Protein AF-0000000083249523 (afdb_homodimer)

pLDDT: mean 91.41, std 8.7, range [65.56, 98.75]

Sequence (404 aa):
MRSIFVLGDSISIQYGPYLKRMTEGRFVYDRKRGEEEALADLDHPVGANGGDSAMVLDYLKSEQARGTRYDLLLLNCGLHDVKTDPETGEKQVPPDPYRRNLEEIVIIAREMTQAVIWLRTTDAVEDIHNARIAAFHRYHDDVVAYNAIADEIMSRYDVATLDLYAFTRAFGTDAFWDHVHFTEEVRRLQAAYIAGYLERYGMRSIFVLGDSISIQYGPYLKRMTEGRFVYDRKRGEEEALADLDHPVGANGGDSAMVLDYLKSEQARGTRYDLLLLNCGLHDVKTDPETGEKQVPPDPYRRNLEEIVIIAREMTQAVIWLRTTDAVEDIHNARIAAFHRYHDDVVAYNAIADEIMSRYDVATLDLYAFTRAFGTDAFWDHVHFTEEVRRLQAAYIAGYLERYG

Secondary structure (DSSP, 8-state):
-EEEEEE--HHHHHHHHHHHHHTTTTEEEEE-S-HHHHHH-TTS--TT---SHHHHHHHHHHHHHTT--EEEEEE---TTTT-B-TTT--BSS-HHHHHHHHHHHHHHHHHHEEEEEEEPPPP--HHHHHHH-SS-B--HHHHHHHHHHHHHHHHHTT-EEE-HHHHHHTT-GGGBSSSS-B-HHHHHHHHHHHHHHHGGG-/-EEEEEE--HHHHHHHHHHHHHTTTTEEEEE-S-HHHHHH-TTS--TT---SHHHHHHHHHHHHHTT--EEEEEE---TTTT-B-TTT--BSS-HHHHHHHHHHHHHHHHHHEEEEEEEPPPP--HHHHHHH-SS-B--HHHHHHHHHHHHHHHHHTT-EEE-HHHHHHTT-GGGBSSSS-B-HHHHHHHHHHHHHHHGGG-

Structure (mmCIF, N/CA/C/O backbone):
data_AF-0000000083249523-model_v1
#
loop_
_entity.id
_entity.type
_entity.pdbx_description
1 polymer 'Lysophospholipase L1-like esterase'
#
loop_
_atom_site.group_PDB
_atom_site.id
_atom_site.type_symbol
_atom_site.label_atom_id
_atom_site.label_alt_id
_atom_site.label_comp_id
_atom_site.label_asym_id
_atom_site.label_entity_id
_atom_site.label_seq_id
_atom_site.pdbx_PDB_ins_code
_atom_site.Cartn_x
_atom_site.Cartn_y
_atom_site.Cartn_z
_atom_site.occupancy
_atom_site.B_iso_or_equiv
_atom_site.auth_seq_id
_atom_site.auth_comp_id
_atom_site.auth_asym_id
_atom_site.auth_atom_id
_atom_site.pdbx_PDB_model_num
ATOM 1 N N . MET A 1 1 ? 13.891 -6.461 15.039 1 82.88 1 MET A N 1
ATOM 2 C CA . MET A 1 1 ? 12.984 -5.91 14.031 1 82.88 1 MET A CA 1
ATOM 3 C C . MET A 1 1 ? 13.07 -4.387 14.008 1 82.88 1 MET A C 1
ATOM 5 O O . MET A 1 1 ? 13.195 -3.748 15.055 1 82.88 1 MET A O 1
ATOM 9 N N . ARG A 1 2 ? 12.898 -3.758 12.805 1 92.19 2 ARG A N 1
ATOM 10 C CA . ARG A 1 2 ? 12.883 -2.303 12.695 1 92.19 2 ARG A CA 1
ATOM 11 C C . ARG A 1 2 ? 11.602 -1.727 13.297 1 92.19 2 ARG A C 1
ATOM 13 O O . ARG A 1 2 ? 10.562 -2.385 13.289 1 92.19 2 ARG A O 1
ATOM 20 N N . SER A 1 3 ? 11.758 -0.545 13.812 1 94.88 3 SER A N 1
ATOM 21 C CA . SER A 1 3 ? 10.586 0.106 14.391 1 94.88 3 SER A CA 1
ATOM 22 C C . SER A 1 3 ? 10.055 1.205 13.477 1 94.88 3 SER A C 1
ATOM 24 O O . SER A 1 3 ? 10.82 1.857 12.773 1 94.88 3 SER A O 1
ATOM 26 N N . ILE A 1 4 ? 8.734 1.324 13.453 1 96.19 4 ILE A N 1
ATOM 27 C CA . ILE A 1 4 ? 8.039 2.443 12.82 1 96.19 4 ILE A CA 1
ATOM 28 C C . ILE A 1 4 ? 7.465 3.365 13.898 1 96.19 4 ILE A C 1
ATOM 30 O O . ILE A 1 4 ? 6.762 2.912 14.805 1 96.19 4 ILE A O 1
ATOM 34 N N . PHE A 1 5 ? 7.816 4.605 13.859 1 97.25 5 PHE A N 1
ATOM 35 C CA . PHE A 1 5 ? 7.219 5.609 14.734 1 97.25 5 PHE A CA 1
ATOM 36 C C . PHE A 1 5 ? 6.422 6.625 13.922 1 97.25 5 PHE A C 1
ATOM 38 O O . PHE A 1 5 ? 6.961 7.262 13.016 1 97.25 5 PHE A O 1
ATOM 45 N N . VAL A 1 6 ? 5.145 6.738 14.281 1 97.44 6 VAL A N 1
ATOM 46 C CA . VAL A 1 6 ? 4.266 7.629 13.531 1 97.44 6 VAL A CA 1
ATOM 47 C C . VAL A 1 6 ? 4.031 8.914 14.32 1 97.44 6 VAL A C 1
ATOM 49 O O . VAL A 1 6 ? 3.609 8.867 15.477 1 97.44 6 VAL A O 1
ATOM 52 N N . LEU A 1 7 ? 4.363 10.031 13.75 1 96.75 7 LEU A N 1
ATOM 53 C CA . LEU A 1 7 ? 4.074 11.367 14.258 1 96.75 7 LEU A CA 1
ATOM 54 C C . LEU A 1 7 ? 3.246 12.164 13.258 1 96.75 7 LEU A C 1
ATOM 56 O O . LEU A 1 7 ? 3.773 12.633 12.242 1 96.75 7 LEU A O 1
ATOM 60 N N . GLY A 1 8 ? 1.977 12.227 13.492 1 95.19 8 GLY A N 1
ATOM 61 C CA . GLY A 1 8 ? 1.042 12.906 12.609 1 95.19 8 GLY A CA 1
ATOM 62 C C . GLY A 1 8 ? -0.238 13.328 13.312 1 95.19 8 GLY A C 1
ATOM 63 O O . GLY A 1 8 ? -0.304 13.344 14.539 1 95.19 8 GLY A O 1
ATOM 64 N N . ASP A 1 9 ? -1.188 13.789 12.531 1 92.56 9 ASP A N 1
ATOM 65 C CA . ASP A 1 9 ? -2.426 14.336 13.078 1 92.56 9 ASP A CA 1
ATOM 66 C C . ASP A 1 9 ? -3.471 13.242 13.273 1 92.56 9 ASP A C 1
ATOM 68 O O . ASP A 1 9 ? -3.125 12.086 13.523 1 92.56 9 ASP A O 1
ATOM 72 N N . SER A 1 10 ? -4.707 13.617 13.289 1 90.81 10 SER A N 1
ATOM 73 C CA . SER A 1 10 ? -5.789 12.68 13.57 1 90.81 10 SER A CA 1
ATOM 74 C C . SER A 1 10 ? -5.898 11.625 12.477 1 90.81 10 SER A C 1
ATOM 76 O O . SER A 1 10 ? -6.32 10.492 12.734 1 90.81 10 SER A O 1
ATOM 78 N N . ILE A 1 11 ? -5.547 11.992 11.312 1 92.19 11 ILE A N 1
ATOM 79 C CA . ILE A 1 11 ? -5.578 11.039 10.203 1 92.19 11 ILE A CA 1
ATOM 80 C C . ILE A 1 11 ? -4.676 9.852 10.516 1 92.19 11 ILE A C 1
ATOM 82 O O . ILE A 1 11 ? -5.07 8.703 10.328 1 92.19 11 ILE A O 1
ATOM 86 N N . SER A 1 12 ? -3.479 10.164 11.062 1 95 12 SER A N 1
ATOM 87 C CA . SER A 1 12 ? -2.527 9.109 11.406 1 95 12 SER A CA 1
ATOM 88 C C . SER A 1 12 ? -3.029 8.273 12.578 1 95 12 SER A C 1
ATOM 90 O O . SER A 1 12 ? -2.781 7.066 12.641 1 95 12 SER A O 1
ATOM 92 N N . ILE A 1 13 ? -3.705 8.914 13.492 1 91.94 13 ILE A N 1
ATOM 93 C CA . ILE A 1 13 ? -4.277 8.18 14.617 1 91.94 13 ILE A CA 1
ATOM 94 C C . ILE A 1 13 ? -5.316 7.184 14.109 1 91.94 13 ILE A C 1
ATOM 96 O O . ILE A 1 13 ? -5.391 6.055 14.609 1 91.94 13 ILE A O 1
ATOM 100 N N . GLN A 1 14 ? -6.047 7.609 13.102 1 91.56 14 GLN A N 1
ATOM 101 C CA . GLN A 1 14 ? -7.16 6.801 12.609 1 91.56 14 GLN A CA 1
ATOM 102 C C . GLN A 1 14 ? -6.656 5.621 11.781 1 91.56 14 GLN A C 1
ATOM 104 O O . GLN A 1 14 ? -7.195 4.516 11.867 1 91.56 14 GLN A O 1
ATOM 109 N N . TYR A 1 15 ? -5.578 5.836 10.945 1 95.38 15 TYR A N 1
ATOM 110 C CA . TYR A 1 15 ? -5.105 4.684 10.188 1 95.38 15 TYR A CA 1
ATOM 111 C C . TYR A 1 15 ? -4.125 3.855 11.008 1 95.38 15 TYR A C 1
ATOM 113 O O . TYR A 1 15 ? -3.773 2.736 10.617 1 95.38 15 TYR A O 1
ATOM 121 N N . GLY A 1 16 ? -3.686 4.332 12.172 1 95.44 16 GLY A N 1
ATOM 122 C CA . GLY A 1 16 ? -2.639 3.764 13 1 95.44 16 GLY A CA 1
ATOM 123 C C . GLY A 1 16 ? -2.895 2.314 13.375 1 95.44 16 GLY A C 1
ATOM 124 O O . GLY A 1 16 ? -2.045 1.45 13.141 1 95.44 16 GLY A O 1
ATOM 125 N N . PRO A 1 17 ? -4.094 2.027 13.922 1 94.44 17 PRO A N 1
ATOM 126 C CA . PRO A 1 17 ? -4.371 0.649 14.328 1 94.44 17 PRO A CA 1
ATOM 127 C C . PRO A 1 17 ? -4.305 -0.34 13.172 1 94.44 17 PRO A C 1
ATOM 129 O O . PRO A 1 17 ? -3.854 -1.476 13.344 1 94.44 17 PRO A O 1
ATOM 132 N N . TYR A 1 18 ? -4.719 0.032 12.031 1 95.56 18 TYR A N 1
ATOM 133 C CA . TYR A 1 18 ? -4.699 -0.837 10.859 1 95.56 18 TYR A CA 1
ATOM 134 C C . TYR A 1 18 ? -3.279 -1.019 10.336 1 95.56 18 TYR A C 1
ATOM 136 O O . TYR A 1 18 ? -2.895 -2.121 9.938 1 95.56 18 TYR A O 1
ATOM 144 N N . LEU A 1 19 ? -2.508 0.079 10.32 1 96.94 19 LEU A N 1
ATOM 145 C CA . LEU A 1 19 ? -1.108 -0.013 9.922 1 96.94 19 LEU A CA 1
ATOM 146 C C . LEU A 1 19 ? -0.343 -0.956 10.844 1 96.94 19 LEU A C 1
ATOM 148 O O . LEU A 1 19 ? 0.45 -1.778 10.383 1 96.94 19 LEU A O 1
ATOM 152 N N . LYS A 1 20 ? -0.59 -0.819 12.172 1 95.5 20 LYS A N 1
ATOM 153 C CA . LYS A 1 20 ? 0.029 -1.704 13.156 1 95.5 20 LYS A CA 1
ATOM 154 C C . LYS A 1 20 ? -0.251 -3.168 12.828 1 95.5 20 LYS A C 1
ATOM 156 O O . LYS A 1 20 ? 0.67 -3.986 12.781 1 95.5 20 LYS A O 1
ATOM 161 N N . ARG A 1 21 ? -1.474 -3.447 12.5 1 94.19 21 ARG A N 1
ATOM 162 C CA . ARG A 1 21 ? -1.877 -4.816 12.203 1 94.19 21 ARG A CA 1
ATOM 163 C C . ARG A 1 21 ? -1.25 -5.305 10.906 1 94.19 21 ARG A C 1
ATOM 165 O O . ARG A 1 21 ? -0.736 -6.422 10.836 1 94.19 21 ARG A O 1
ATOM 172 N N . MET A 1 22 ? -1.216 -4.469 9.938 1 95.44 22 MET A N 1
ATOM 173 C CA . MET A 1 22 ? -0.79 -4.848 8.594 1 95.44 22 MET A CA 1
ATOM 174 C C . MET A 1 22 ? 0.727 -5 8.523 1 95.44 22 MET A C 1
ATOM 176 O O . MET A 1 22 ? 1.255 -5.59 7.582 1 95.44 22 MET A O 1
ATOM 180 N N . THR A 1 23 ? 1.432 -4.449 9.492 1 94.94 23 THR A N 1
ATOM 181 C CA . THR A 1 23 ? 2.889 -4.52 9.477 1 94.94 23 THR A CA 1
ATOM 182 C C . THR A 1 23 ? 3.398 -5.414 10.602 1 94.94 23 THR A C 1
ATOM 184 O O . THR A 1 23 ? 4.605 -5.508 10.828 1 94.94 23 THR A O 1
ATOM 187 N N . GLU A 1 24 ? 2.432 -6.047 11.219 1 91.94 24 GLU A N 1
ATOM 188 C CA . GLU A 1 24 ? 2.791 -6.918 12.336 1 91.94 24 GLU A CA 1
ATOM 189 C C . GLU A 1 24 ? 3.742 -8.023 11.883 1 91.94 24 GLU A C 1
ATOM 191 O O . GLU A 1 24 ? 3.576 -8.594 10.805 1 91.94 24 GLU A O 1
ATOM 196 N N . GLY A 1 25 ? 4.754 -8.359 12.68 1 88.19 25 GLY A N 1
ATOM 197 C CA . GLY A 1 25 ? 5.715 -9.406 12.359 1 88.19 25 GLY A CA 1
ATOM 198 C C . GLY A 1 25 ? 6.906 -8.906 11.562 1 88.19 25 GLY A C 1
ATOM 199 O O . GLY A 1 25 ? 7.938 -9.57 11.492 1 88.19 25 GLY A O 1
ATOM 200 N N . ARG A 1 26 ? 6.727 -7.738 10.953 1 91.31 26 ARG A N 1
ATOM 201 C CA . ARG A 1 26 ? 7.82 -7.176 10.164 1 91.31 26 ARG A CA 1
ATOM 202 C C . ARG A 1 26 ? 8.406 -5.941 10.844 1 91.31 26 ARG A C 1
ATOM 204 O O . ARG A 1 26 ? 9.609 -5.688 10.75 1 91.31 26 ARG A O 1
ATOM 211 N N . PHE A 1 27 ? 7.504 -5.18 11.453 1 94.06 27 PHE A N 1
ATOM 212 C CA . PHE A 1 27 ? 7.906 -3.953 12.125 1 94.06 27 PHE A CA 1
ATOM 213 C C . PHE A 1 27 ? 7.316 -3.885 13.531 1 94.06 27 PHE A C 1
ATOM 215 O O . PHE A 1 27 ? 6.273 -4.484 13.797 1 94.06 27 PHE A O 1
ATOM 222 N N . VAL A 1 28 ? 8.016 -3.217 14.367 1 95 28 VAL A N 1
ATOM 223 C CA . VAL A 1 28 ? 7.438 -2.803 15.641 1 95 28 VAL A CA 1
ATOM 224 C C . VAL A 1 28 ? 6.816 -1.414 15.5 1 95 28 VAL A C 1
ATOM 226 O O . VAL A 1 28 ? 7.504 -0.454 15.141 1 95 28 VAL A O 1
ATOM 229 N N . TYR A 1 29 ? 5.566 -1.352 15.734 1 95.12 29 TYR A N 1
ATOM 230 C CA . TYR A 1 29 ? 4.82 -0.116 15.531 1 95.12 29 TYR A CA 1
ATOM 231 C C . TYR A 1 29 ? 4.723 0.682 16.828 1 95.12 29 TYR A C 1
ATOM 233 O O . TYR A 1 29 ? 4.449 0.12 17.891 1 95.12 29 TYR A O 1
ATOM 241 N N . ASP A 1 30 ? 4.949 1.944 16.719 1 93.19 30 ASP A N 1
ATOM 242 C CA . ASP A 1 30 ? 4.723 2.877 17.812 1 93.19 30 ASP A CA 1
ATOM 243 C C . ASP A 1 30 ? 4.324 4.254 17.297 1 93.19 30 ASP A C 1
ATOM 245 O O . ASP A 1 30 ? 4.504 4.551 16.109 1 93.19 30 ASP A O 1
ATOM 249 N N . ARG A 1 31 ? 3.73 5.027 18.156 1 92.88 31 ARG A N 1
ATOM 250 C CA . ARG A 1 31 ? 3.387 6.406 17.844 1 92.88 31 ARG A CA 1
ATOM 251 C C . ARG A 1 31 ? 3.412 7.277 19.094 1 92.88 31 ARG A C 1
ATOM 253 O O . ARG A 1 31 ? 3.555 6.77 20.203 1 92.88 31 ARG A O 1
ATOM 260 N N . LYS A 1 32 ? 3.363 8.586 18.797 1 86.75 32 LYS A N 1
ATOM 261 C CA . LYS A 1 32 ? 3.215 9.523 19.906 1 86.75 32 LYS A CA 1
ATOM 262 C C . LYS A 1 32 ? 2.059 9.125 20.812 1 86.75 32 LYS A C 1
ATOM 264 O O . LYS A 1 32 ? 0.974 8.789 20.328 1 86.75 32 LYS A O 1
ATOM 269 N N . ARG A 1 33 ? 2.297 9.148 22.094 1 82.12 33 ARG A N 1
ATOM 270 C CA . ARG A 1 33 ? 1.366 8.617 23.078 1 82.12 33 ARG A CA 1
ATOM 271 C C . ARG A 1 33 ? 0.202 9.578 23.312 1 82.12 33 ARG A C 1
ATOM 273 O O . ARG A 1 33 ? 0.27 10.75 22.922 1 82.12 33 ARG A O 1
ATOM 280 N N . GLY A 1 34 ? -0.878 9.047 23.938 1 81.5 34 GLY A N 1
ATOM 281 C CA . GLY A 1 34 ? -2.039 9.836 24.312 1 81.5 34 GLY A CA 1
ATOM 282 C C . GLY A 1 34 ? -3.145 9.797 23.266 1 81.5 34 GLY A C 1
ATOM 283 O O . GLY A 1 34 ? -3.738 10.828 22.938 1 81.5 34 GLY A O 1
ATOM 284 N N . GLU A 1 35 ? -3.373 8.609 22.688 1 80.88 35 GLU A N 1
ATOM 285 C CA . GLU A 1 35 ? -4.355 8.445 21.625 1 80.88 35 GLU A CA 1
ATOM 286 C C . GLU A 1 35 ? -5.762 8.758 22.109 1 80.88 35 GLU A C 1
ATOM 288 O O . GLU A 1 35 ? -6.547 9.398 21.406 1 80.88 35 GLU A O 1
ATOM 293 N N . GLU A 1 36 ? -6.02 8.281 23.328 1 71.81 36 GLU A N 1
ATOM 294 C CA . GLU A 1 36 ? -7.344 8.531 23.875 1 71.81 36 GLU A CA 1
ATOM 295 C C . GLU A 1 36 ? -7.625 10.031 23.984 1 71.81 36 GLU A C 1
ATOM 297 O O . GLU A 1 36 ? -8.695 10.492 23.578 1 71.81 36 GLU A O 1
ATOM 302 N N . GLU A 1 37 ? -6.711 10.742 24.562 1 72.06 37 GLU A N 1
ATOM 303 C CA . GLU A 1 37 ? -6.848 12.195 24.672 1 72.06 37 GLU A CA 1
ATOM 304 C C . GLU A 1 37 ? -6.941 12.859 23.312 1 72.06 37 GLU A C 1
ATOM 306 O O . GLU A 1 37 ? -7.719 13.797 23.109 1 72.06 37 GLU A O 1
ATOM 311 N N . ALA A 1 38 ? -6.203 12.383 22.344 1 80.56 38 ALA A N 1
ATOM 312 C CA . ALA A 1 38 ? -6.141 12.961 21 1 80.56 38 ALA A CA 1
ATOM 313 C C . ALA A 1 38 ? -7.453 12.742 20.25 1 80.56 38 ALA A C 1
ATOM 315 O O . ALA A 1 38 ? -7.867 13.586 19.453 1 80.56 38 ALA A O 1
ATOM 316 N N . LEU A 1 39 ? -8.102 11.594 20.516 1 76.31 39 LEU A N 1
ATOM 317 C CA . LEU A 1 39 ? -9.297 11.227 19.766 1 76.31 39 LEU A CA 1
ATOM 318 C C . LEU A 1 39 ? -10.531 11.898 20.344 1 76.31 39 LEU A C 1
ATOM 320 O O . LEU A 1 39 ? -11.586 11.938 19.703 1 76.31 39 LEU A O 1
ATOM 324 N N . ALA A 1 40 ? -10.445 12.477 21.594 1 67.12 40 ALA A N 1
ATOM 325 C CA . ALA A 1 40 ? -11.562 13.141 22.266 1 67.12 40 ALA A CA 1
ATOM 326 C C . ALA A 1 40 ? -11.977 14.398 21.5 1 67.12 40 ALA A C 1
ATOM 328 O O . ALA A 1 40 ? -13.172 14.711 21.422 1 67.12 40 ALA A O 1
ATOM 329 N N . ASP A 1 41 ? -11 15.086 21 1 67.94 41 ASP A N 1
ATOM 330 C CA . ASP A 1 41 ? -11.234 16.281 20.203 1 67.94 41 ASP A CA 1
ATOM 331 C C . ASP A 1 41 ? -10.227 16.391 19.062 1 67.94 41 ASP A C 1
ATOM 333 O O . ASP A 1 41 ? -9.109 16.875 19.266 1 67.94 41 ASP A O 1
ATOM 337 N N . LEU A 1 42 ? -10.625 16.094 17.844 1 73.88 42 LEU A N 1
ATOM 338 C CA . LEU A 1 42 ? -9.727 15.969 16.703 1 73.88 42 LEU A CA 1
ATOM 339 C C . LEU A 1 42 ? -9.336 17.344 16.156 1 73.88 42 LEU A C 1
ATOM 341 O O . LEU A 1 42 ? -8.352 17.469 15.422 1 73.88 42 LEU A O 1
ATOM 345 N N . ASP A 1 43 ? -10.086 18.344 16.5 1 71 43 ASP A N 1
ATOM 346 C CA . ASP A 1 43 ? -9.828 19.688 16 1 71 43 ASP A CA 1
ATOM 347 C C . ASP A 1 43 ? -8.812 20.422 16.875 1 71 43 ASP A C 1
ATOM 349 O O . ASP A 1 43 ? -8.242 21.438 16.469 1 71 43 ASP A O 1
ATOM 353 N N . HIS A 1 44 ? -8.703 19.922 18.078 1 75.25 44 HIS A N 1
ATOM 354 C CA . HIS A 1 44 ? -7.719 20.484 19 1 75.25 44 HIS A CA 1
ATOM 355 C C . HIS A 1 44 ? -6.648 19.453 19.359 1 75.25 44 HIS A C 1
ATOM 357 O O . HIS A 1 44 ? -6.875 18.578 20.203 1 75.25 44 HIS A O 1
ATOM 363 N N . PRO A 1 45 ? -5.5 19.594 18.734 1 82.81 45 PRO A N 1
ATOM 364 C CA . PRO A 1 45 ? -4.477 18.547 18.875 1 82.81 45 PRO A CA 1
ATOM 365 C C . PRO A 1 45 ? -3.867 18.5 20.266 1 82.81 45 PRO A C 1
ATOM 367 O O . PRO A 1 45 ? -3.328 19.484 20.75 1 82.81 45 PRO A O 1
ATOM 370 N N . VAL A 1 46 ? -3.998 17.391 20.906 1 77.81 46 VAL A N 1
ATOM 371 C CA . VAL A 1 46 ? -3.375 17.062 22.172 1 77.81 46 VAL A CA 1
ATOM 372 C C . VAL A 1 46 ? -2.887 15.617 22.172 1 77.81 46 VAL A C 1
ATOM 374 O O . VAL A 1 46 ? -3.26 14.836 21.297 1 77.81 46 VAL A O 1
ATOM 377 N N . GLY A 1 47 ? -1.959 15.273 23.031 1 80.69 47 GLY A N 1
ATOM 378 C CA . GLY A 1 47 ? -1.529 13.883 23.156 1 80.69 47 GLY A CA 1
ATOM 379 C C . GLY A 1 47 ? -0.881 13.352 21.891 1 80.69 47 GLY A C 1
ATOM 380 O O . GLY A 1 47 ? 0.052 13.961 21.359 1 80.69 47 GLY A O 1
ATOM 381 N N . ALA A 1 48 ? -1.494 12.305 21.297 1 83.5 48 ALA A N 1
ATOM 382 C CA . ALA A 1 48 ? -0.918 11.602 20.156 1 83.5 48 ALA A CA 1
ATOM 383 C C . ALA A 1 48 ? -1.07 12.414 18.875 1 83.5 48 ALA A C 1
ATOM 385 O O . ALA A 1 48 ? -0.434 12.117 17.859 1 83.5 48 ALA A O 1
ATOM 386 N N . ASN A 1 49 ? -1.942 13.32 18.906 1 84.44 49 ASN A N 1
ATOM 387 C CA . ASN A 1 49 ? -2.119 14.203 17.766 1 84.44 49 ASN A CA 1
ATOM 388 C C . ASN A 1 49 ? -0.945 15.164 17.609 1 84.44 49 ASN A C 1
ATOM 390 O O . ASN A 1 49 ? -0.679 15.977 18.5 1 84.44 49 ASN A O 1
ATOM 394 N N . GLY A 1 50 ? -0.293 15.148 16.609 1 91 50 GLY A N 1
ATOM 395 C CA . GLY A 1 50 ? 0.893 15.953 16.375 1 91 50 GLY A CA 1
ATOM 396 C C . GLY A 1 50 ? 0.585 17.438 16.203 1 91 50 GLY A C 1
ATOM 397 O O . GLY A 1 50 ? 1.446 18.281 16.438 1 91 50 GLY A O 1
ATOM 398 N N . GLY A 1 51 ? -0.675 17.672 15.688 1 93.94 51 GLY A N 1
ATOM 399 C CA . GLY A 1 51 ? -1.095 19.062 15.516 1 93.94 51 GLY A CA 1
ATOM 400 C C . GLY A 1 51 ? -0.448 19.734 14.328 1 93.94 51 GLY A C 1
ATOM 401 O O . GLY A 1 51 ? -0.326 19.141 13.258 1 93.94 51 GLY A O 1
ATOM 402 N N . ASP A 1 52 ? -0.17 21.094 14.5 1 96.12 52 ASP A N 1
ATOM 403 C CA . ASP A 1 52 ? 0.424 21.844 13.406 1 96.12 52 ASP A CA 1
ATOM 404 C C . ASP A 1 52 ? 1.944 21.688 13.391 1 96.12 52 ASP A C 1
ATOM 406 O O . ASP A 1 52 ? 2.51 20.984 14.234 1 96.12 52 ASP A O 1
ATOM 410 N N . SER A 1 53 ? 2.598 22.25 12.406 1 98.38 53 SER A N 1
ATOM 411 C CA . SER A 1 53 ? 4.027 22.078 12.18 1 98.38 53 SER A CA 1
ATOM 412 C C . SER A 1 53 ? 4.84 22.578 13.367 1 98.38 53 SER A C 1
ATOM 414 O O . SER A 1 53 ? 5.891 22.016 13.695 1 98.38 53 SER A O 1
ATOM 416 N N . ALA A 1 54 ? 4.383 23.641 14.078 1 97.69 54 ALA A N 1
ATOM 417 C CA . ALA A 1 54 ? 5.09 24.141 15.25 1 97.69 54 ALA A CA 1
ATOM 418 C C . ALA A 1 54 ? 5.059 23.125 16.391 1 97.69 54 ALA A C 1
ATOM 420 O O . ALA A 1 54 ? 6.062 22.922 17.078 1 97.69 54 ALA A O 1
ATOM 421 N N . MET A 1 55 ? 3.932 22.531 16.578 1 96.62 55 MET A N 1
ATOM 422 C CA . MET A 1 55 ? 3.77 21.531 17.625 1 96.62 55 MET A CA 1
ATOM 423 C C . MET A 1 55 ? 4.621 20.297 17.328 1 96.62 55 MET A C 1
ATOM 425 O O . MET A 1 55 ? 5.238 19.734 18.234 1 96.62 55 MET A O 1
ATOM 429 N N . VAL A 1 56 ? 4.652 19.844 16.078 1 97.56 56 VAL A N 1
ATOM 430 C CA . VAL A 1 56 ? 5.477 18.703 15.664 1 97.56 56 VAL A CA 1
ATOM 431 C C . VAL A 1 56 ? 6.949 19.016 15.906 1 97.56 56 VAL A C 1
ATOM 433 O O . VAL A 1 56 ? 7.695 18.188 16.422 1 97.56 56 VAL A O 1
ATOM 436 N N . LEU A 1 57 ? 7.359 20.25 15.547 1 98 57 LEU A N 1
ATOM 437 C CA . LEU A 1 57 ? 8.734 20.672 15.758 1 98 57 LEU A CA 1
ATOM 438 C C . LEU A 1 57 ? 9.102 20.625 17.234 1 98 57 LEU A C 1
ATOM 440 O O . LEU A 1 57 ? 10.148 20.094 17.609 1 98 57 LEU A O 1
ATOM 444 N N . ASP A 1 58 ? 8.203 21.156 18.047 1 97.06 58 ASP A N 1
ATOM 445 C CA . ASP A 1 58 ? 8.438 21.172 19.484 1 97.06 58 ASP A CA 1
ATOM 446 C C . ASP A 1 58 ? 8.586 19.75 20.031 1 97.06 58 ASP A C 1
ATOM 448 O O . ASP A 1 58 ? 9.461 19.484 20.859 1 97.06 58 ASP A O 1
ATOM 452 N N . TYR A 1 59 ? 7.781 18.844 19.594 1 96.12 59 TYR A N 1
ATOM 453 C CA . TYR A 1 59 ? 7.848 17.453 20.016 1 96.12 59 TYR A CA 1
ATOM 454 C C . TYR A 1 59 ? 9.188 16.828 19.641 1 96.12 59 TYR A C 1
ATOM 456 O O . TYR A 1 59 ? 9.836 16.188 20.469 1 96.12 59 TYR A O 1
ATOM 464 N N . LEU A 1 60 ? 9.617 17.047 18.406 1 97.31 60 LEU A N 1
ATOM 465 C CA . LEU A 1 60 ? 10.859 16.453 17.922 1 97.31 60 LEU A CA 1
ATOM 466 C C . LEU A 1 60 ? 12.062 17.016 18.672 1 97.31 60 LEU A C 1
ATOM 468 O O . LEU A 1 60 ? 13.008 16.297 18.984 1 97.31 60 LEU A O 1
ATOM 472 N N . LYS A 1 61 ? 11.977 18.312 18.953 1 97.06 61 LYS A N 1
ATOM 473 C CA . LYS A 1 61 ? 13.055 18.922 19.734 1 97.06 61 LYS A CA 1
ATOM 474 C C . LYS A 1 61 ? 13.148 18.297 21.125 1 97.06 61 LYS A C 1
ATOM 476 O O . LYS A 1 61 ? 14.25 18.031 21.609 1 97.06 61 LYS A O 1
ATOM 481 N N . SER A 1 62 ? 12 18.141 21.688 1 96.5 62 SER A N 1
ATOM 482 C CA . SER A 1 62 ? 11.961 17.516 23.016 1 96.5 62 SER A CA 1
ATOM 483 C C . SER A 1 62 ? 12.523 16.094 22.969 1 96.5 62 SER A C 1
ATOM 485 O O . SER A 1 62 ? 13.297 15.703 23.844 1 96.5 62 SER A O 1
ATOM 487 N N . GLU A 1 63 ? 12.164 15.305 21.969 1 95.94 63 GLU A N 1
ATOM 488 C CA . GLU A 1 63 ? 12.656 13.938 21.828 1 95.94 63 GLU A CA 1
ATOM 489 C C . GLU A 1 63 ? 14.156 13.922 21.531 1 95.94 63 GLU A C 1
ATOM 491 O O . GLU A 1 63 ? 14.883 13.055 22.016 1 95.94 63 GLU A O 1
ATOM 496 N N . GLN A 1 64 ? 14.539 14.828 20.719 1 95.75 64 GLN A N 1
ATOM 497 C CA . GLN A 1 64 ? 15.961 14.945 20.422 1 95.75 64 GLN A CA 1
ATOM 498 C C . GLN A 1 64 ? 16.781 15.188 21.688 1 95.75 64 GLN A C 1
ATOM 500 O O . GLN A 1 64 ? 17.812 14.562 21.891 1 95.75 64 GLN A O 1
ATOM 505 N N . ALA A 1 65 ? 16.312 16.062 22.531 1 96.12 65 ALA A N 1
ATOM 506 C CA . ALA A 1 65 ? 16.984 16.391 23.781 1 96.12 65 ALA A CA 1
ATOM 507 C C . ALA A 1 65 ? 17.078 15.18 24.703 1 96.12 65 ALA A C 1
ATOM 509 O O . ALA A 1 65 ? 18.016 15.062 25.484 1 96.12 65 ALA A O 1
ATOM 510 N N . ARG A 1 66 ? 16.172 14.297 24.562 1 95.94 66 ARG A N 1
ATOM 511 C CA . ARG A 1 66 ? 16.125 13.086 25.391 1 95.94 66 ARG A CA 1
ATOM 512 C C . ARG A 1 66 ? 17.016 11.992 24.781 1 95.94 66 ARG A C 1
ATOM 514 O O . ARG A 1 66 ? 17.156 10.922 25.375 1 95.94 66 ARG A O 1
ATOM 521 N N . GLY A 1 67 ? 17.516 12.219 23.531 1 95.25 67 GLY A N 1
ATOM 522 C CA . GLY A 1 67 ? 18.375 11.242 22.875 1 95.25 67 GLY A CA 1
ATOM 523 C C . GLY A 1 67 ? 17.609 10.133 22.188 1 95.25 67 GLY A C 1
ATOM 524 O O . GLY A 1 67 ? 18.156 9.062 21.906 1 95.25 67 GLY A O 1
ATOM 525 N N . THR A 1 68 ? 16.344 10.398 21.922 1 94.88 68 THR A N 1
ATOM 526 C CA . THR A 1 68 ? 15.492 9.406 21.266 1 94.88 68 THR A CA 1
ATOM 527 C C . THR A 1 68 ? 15.969 9.148 19.844 1 94.88 68 THR A C 1
ATOM 529 O O . THR A 1 68 ? 16.375 10.078 19.141 1 94.88 68 THR A O 1
ATOM 532 N N . ARG A 1 69 ? 15.93 7.91 19.453 1 95.5 69 ARG A N 1
ATOM 533 C CA . ARG A 1 69 ? 16.25 7.512 18.094 1 95.5 69 ARG A CA 1
ATOM 534 C C . ARG A 1 69 ? 15.156 6.617 17.516 1 95.5 69 ARG A C 1
ATOM 536 O O . ARG A 1 69 ? 14.555 5.816 18.234 1 95.5 69 ARG A O 1
ATOM 543 N N . TYR A 1 70 ? 14.914 6.746 16.25 1 94.94 70 TYR A N 1
ATOM 544 C CA . TYR A 1 70 ? 13.938 5.926 15.547 1 94.94 70 TYR A CA 1
ATOM 545 C C . TYR A 1 70 ? 14.586 5.191 14.383 1 94.94 70 TYR A C 1
ATOM 547 O O . TYR A 1 70 ? 15.57 5.664 13.812 1 94.94 70 TYR A O 1
ATOM 555 N N . ASP A 1 71 ? 14.094 3.992 14.062 1 96.81 71 ASP A N 1
ATOM 556 C CA . ASP A 1 71 ? 14.484 3.365 12.805 1 96.81 71 ASP A CA 1
ATOM 557 C C . ASP A 1 71 ? 13.797 4.031 11.617 1 96.81 71 ASP A C 1
ATOM 559 O O . ASP A 1 71 ? 14.453 4.609 10.75 1 96.81 71 ASP A O 1
ATOM 563 N N . LEU A 1 72 ? 12.469 3.971 11.586 1 9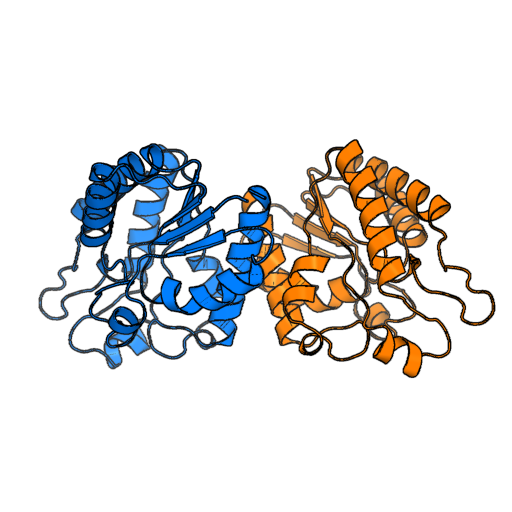7.25 72 LEU A N 1
ATOM 564 C CA . LEU A 1 72 ? 11.648 4.637 10.578 1 97.25 72 LEU A CA 1
ATOM 565 C C . LEU A 1 72 ? 10.695 5.633 11.227 1 97.25 72 LEU A C 1
ATOM 567 O O . LEU A 1 72 ? 9.961 5.289 12.156 1 97.25 72 LEU A O 1
ATOM 571 N N . LEU A 1 73 ? 10.758 6.863 10.789 1 97.94 73 LEU A N 1
ATOM 572 C CA . LEU A 1 73 ? 9.852 7.902 11.266 1 97.94 73 LEU A CA 1
ATOM 573 C C . LEU A 1 73 ? 8.891 8.344 10.164 1 97.94 73 LEU A C 1
ATOM 575 O O . LEU A 1 73 ? 9.328 8.875 9.141 1 97.94 73 LEU A O 1
ATOM 579 N N . LEU A 1 74 ? 7.609 8.016 10.312 1 98.12 74 LEU A N 1
ATOM 580 C CA . LEU A 1 74 ? 6.555 8.539 9.453 1 98.12 74 LEU A CA 1
ATOM 581 C C . LEU A 1 74 ? 6.035 9.875 9.977 1 98.12 74 LEU A C 1
ATOM 583 O O . LEU A 1 74 ? 5.555 9.961 11.109 1 98.12 74 LEU A O 1
ATOM 587 N N . LEU A 1 75 ? 6.102 10.852 9.133 1 98.06 75 LEU A N 1
ATOM 588 C CA . LEU A 1 75 ? 5.875 12.219 9.602 1 98.06 75 LEU A CA 1
ATOM 589 C C . LEU A 1 75 ? 4.848 12.93 8.719 1 98.06 75 LEU A C 1
ATOM 591 O O . LEU A 1 75 ? 4.883 12.805 7.496 1 98.06 75 LEU A O 1
ATOM 595 N N . ASN A 1 76 ? 3.98 13.586 9.344 1 97.44 76 ASN A N 1
ATOM 596 C CA . ASN A 1 76 ? 3.066 14.477 8.641 1 97.44 76 ASN A CA 1
ATOM 597 C C . ASN A 1 76 ? 2.602 15.625 9.531 1 97.44 76 ASN A C 1
ATOM 599 O O . ASN A 1 76 ? 2.342 15.43 10.719 1 97.44 76 ASN A O 1
ATOM 603 N N . CYS A 1 77 ? 2.553 16.812 9.023 1 97.06 77 CYS A N 1
ATOM 604 C CA . CYS A 1 77 ? 1.831 17.953 9.562 1 97.06 77 CYS A CA 1
ATOM 605 C C . CYS A 1 77 ? 1.41 18.906 8.445 1 97.06 77 CYS A C 1
ATOM 607 O O . CYS A 1 77 ? 2.129 19.078 7.457 1 97.06 77 CYS A O 1
ATOM 609 N N . GLY A 1 78 ? 0.276 19.453 8.555 1 96.25 78 GLY A N 1
ATOM 610 C CA . GLY A 1 78 ? -0.203 20.375 7.523 1 96.25 78 GLY A CA 1
ATOM 611 C C . GLY A 1 78 ? -1.671 20.719 7.676 1 96.25 78 GLY A C 1
ATOM 612 O O . GLY A 1 78 ? -2.051 21.891 7.562 1 96.25 78 GLY A O 1
ATOM 613 N N . LEU A 1 79 ? -2.512 19.766 8.023 1 93.62 79 LEU A N 1
ATOM 614 C CA . LEU A 1 79 ? -3.957 19.953 8.062 1 93.62 79 LEU A CA 1
ATOM 615 C C . LEU A 1 79 ? -4.344 20.984 9.125 1 93.62 79 LEU A C 1
ATOM 617 O O . LEU A 1 79 ? -5.316 21.719 8.953 1 93.62 79 LEU A O 1
ATOM 621 N N . HIS A 1 80 ? -3.646 20.969 10.195 1 93.75 80 HIS A N 1
ATOM 622 C CA . HIS A 1 80 ? -3.893 21.969 11.227 1 93.75 80 HIS A CA 1
ATOM 623 C C . HIS A 1 80 ? -3.273 23.312 10.852 1 93.75 80 HIS A C 1
ATOM 625 O O . HIS A 1 80 ? -3.793 24.359 11.227 1 93.75 80 HIS A O 1
ATOM 631 N N . ASP A 1 81 ? -2.191 23.281 10.117 1 97.31 81 ASP A N 1
ATOM 632 C CA . ASP A 1 81 ? -1.505 24.5 9.688 1 97.31 81 ASP A CA 1
ATOM 633 C C . ASP A 1 81 ? -2.395 25.328 8.773 1 97.31 81 ASP A C 1
ATOM 635 O O . ASP A 1 81 ? -2.402 26.562 8.867 1 97.31 81 ASP A O 1
ATOM 639 N N . VAL A 1 82 ? -3.201 24.703 7.969 1 95.5 82 VAL A N 1
ATOM 640 C CA . VAL A 1 82 ? -3.947 25.391 6.926 1 95.5 82 VAL A CA 1
ATOM 641 C C . VAL A 1 82 ? -5.266 25.922 7.492 1 95.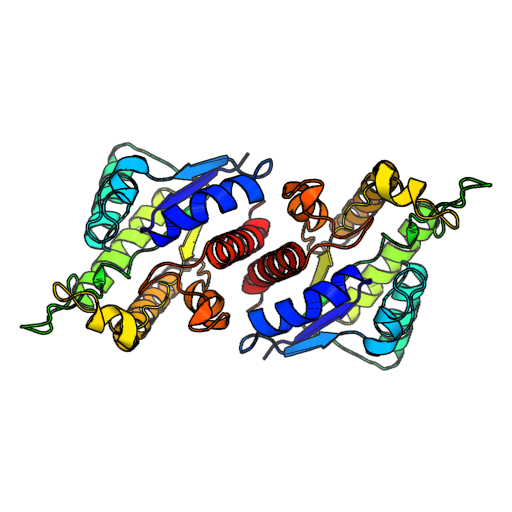5 82 VAL A C 1
ATOM 643 O O . VAL A 1 82 ? -6.055 26.531 6.777 1 95.5 82 VAL A O 1
ATOM 646 N N . LYS A 1 83 ? -5.543 25.609 8.781 1 93.62 83 LYS A N 1
ATOM 647 C CA . LYS A 1 83 ? -6.73 26.219 9.383 1 93.62 83 LYS A CA 1
ATOM 648 C C . LYS A 1 83 ? -6.75 27.719 9.156 1 93.62 83 LYS A C 1
ATOM 650 O O . LYS A 1 83 ? -5.727 28.391 9.305 1 93.62 83 LYS A O 1
ATOM 655 N N . THR A 1 84 ? -7.926 28.203 8.789 1 93.19 84 THR A N 1
ATOM 656 C CA . THR A 1 84 ? -8.07 29.594 8.398 1 93.19 84 THR A CA 1
ATOM 657 C C . THR A 1 84 ? -9.117 30.297 9.273 1 93.19 84 THR A C 1
ATOM 659 O O . THR A 1 84 ? -10.234 29.797 9.422 1 93.19 84 THR A O 1
ATOM 662 N N . ASP A 1 85 ? -8.68 31.391 9.828 1 92.88 85 ASP A N 1
ATOM 663 C CA . ASP A 1 85 ? -9.641 32.219 10.531 1 92.88 85 ASP A CA 1
ATOM 664 C C . ASP A 1 85 ? -10.664 32.812 9.57 1 92.88 85 ASP A C 1
ATOM 666 O O . ASP A 1 85 ? -10.305 33.562 8.648 1 92.88 85 ASP A O 1
ATOM 670 N N . PRO A 1 86 ? -11.891 32.469 9.828 1 89 86 PRO A N 1
ATOM 671 C CA . PRO A 1 86 ? -12.891 32.906 8.852 1 89 86 PRO A CA 1
ATOM 672 C C . PRO A 1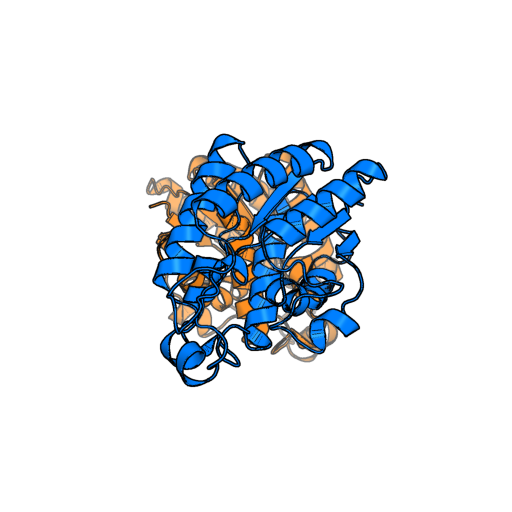 86 ? -13.062 34.438 8.844 1 89 86 PRO A C 1
ATOM 674 O O . PRO A 1 86 ? -13.539 35 7.848 1 89 86 PRO A O 1
ATOM 677 N N . GLU A 1 87 ? -12.688 35.094 9.867 1 91.88 87 GLU A N 1
ATOM 678 C CA . GLU A 1 87 ? -12.844 36.531 9.961 1 91.88 87 GLU A CA 1
ATOM 679 C C . GLU A 1 87 ? -11.664 37.281 9.328 1 91.88 87 GLU A C 1
ATOM 681 O O . GLU A 1 87 ? -11.852 38.219 8.555 1 91.88 87 GLU A O 1
ATOM 686 N N . THR A 1 88 ? -10.523 36.812 9.547 1 93.75 88 THR A N 1
ATOM 687 C CA . THR A 1 88 ? -9.336 37.562 9.133 1 93.75 88 THR A CA 1
ATOM 688 C C . THR A 1 88 ? -8.719 36.938 7.883 1 93.75 88 THR A C 1
ATOM 690 O O . THR A 1 88 ? -7.934 37.594 7.188 1 93.75 88 THR A O 1
ATOM 693 N N . GLY A 1 89 ? -8.953 35.625 7.695 1 92.81 89 GLY A N 1
ATOM 694 C CA . GLY A 1 89 ? -8.336 34.906 6.594 1 92.81 89 GLY A CA 1
ATOM 695 C C . GLY A 1 89 ? -6.949 34.406 6.922 1 92.81 89 GLY A C 1
ATOM 696 O O . GLY A 1 89 ? -6.309 33.75 6.09 1 92.81 89 GLY A O 1
ATOM 697 N N . GLU A 1 90 ? -6.566 34.625 8.156 1 95.25 90 GLU A N 1
ATOM 698 C CA . GLU A 1 90 ? -5.215 34.219 8.547 1 95.25 90 GLU A CA 1
ATOM 699 C C . GLU A 1 90 ? -5.125 32.719 8.773 1 95.25 90 GLU A C 1
ATOM 701 O O . GLU A 1 90 ? -6.023 32.125 9.367 1 95.25 90 GLU A O 1
ATOM 706 N N . LYS A 1 91 ? -4.02 32.188 8.312 1 96.94 91 LYS A N 1
ATOM 707 C CA . LYS A 1 91 ? -3.756 30.766 8.547 1 96.94 91 LYS A CA 1
ATOM 708 C C . LYS A 1 91 ? -3.219 30.531 9.961 1 96.94 91 LYS A C 1
ATOM 710 O O . LYS A 1 91 ? -2.523 31.391 10.508 1 96.94 91 LYS A O 1
ATOM 715 N N . GLN A 1 92 ? -3.549 29.359 10.477 1 96.31 92 GLN A N 1
ATOM 716 C CA . GLN A 1 92 ? -3.014 28.984 11.789 1 96.31 92 GLN A CA 1
ATOM 717 C C . GLN A 1 92 ? -1.49 29.062 11.797 1 96.31 92 GLN A C 1
ATOM 719 O O . GLN A 1 92 ? -0.898 29.625 12.727 1 96.31 92 GLN A O 1
ATOM 724 N N . VAL A 1 93 ? -0.85 28.453 10.805 1 98 93 VAL A N 1
ATOM 725 C CA . VAL A 1 93 ? 0.572 28.625 10.531 1 98 93 VAL A CA 1
ATOM 726 C C . VAL A 1 93 ? 0.765 29.125 9.102 1 98 93 VAL A C 1
ATOM 728 O O . VAL A 1 93 ? 0.613 28.359 8.148 1 98 93 VAL A O 1
ATOM 731 N N . PRO A 1 94 ? 1.084 30.375 8.938 1 98.12 94 PRO A N 1
ATOM 732 C CA . PRO A 1 94 ? 1.274 30.922 7.594 1 98.12 94 PRO A CA 1
ATOM 733 C C . PRO A 1 94 ? 2.357 30.188 6.809 1 98.12 94 PRO A C 1
ATOM 735 O O . PRO A 1 94 ? 3.195 29.5 7.402 1 98.12 94 PRO A O 1
ATOM 738 N N . PRO A 1 95 ? 2.312 30.297 5.453 1 98.12 95 PRO A N 1
ATOM 739 C CA . PRO A 1 95 ? 3.209 29.516 4.594 1 98.12 95 PRO A CA 1
ATOM 740 C C . PRO A 1 95 ? 4.68 29.703 4.953 1 98.12 95 PRO A C 1
ATOM 742 O O . PRO A 1 95 ? 5.445 28.734 4.973 1 98.12 95 PRO A O 1
ATOM 745 N N . ASP A 1 96 ? 5.098 30.906 5.266 1 98.31 96 ASP A N 1
ATOM 746 C CA . ASP A 1 96 ? 6.512 31.141 5.543 1 98.31 96 ASP A CA 1
ATOM 747 C C . ASP A 1 96 ? 6.938 30.453 6.84 1 98.31 96 ASP A C 1
ATOM 749 O O . ASP A 1 96 ? 7.918 29.703 6.863 1 98.31 96 ASP A O 1
ATOM 753 N N . PRO A 1 97 ? 6.223 30.734 7.926 1 98.5 97 PRO A N 1
ATOM 754 C CA . PRO A 1 97 ? 6.551 29.984 9.141 1 98.5 97 PRO A CA 1
ATOM 755 C C . PRO A 1 97 ? 6.457 28.469 8.93 1 98.5 97 PRO A C 1
ATOM 757 O O . PRO A 1 97 ? 7.254 27.719 9.5 1 98.5 97 PRO A O 1
ATOM 760 N N . TYR A 1 98 ? 5.477 27.953 8.18 1 98.69 98 TYR A N 1
ATOM 761 C CA . TYR A 1 98 ? 5.344 26.531 7.871 1 98.69 98 TYR A CA 1
ATOM 762 C C . TYR A 1 98 ? 6.605 26 7.203 1 98.69 98 TYR A C 1
ATOM 764 O O . TYR A 1 98 ? 7.125 24.953 7.59 1 98.69 98 TYR A O 1
ATOM 772 N N . ARG A 1 99 ? 7.09 26.766 6.266 1 98.69 99 ARG A N 1
ATOM 773 C CA . ARG A 1 99 ? 8.312 26.406 5.566 1 98.69 99 ARG A CA 1
ATOM 774 C C . ARG A 1 99 ? 9.484 26.281 6.539 1 98.69 99 ARG A C 1
ATOM 776 O O . ARG A 1 99 ? 10.219 25.281 6.512 1 98.69 99 ARG A O 1
ATOM 783 N N . ARG A 1 100 ? 9.641 27.234 7.371 1 98.62 100 ARG A N 1
ATOM 784 C CA . ARG A 1 100 ? 10.734 27.234 8.336 1 98.62 100 ARG A CA 1
ATOM 785 C C . ARG A 1 100 ? 10.609 26.062 9.305 1 98.62 100 ARG A C 1
ATOM 787 O O . ARG A 1 100 ? 11.602 25.391 9.617 1 98.62 100 ARG A O 1
ATOM 794 N N . ASN A 1 101 ? 9.383 25.891 9.781 1 98.69 101 ASN A N 1
ATOM 795 C CA . ASN A 1 101 ? 9.148 24.766 10.68 1 98.69 101 ASN A CA 1
ATOM 796 C C . ASN A 1 101 ? 9.523 23.438 10.031 1 98.69 101 ASN A C 1
ATOM 798 O O . ASN A 1 101 ? 10.203 22.609 10.633 1 98.69 101 ASN A O 1
ATOM 802 N N . LEU A 1 102 ? 9.086 23.203 8.75 1 98.69 102 LEU A N 1
ATOM 803 C CA . LEU A 1 102 ? 9.352 21.953 8.055 1 98.69 102 LEU A CA 1
ATOM 804 C C . LEU A 1 102 ? 10.852 21.75 7.859 1 98.69 102 LEU A C 1
ATOM 806 O O . LEU A 1 102 ? 11.352 20.625 7.973 1 98.69 102 LEU A O 1
ATOM 810 N N . GLU A 1 103 ? 11.531 22.797 7.543 1 98.56 103 GLU A N 1
ATOM 811 C CA . GLU A 1 103 ? 12.977 22.688 7.371 1 98.56 103 GLU A CA 1
ATOM 812 C C . GLU A 1 103 ? 13.656 22.234 8.664 1 98.56 103 GLU A C 1
ATOM 814 O O . GLU A 1 103 ? 14.477 21.312 8.648 1 98.56 103 GLU A O 1
ATOM 819 N N . GLU A 1 104 ? 13.305 22.875 9.719 1 98.56 104 GLU A N 1
ATOM 820 C CA . GLU A 1 104 ? 13.883 22.5 11.008 1 98.56 104 GLU A CA 1
ATOM 821 C C . GLU A 1 104 ? 13.477 21.078 11.391 1 98.56 104 GLU A C 1
ATOM 823 O O . GLU A 1 104 ? 14.289 20.312 11.914 1 98.56 104 GLU A O 1
ATOM 828 N N . ILE A 1 105 ? 12.234 20.719 11.156 1 98.62 105 ILE A N 1
ATOM 829 C CA . ILE A 1 105 ? 11.719 19.375 11.422 1 98.62 105 ILE A CA 1
ATOM 830 C C . ILE A 1 105 ? 12.57 18.344 10.695 1 98.62 105 ILE A C 1
ATOM 832 O O . ILE A 1 105 ? 13.008 17.359 11.297 1 98.62 105 ILE A O 1
ATOM 836 N N . VAL A 1 106 ? 12.773 18.578 9.406 1 98.31 106 VAL A N 1
ATOM 837 C CA . VAL A 1 106 ? 13.5 17.609 8.602 1 98.31 106 VAL A CA 1
ATOM 838 C C . VAL A 1 106 ? 14.938 17.469 9.102 1 98.31 106 VAL A C 1
ATOM 840 O O . VAL A 1 106 ? 15.477 16.375 9.18 1 98.31 106 VAL A O 1
ATOM 843 N N . ILE A 1 107 ? 15.562 18.578 9.477 1 97.94 107 ILE A N 1
ATOM 844 C CA . ILE A 1 107 ? 16.938 18.562 9.961 1 97.94 107 ILE A CA 1
ATOM 845 C C . ILE A 1 107 ? 17.031 17.75 11.25 1 97.94 107 ILE A C 1
ATOM 847 O O . ILE A 1 107 ? 17.875 16.859 11.367 1 97.94 107 ILE A O 1
ATOM 851 N N . ILE A 1 108 ? 16.141 17.984 12.148 1 98.06 108 ILE A N 1
ATOM 852 C CA . ILE A 1 108 ? 16.141 17.281 13.43 1 98.06 108 ILE A CA 1
ATOM 853 C C . ILE A 1 108 ? 15.789 15.812 13.219 1 98.06 108 ILE A C 1
ATOM 855 O O . ILE A 1 108 ? 16.453 14.93 13.773 1 98.06 108 ILE A O 1
ATOM 859 N N . ALA A 1 109 ? 14.727 15.531 12.43 1 97.81 109 ALA A N 1
ATOM 860 C CA . ALA A 1 109 ? 14.25 14.164 12.188 1 97.81 109 ALA A CA 1
ATOM 861 C C . ALA A 1 109 ? 15.359 13.305 11.578 1 97.81 109 ALA A C 1
ATOM 863 O O . ALA A 1 109 ? 15.523 12.141 11.953 1 97.81 109 ALA A O 1
ATOM 864 N N . ARG A 1 110 ? 16.094 13.852 10.656 1 96.88 110 ARG A N 1
ATOM 865 C CA . ARG A 1 110 ? 17.125 13.094 9.961 1 96.88 110 ARG A CA 1
ATOM 866 C C . ARG A 1 110 ? 18.266 12.727 10.914 1 96.88 110 ARG A C 1
ATOM 868 O O . ARG A 1 110 ? 18.922 11.695 10.734 1 96.88 110 ARG A O 1
ATOM 875 N N . GLU A 1 111 ? 18.438 13.531 11.938 1 95.62 111 GLU A N 1
ATOM 876 C CA . GLU A 1 111 ? 19.453 13.242 12.938 1 95.62 111 GLU A CA 1
ATOM 877 C C . GLU A 1 111 ? 19.016 12.117 13.867 1 95.62 111 GLU A C 1
ATOM 879 O O . GLU A 1 111 ? 19.844 11.391 14.406 1 95.62 111 GLU A O 1
ATOM 884 N N . MET A 1 112 ? 17.75 12 13.992 1 95.69 112 MET A N 1
ATOM 885 C CA . MET A 1 112 ? 17.219 11.109 15.023 1 95.69 112 MET A CA 1
ATOM 886 C C . MET A 1 112 ? 16.781 9.781 14.43 1 95.69 112 MET A C 1
ATOM 888 O O . MET A 1 112 ? 16.359 8.875 15.156 1 95.69 112 MET A O 1
ATOM 892 N N . THR A 1 113 ? 16.797 9.562 13.133 1 95.94 113 THR A N 1
ATOM 893 C CA . THR A 1 113 ? 16.156 8.422 12.5 1 95.94 113 THR A CA 1
ATOM 894 C C . THR A 1 113 ? 17.016 7.848 11.391 1 95.94 113 THR A C 1
ATOM 896 O O . THR A 1 113 ? 17.812 8.57 10.781 1 95.94 113 THR A O 1
ATOM 899 N N . GLN A 1 114 ? 16.922 6.555 11.148 1 94.06 114 GLN A N 1
ATOM 900 C CA . GLN A 1 114 ? 17.594 5.938 10.016 1 94.06 114 GLN A CA 1
ATOM 901 C C . GLN A 1 114 ? 16.953 6.363 8.695 1 94.06 114 GLN A C 1
ATOM 903 O O . GLN A 1 114 ? 17.656 6.531 7.688 1 94.06 114 GLN A O 1
ATOM 908 N N . ALA A 1 115 ? 15.625 6.547 8.766 1 96.06 115 ALA A N 1
ATOM 909 C CA . ALA A 1 115 ? 14.906 7.02 7.582 1 96.06 115 ALA A CA 1
ATOM 910 C C . ALA A 1 115 ? 13.656 7.805 7.98 1 96.06 115 ALA A C 1
ATOM 912 O O . ALA A 1 115 ? 12.922 7.402 8.891 1 96.06 115 ALA A O 1
ATOM 913 N N . VAL A 1 116 ? 13.453 8.906 7.363 1 97.31 116 VAL A N 1
ATOM 914 C CA . VAL A 1 116 ? 12.25 9.727 7.492 1 97.31 116 VAL A CA 1
ATOM 915 C C . VAL A 1 116 ? 11.383 9.57 6.246 1 97.31 116 VAL A C 1
ATOM 917 O O . VAL A 1 116 ? 11.883 9.648 5.121 1 97.31 116 VAL A O 1
ATOM 920 N N . ILE A 1 117 ? 10.133 9.305 6.492 1 97.75 117 ILE A N 1
ATOM 921 C CA . ILE A 1 117 ? 9.156 9.258 5.41 1 97.75 117 ILE A CA 1
ATOM 922 C C . ILE A 1 117 ? 8.078 10.312 5.641 1 97.75 117 ILE A C 1
ATOM 924 O O . ILE A 1 117 ? 7.379 10.281 6.656 1 97.75 117 ILE A O 1
ATOM 928 N N . TRP A 1 118 ? 7.988 11.25 4.738 1 98.38 118 TRP A N 1
ATOM 929 C CA . TRP A 1 118 ? 6.973 12.297 4.793 1 98.38 118 TRP A CA 1
ATOM 930 C C . TRP A 1 118 ? 5.684 11.844 4.117 1 98.38 118 TRP A C 1
ATOM 932 O O . TRP A 1 118 ? 5.711 11.352 2.984 1 98.38 118 TRP A O 1
ATOM 942 N N . LEU A 1 119 ? 4.594 11.922 4.797 1 98.31 119 LEU A N 1
ATOM 943 C CA . LEU A 1 119 ? 3.281 11.68 4.207 1 98.31 119 LEU A CA 1
ATOM 944 C C . LEU A 1 119 ? 2.6 12.992 3.832 1 98.31 119 LEU A C 1
ATOM 946 O O . LEU A 1 119 ? 2.35 13.828 4.695 1 98.31 119 LEU A O 1
ATOM 950 N N . ARG A 1 120 ? 2.262 13.18 2.525 1 97.94 120 ARG A N 1
ATOM 951 C CA . ARG A 1 120 ? 1.572 14.391 2.105 1 97.94 120 ARG A CA 1
ATOM 952 C C . ARG A 1 120 ? 0.249 14.555 2.846 1 97.94 120 ARG A C 1
ATOM 954 O O . ARG A 1 120 ? -0.448 13.57 3.105 1 97.94 120 ARG A O 1
ATOM 961 N N . THR A 1 121 ? -0.053 15.758 3.117 1 97.31 121 THR A N 1
ATOM 962 C CA . THR A 1 121 ? -1.279 16.109 3.826 1 97.31 121 THR A CA 1
ATOM 963 C C . THR A 1 121 ? -2.506 15.758 2.988 1 97.31 121 THR A C 1
ATOM 965 O O . THR A 1 121 ? -2.559 16.078 1.797 1 97.31 121 THR A O 1
ATOM 968 N N . THR A 1 122 ? -3.447 15.07 3.617 1 94.19 122 THR A N 1
ATOM 969 C CA . THR A 1 122 ? -4.684 14.711 2.934 1 94.19 122 THR A CA 1
ATOM 970 C C . THR A 1 122 ? -5.594 15.93 2.791 1 94.19 122 THR A C 1
ATOM 972 O O . THR A 1 122 ? -5.414 16.938 3.482 1 94.19 122 THR A O 1
ATOM 975 N N . ASP A 1 123 ? -6.531 15.773 1.905 1 89.38 123 ASP A N 1
ATOM 976 C CA . ASP A 1 123 ? -7.371 16.891 1.498 1 89.38 123 ASP A CA 1
ATOM 977 C C . ASP A 1 123 ? -8.484 17.141 2.51 1 89.38 123 ASP A C 1
ATOM 979 O O . ASP A 1 123 ? -8.719 16.328 3.4 1 89.38 123 ASP A O 1
ATOM 983 N N . ALA A 1 124 ? -9.016 18.328 2.451 1 81.5 124 ALA A N 1
ATOM 984 C CA . ALA A 1 124 ? -10.242 18.703 3.16 1 81.5 124 ALA A CA 1
ATOM 985 C C . ALA A 1 124 ? -11.367 19.016 2.18 1 81.5 124 ALA A C 1
ATOM 987 O O . ALA A 1 124 ? -11.133 19.609 1.127 1 81.5 124 ALA A O 1
ATOM 988 N N . VAL A 1 125 ? -12.531 18.422 2.422 1 76.06 125 VAL A N 1
ATOM 989 C CA . VAL A 1 125 ? -13.688 18.781 1.594 1 76.06 125 VAL A CA 1
ATOM 990 C C . VAL A 1 125 ? -14.234 20.125 2.021 1 76.06 125 VAL A C 1
ATOM 992 O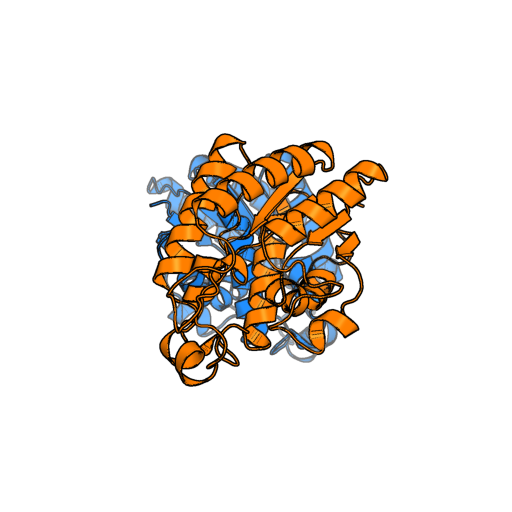 O . VAL A 1 125 ? -15.016 20.219 2.975 1 76.06 125 VAL A O 1
ATOM 995 N N . GLU A 1 126 ? -13.883 21.094 1.241 1 74.19 126 GLU A N 1
ATOM 996 C CA . GLU A 1 126 ? -14.125 22.484 1.567 1 74.19 126 GLU A CA 1
ATOM 997 C C . GLU A 1 126 ? -15.602 22.75 1.854 1 74.19 126 GLU A C 1
ATOM 999 O O . GLU A 1 126 ? -15.945 23.312 2.895 1 74.19 126 GLU A O 1
ATOM 1004 N N . ASP A 1 127 ? -16.391 22.297 0.907 1 70.06 127 ASP A N 1
ATOM 1005 C CA . ASP A 1 127 ? -17.812 22.641 1 1 70.06 127 ASP A CA 1
ATOM 1006 C C . ASP A 1 127 ? -18.438 22.031 2.25 1 70.06 127 ASP A C 1
ATOM 1008 O O . ASP A 1 127 ? -19.234 22.688 2.93 1 70.06 127 ASP A O 1
ATOM 1012 N N . ILE A 1 128 ? -17.984 20.891 2.518 1 67.44 128 ILE A N 1
ATOM 1013 C CA . ILE A 1 128 ? -18.562 20.203 3.678 1 67.44 128 ILE A CA 1
ATOM 1014 C C . ILE A 1 128 ? -17.922 20.75 4.957 1 67.44 128 ILE A C 1
ATOM 1016 O O . ILE A 1 128 ? -18.625 21.062 5.918 1 67.44 128 ILE A O 1
ATOM 1020 N N . HIS A 1 129 ? -16.656 20.953 4.926 1 71.12 129 HIS A N 1
ATOM 1021 C CA . HIS A 1 129 ? -15.914 21.422 6.094 1 71.12 129 HIS A CA 1
ATOM 1022 C C . HIS A 1 129 ? -16.359 22.812 6.504 1 71.12 129 HIS A C 1
ATOM 1024 O O . HIS A 1 129 ? -16.703 23.047 7.664 1 71.12 129 HIS A O 1
ATOM 1030 N N . ASN A 1 130 ? -16.453 23.688 5.574 1 72.5 130 ASN A N 1
ATOM 1031 C CA . ASN A 1 130 ? -16.672 25.109 5.879 1 72.5 130 ASN A CA 1
ATOM 1032 C C . ASN A 1 130 ? -18.141 25.391 6.188 1 72.5 130 ASN A C 1
ATOM 1034 O O . ASN A 1 130 ? -18.453 26.422 6.773 1 72.5 130 ASN A O 1
ATOM 1038 N N . ALA A 1 131 ? -18.984 24.438 5.777 1 68.5 131 ALA A N 1
ATOM 1039 C CA . ALA A 1 131 ? -20.391 24.562 6.137 1 68.5 131 ALA A CA 1
ATOM 1040 C C . ALA A 1 131 ? -20.641 24.062 7.562 1 68.5 131 ALA A C 1
ATOM 1042 O O . ALA A 1 131 ? -21.594 24.5 8.219 1 68.5 131 ALA A O 1
ATOM 1043 N N . ARG A 1 132 ? -19.766 23.25 8 1 66.25 132 ARG A N 1
ATOM 1044 C CA . ARG A 1 132 ? -20.016 22.562 9.266 1 66.25 132 ARG A CA 1
ATOM 1045 C C . ARG A 1 132 ? -19.281 23.25 10.414 1 66.25 132 ARG A C 1
ATOM 1047 O O . ARG A 1 132 ? -19.766 23.266 11.547 1 66.25 132 ARG A O 1
ATOM 1054 N N . ILE A 1 133 ? -18.094 23.734 10.125 1 66.88 133 ILE A N 1
ATOM 1055 C CA . ILE A 1 133 ? -17.234 24.281 11.172 1 66.88 133 ILE A CA 1
ATOM 1056 C C . ILE A 1 133 ? -17.109 25.797 10.992 1 66.88 133 ILE A C 1
ATOM 1058 O O . ILE A 1 133 ? -16.562 26.266 10 1 66.88 133 ILE A O 1
ATOM 1062 N N . ALA A 1 134 ? -17.625 26.469 12.008 1 71.62 134 ALA A N 1
ATOM 1063 C CA . ALA A 1 134 ? -17.625 27.938 11.953 1 71.62 134 ALA A CA 1
ATOM 1064 C C . ALA A 1 134 ? -16.328 28.5 12.539 1 71.62 134 ALA A C 1
ATOM 1066 O O . ALA A 1 134 ? -15.922 29.609 12.203 1 71.62 134 ALA A O 1
ATOM 1067 N N . ALA A 1 135 ? -15.719 27.672 13.352 1 78.12 135 ALA A N 1
ATOM 1068 C CA . ALA A 1 135 ? -14.586 28.203 14.109 1 78.12 135 ALA A CA 1
ATOM 1069 C C . ALA A 1 135 ? -13.375 28.391 13.203 1 78.12 135 ALA A C 1
ATOM 1071 O O . ALA A 1 135 ? -12.586 29.328 13.406 1 78.12 135 ALA A O 1
ATOM 1072 N N . PHE A 1 136 ? -13.133 27.562 12.281 1 83.94 136 PHE A N 1
ATOM 1073 C CA . PHE A 1 136 ? -12.07 27.703 11.289 1 83.94 136 PHE A CA 1
ATOM 1074 C C . PHE A 1 136 ? -12.453 27 9.992 1 83.94 136 PHE A C 1
ATOM 1076 O O . PHE A 1 136 ? -13.281 26.094 9.984 1 83.94 136 PHE A O 1
ATOM 1083 N N . HIS A 1 137 ? -11.844 27.453 8.961 1 86.38 137 HIS A N 1
ATOM 1084 C CA . HIS A 1 137 ? -12.07 26.891 7.637 1 86.38 137 HIS A CA 1
ATOM 1085 C C . HIS A 1 137 ? -10.82 26.188 7.109 1 86.38 137 HIS A C 1
ATOM 1087 O O . HIS A 1 137 ? -9.719 26.406 7.625 1 86.38 137 HIS A O 1
ATOM 1093 N N . ARG A 1 138 ? -11.031 25.297 6.219 1 89.25 138 ARG A N 1
ATOM 1094 C CA . ARG A 1 138 ? -9.969 24.688 5.426 1 89.25 138 ARG A CA 1
ATOM 1095 C C . ARG A 1 138 ? -10.312 24.719 3.941 1 89.25 138 ARG A C 1
ATOM 1097 O O . ARG A 1 138 ? -11.461 24.5 3.561 1 89.25 138 ARG A O 1
ATOM 1104 N N . TYR A 1 139 ? -9.297 25.031 3.197 1 90 139 TYR A N 1
ATOM 1105 C CA . TYR A 1 139 ? -9.492 25.141 1.756 1 90 139 TYR A CA 1
ATOM 1106 C C . TYR A 1 139 ? -8.586 24.188 1.002 1 90 139 TYR A C 1
ATOM 1108 O O . TYR A 1 139 ? -7.41 24.031 1.353 1 90 139 TYR A O 1
ATOM 1116 N N . HIS A 1 140 ? -9.172 23.547 0.017 1 90.75 140 HIS A N 1
ATOM 1117 C CA . HIS A 1 140 ? -8.43 22.641 -0.843 1 90.75 140 HIS A CA 1
ATOM 1118 C C . HIS A 1 140 ? -7.164 23.297 -1.385 1 90.75 140 HIS A C 1
ATOM 1120 O O . HIS A 1 140 ? -6.086 22.703 -1.369 1 90.75 140 HIS A O 1
ATOM 1126 N N . ASP A 1 141 ? -7.281 24.562 -1.831 1 93.94 141 ASP A N 1
ATOM 1127 C CA . ASP A 1 141 ? -6.16 25.281 -2.432 1 93.94 141 ASP A CA 1
ATOM 1128 C C . ASP A 1 141 ? -5.027 25.469 -1.426 1 93.94 141 ASP A C 1
ATOM 1130 O O . ASP A 1 141 ? -3.852 25.469 -1.801 1 93.94 141 ASP A O 1
ATOM 1134 N N . ASP A 1 142 ? -5.375 25.625 -0.172 1 95.12 142 ASP A N 1
ATOM 1135 C CA . ASP A 1 142 ? -4.355 25.75 0.865 1 95.12 142 ASP A CA 1
ATOM 1136 C C . ASP A 1 142 ? -3.617 24.422 1.06 1 95.12 142 ASP A C 1
ATOM 1138 O O . ASP A 1 142 ? -2.393 24.406 1.203 1 95.12 142 ASP A O 1
ATOM 1142 N N . VAL A 1 143 ? -4.336 23.328 1.042 1 95.56 143 VAL A N 1
ATOM 1143 C CA . VAL A 1 143 ? -3.721 22.016 1.184 1 95.56 143 VAL A CA 1
ATOM 1144 C C . VAL A 1 143 ? -2.734 21.781 0.042 1 95.56 143 VAL A C 1
ATOM 1146 O O . VAL A 1 143 ? -1.61 21.328 0.268 1 95.56 143 VAL A O 1
ATOM 1149 N N . VAL A 1 144 ? -3.141 22.141 -1.152 1 96.88 144 VAL A N 1
ATOM 1150 C CA . VAL A 1 144 ? -2.291 22 -2.328 1 96.88 144 VAL A CA 1
ATOM 1151 C C . VAL A 1 144 ? -1.03 22.844 -2.166 1 96.88 144 VAL A C 1
ATOM 1153 O O . VAL A 1 144 ? 0.081 22.359 -2.402 1 96.88 144 VAL A O 1
ATOM 1156 N N . ALA A 1 145 ? -1.196 24.062 -1.721 1 97.81 145 ALA A N 1
ATOM 1157 C CA . ALA A 1 145 ? -0.072 24.969 -1.56 1 97.81 145 ALA A CA 1
ATOM 1158 C C . ALA A 1 145 ? 0.889 24.484 -0.483 1 97.81 145 ALA A C 1
ATOM 1160 O O . ALA A 1 145 ? 2.109 24.547 -0.656 1 97.81 145 ALA A O 1
ATOM 1161 N N . TYR A 1 146 ? 0.382 24.031 0.602 1 98.44 146 TYR A N 1
ATOM 1162 C CA . TYR A 1 146 ? 1.222 23.562 1.701 1 98.44 146 TYR A CA 1
ATOM 1163 C C . TYR A 1 146 ? 1.925 22.266 1.337 1 98.44 146 TYR A C 1
ATOM 1165 O O . TYR A 1 146 ? 3.084 22.047 1.704 1 98.44 146 TYR A O 1
ATOM 1173 N N . ASN A 1 147 ? 1.265 21.359 0.62 1 98.44 147 ASN A N 1
ATOM 1174 C CA . ASN A 1 147 ? 1.931 20.172 0.098 1 98.44 147 ASN A CA 1
ATOM 1175 C C . ASN A 1 147 ? 3.064 20.547 -0.854 1 98.44 147 ASN A C 1
ATOM 1177 O O . ASN A 1 147 ? 4.105 19.875 -0.871 1 98.44 147 ASN A O 1
ATOM 1181 N N . ALA A 1 148 ? 2.844 21.594 -1.62 1 98.56 148 ALA A N 1
ATOM 1182 C CA . ALA A 1 148 ? 3.895 22.031 -2.531 1 98.56 148 ALA A CA 1
ATOM 1183 C C . ALA A 1 148 ? 5.117 22.531 -1.762 1 98.56 148 ALA A C 1
ATOM 1185 O O . ALA A 1 148 ? 6.254 22.25 -2.146 1 98.56 148 ALA A O 1
ATOM 1186 N N . ILE A 1 149 ? 4.875 23.25 -0.715 1 98.69 149 ILE A N 1
ATOM 1187 C CA . ILE A 1 149 ? 5.961 23.703 0.15 1 98.69 149 ILE A CA 1
ATOM 1188 C C . ILE A 1 149 ? 6.695 22.5 0.729 1 98.69 149 ILE A C 1
ATOM 1190 O O . ILE A 1 149 ? 7.926 22.438 0.701 1 98.69 149 ILE A O 1
ATOM 1194 N N . ALA A 1 150 ? 5.945 21.578 1.258 1 98.75 150 ALA A N 1
ATOM 1195 C CA . ALA A 1 150 ? 6.535 20.375 1.828 1 98.75 150 ALA A CA 1
ATOM 1196 C C . ALA A 1 150 ? 7.359 19.625 0.789 1 98.75 150 ALA A C 1
ATOM 1198 O O . ALA A 1 150 ? 8.469 19.156 1.079 1 98.75 150 ALA A O 1
ATOM 1199 N N . ASP A 1 151 ? 6.816 19.516 -0.423 1 98.31 151 ASP A N 1
ATOM 1200 C CA . ASP A 1 151 ? 7.523 18.828 -1.502 1 98.31 151 ASP A CA 1
ATOM 1201 C C . ASP A 1 151 ? 8.891 19.469 -1.754 1 98.31 151 ASP A C 1
ATOM 1203 O O . ASP A 1 151 ? 9.883 18.766 -1.935 1 98.31 151 ASP A O 1
ATOM 1207 N N . GLU A 1 152 ? 8.93 20.75 -1.782 1 98.44 152 GLU A N 1
ATOM 1208 C CA . GLU A 1 152 ? 10.18 21.469 -2.014 1 98.44 152 GLU A CA 1
ATOM 1209 C C . GLU A 1 152 ? 11.203 21.156 -0.923 1 98.44 152 GLU A C 1
ATOM 1211 O O . GLU A 1 152 ? 12.359 20.875 -1.218 1 98.44 152 GLU A O 1
ATOM 1216 N N . ILE A 1 153 ? 10.766 21.203 0.26 1 98.5 153 ILE A N 1
ATOM 1217 C CA . ILE A 1 153 ? 11.664 21 1.396 1 98.5 153 ILE A CA 1
ATOM 1218 C C . ILE A 1 153 ? 12.133 19.547 1.436 1 98.5 153 ILE A C 1
ATOM 1220 O O . ILE A 1 153 ? 13.328 19.281 1.608 1 98.5 153 ILE A O 1
ATOM 1224 N N . MET A 1 154 ? 11.211 18.594 1.269 1 98.19 154 MET A N 1
ATOM 1225 C CA . MET A 1 154 ? 11.578 17.172 1.311 1 98.19 154 MET A CA 1
ATOM 1226 C C . MET A 1 154 ? 12.539 16.828 0.181 1 98.19 154 MET A C 1
ATOM 1228 O O . MET A 1 154 ? 13.477 16.062 0.376 1 98.19 154 MET A O 1
ATOM 1232 N N . SER A 1 155 ? 12.305 17.406 -0.921 1 97.5 155 SER A N 1
ATOM 1233 C CA . SER A 1 155 ? 13.203 17.188 -2.053 1 97.5 155 SER A CA 1
ATOM 1234 C C . SER A 1 155 ? 14.594 17.75 -1.765 1 97.5 155 SER A C 1
ATOM 1236 O O . SER A 1 155 ? 15.602 17.094 -2.037 1 97.5 155 SER A O 1
ATOM 1238 N N . ARG A 1 156 ? 14.672 18.906 -1.233 1 97.62 156 ARG A N 1
ATOM 1239 C CA . ARG A 1 156 ? 15.938 19.578 -0.924 1 97.62 156 ARG A CA 1
ATOM 1240 C C . ARG A 1 156 ? 16.781 18.734 0.032 1 97.62 156 ARG A C 1
ATOM 1242 O O . ARG A 1 156 ? 18 18.688 -0.082 1 97.62 156 ARG A O 1
ATOM 1249 N N . TYR A 1 157 ? 16.141 18.078 0.888 1 97.31 157 TYR A N 1
ATOM 1250 C CA . TYR A 1 157 ? 16.859 17.328 1.917 1 97.31 157 TYR A CA 1
ATOM 1251 C C . TYR A 1 157 ? 16.859 15.836 1.606 1 97.31 157 TYR A C 1
ATOM 1253 O O . TYR A 1 157 ? 17.266 15.023 2.441 1 97.31 157 TYR A O 1
ATOM 1261 N N . ASP A 1 158 ? 16.344 15.422 0.429 1 96.25 158 ASP A N 1
ATOM 1262 C CA . ASP A 1 158 ? 16.312 14.039 -0.046 1 96.25 158 ASP A CA 1
ATOM 1263 C C . ASP A 1 158 ? 15.523 13.148 0.911 1 96.25 158 ASP A C 1
ATOM 1265 O O . ASP A 1 158 ? 16 12.078 1.306 1 96.25 158 ASP A O 1
ATOM 1269 N N . VAL A 1 159 ? 14.453 13.688 1.37 1 97 159 VAL A N 1
ATOM 1270 C CA . VAL A 1 159 ? 13.547 12.93 2.221 1 97 159 VAL A CA 1
ATOM 1271 C C . VAL A 1 159 ? 12.469 12.266 1.363 1 97 159 VAL A C 1
ATOM 1273 O O . VAL A 1 159 ? 11.852 12.914 0.517 1 97 159 VAL A O 1
ATOM 1276 N N . ALA A 1 160 ? 12.227 10.953 1.565 1 95.75 160 ALA A N 1
ATOM 1277 C CA . ALA A 1 160 ? 11.211 10.211 0.837 1 95.75 160 ALA A CA 1
ATOM 1278 C C . ALA A 1 160 ? 9.812 10.734 1.161 1 95.75 160 ALA A C 1
ATOM 1280 O O . ALA A 1 160 ? 9.508 11.031 2.318 1 95.75 160 ALA A O 1
ATOM 1281 N N . THR A 1 161 ? 8.992 10.875 0.13 1 96.56 161 THR A N 1
ATOM 1282 C CA . THR A 1 161 ? 7.625 11.367 0.297 1 96.56 161 THR A CA 1
ATOM 1283 C C . THR A 1 161 ? 6.617 10.344 -0.231 1 96.56 161 THR A C 1
ATOM 1285 O O . THR A 1 161 ? 6.766 9.836 -1.346 1 96.56 161 THR A O 1
ATOM 1288 N N . LEU A 1 162 ? 5.691 9.945 0.6 1 97 162 LEU A N 1
ATOM 1289 C CA . LEU A 1 162 ? 4.551 9.133 0.195 1 97 162 LEU A CA 1
ATOM 1290 C C . LEU A 1 162 ? 3.324 10 -0.056 1 97 162 LEU A C 1
ATOM 1292 O O . LEU A 1 162 ? 2.912 10.766 0.817 1 97 162 LEU A O 1
ATOM 1296 N N . ASP A 1 163 ? 2.715 9.891 -1.215 1 96.69 163 ASP A N 1
ATOM 1297 C CA . ASP A 1 163 ? 1.664 10.812 -1.638 1 96.69 163 ASP A CA 1
ATOM 1298 C C . ASP A 1 163 ? 0.296 10.344 -1.145 1 96.69 163 ASP A C 1
ATOM 1300 O O . ASP A 1 163 ? -0.585 10.031 -1.947 1 96.69 163 ASP A O 1
ATOM 1304 N N . LEU A 1 164 ? 0.123 10.438 0.17 1 96.94 164 LEU A N 1
ATOM 1305 C CA . LEU A 1 164 ? -1.14 10.047 0.791 1 96.94 164 LEU A CA 1
ATOM 1306 C C . LEU A 1 164 ? -2.273 10.953 0.32 1 96.94 164 LEU A C 1
ATOM 1308 O O . LEU A 1 164 ? -3.438 10.547 0.312 1 96.94 164 LEU A O 1
ATOM 1312 N N . TYR A 1 165 ? -1.974 12.188 -0.111 1 95.69 165 TYR A N 1
ATOM 1313 C CA . TYR A 1 165 ? -2.945 13.133 -0.647 1 95.69 165 TYR A CA 1
ATOM 1314 C C . TYR A 1 165 ? -3.602 12.586 -1.908 1 95.69 165 TYR A C 1
ATOM 1316 O O . TYR A 1 165 ? -4.82 12.391 -1.945 1 95.69 165 TYR A O 1
ATOM 1324 N N . ALA A 1 166 ? -2.783 12.297 -2.895 1 93.62 166 ALA A N 1
ATOM 1325 C CA . ALA A 1 166 ? -3.309 11.836 -4.18 1 93.62 166 ALA A CA 1
ATOM 1326 C C . ALA A 1 166 ? -3.988 10.477 -4.039 1 93.62 166 ALA A C 1
ATOM 1328 O O . ALA A 1 166 ? -5.031 10.234 -4.645 1 93.62 166 ALA A O 1
ATOM 1329 N N . PHE A 1 167 ? -3.387 9.609 -3.24 1 94.69 167 PHE A N 1
ATOM 1330 C CA . PHE A 1 167 ? -3.965 8.289 -3.016 1 94.69 167 PHE A CA 1
ATOM 1331 C C . PHE A 1 167 ? -5.375 8.406 -2.455 1 94.69 167 PHE A C 1
ATOM 1333 O O . PHE A 1 167 ? -6.305 7.766 -2.957 1 94.69 167 PHE A O 1
ATOM 1340 N N . THR A 1 168 ? -5.527 9.25 -1.436 1 94 168 THR A N 1
ATOM 1341 C CA . THR A 1 168 ? -6.809 9.375 -0.749 1 94 168 THR A CA 1
ATOM 1342 C C . THR A 1 168 ? -7.832 10.086 -1.632 1 94 168 THR A C 1
ATOM 1344 O O . THR A 1 168 ? -9.008 9.727 -1.641 1 94 168 THR A O 1
ATOM 1347 N N . ARG A 1 169 ? -7.387 10.977 -2.371 1 90.44 169 ARG A N 1
ATOM 1348 C CA . ARG A 1 169 ? -8.273 11.734 -3.246 1 90.44 169 ARG A CA 1
ATOM 1349 C C . ARG A 1 169 ? -8.883 10.836 -4.32 1 90.44 169 ARG A C 1
ATOM 1351 O O . ARG A 1 169 ? -9.977 11.109 -4.82 1 90.44 169 ARG A O 1
ATOM 1358 N N . ALA A 1 170 ? -8.203 9.789 -4.625 1 89.44 170 ALA A N 1
ATOM 1359 C CA . ALA A 1 170 ? -8.656 8.867 -5.668 1 89.44 170 ALA A CA 1
ATOM 1360 C C . ALA A 1 170 ? -9.984 8.219 -5.289 1 89.44 170 ALA A C 1
ATOM 1362 O O . ALA A 1 170 ? -10.695 7.707 -6.152 1 89.44 170 ALA A O 1
ATOM 1363 N N . PHE A 1 171 ? -10.312 8.266 -4.023 1 90.69 171 PHE A N 1
ATOM 1364 C CA . PHE A 1 171 ? -11.523 7.602 -3.562 1 90.69 171 PHE A CA 1
ATOM 1365 C C . PHE A 1 171 ? -12.711 8.555 -3.611 1 90.69 171 PHE A C 1
ATOM 1367 O O . PHE A 1 171 ? -13.844 8.164 -3.324 1 90.69 171 PHE A O 1
ATOM 1374 N N . GLY A 1 172 ? -12.422 9.828 -3.994 1 85.62 172 GLY A N 1
ATOM 1375 C CA . GLY A 1 172 ? -13.492 10.805 -4.152 1 85.62 172 GLY A CA 1
ATOM 1376 C C . GLY A 1 172 ? -14.07 11.273 -2.832 1 85.62 172 GLY A C 1
ATOM 1377 O O . GLY A 1 172 ? -13.5 11.016 -1.771 1 85.62 172 GLY A O 1
ATOM 1378 N N . THR A 1 173 ? -15.164 11.914 -2.912 1 81.5 173 THR A N 1
ATOM 1379 C CA . THR A 1 173 ? -15.781 12.539 -1.747 1 81.5 173 THR A CA 1
ATOM 1380 C C . THR A 1 173 ? -16.406 11.484 -0.84 1 81.5 173 THR A C 1
ATOM 1382 O O . THR A 1 173 ? -16.609 11.727 0.353 1 81.5 173 THR A O 1
ATOM 1385 N N . ASP A 1 174 ? -16.625 10.266 -1.406 1 79.94 174 ASP A N 1
ATOM 1386 C CA . ASP A 1 174 ? -17.219 9.172 -0.637 1 79.94 174 ASP A CA 1
ATOM 1387 C C . ASP A 1 174 ? -16.219 8.617 0.384 1 79.94 174 ASP A C 1
ATOM 1389 O O . ASP A 1 174 ? -16.609 7.895 1.304 1 79.94 174 ASP A O 1
ATOM 1393 N N . ALA A 1 175 ? -15.031 9.039 0.183 1 83.12 175 ALA A N 1
ATOM 1394 C CA . ALA A 1 175 ? -13.984 8.578 1.091 1 83.12 175 ALA A CA 1
ATOM 1395 C C . ALA A 1 175 ? -14.133 9.211 2.471 1 83.12 175 ALA A C 1
ATOM 1397 O O . ALA A 1 175 ? -13.695 8.641 3.475 1 83.12 175 ALA A O 1
ATOM 1398 N N . PHE A 1 176 ? -14.812 10.406 2.494 1 76.25 176 PHE A N 1
ATOM 1399 C CA . PHE A 1 176 ? -14.828 11.203 3.715 1 76.25 176 PHE A CA 1
ATOM 1400 C C . PHE A 1 176 ? -15.992 10.805 4.605 1 76.25 176 PHE A C 1
ATOM 1402 O O . PHE A 1 176 ? -17.109 10.625 4.125 1 76.25 176 PHE A O 1
ATOM 1409 N N . TRP A 1 177 ? -15.781 10.469 5.91 1 76.5 177 TRP A N 1
ATOM 1410 C CA . TRP A 1 177 ? -16.797 10.258 6.934 1 76.5 177 TRP A CA 1
ATOM 1411 C C . TRP A 1 177 ? -17.469 11.57 7.328 1 76.5 177 TRP A C 1
ATOM 1413 O O . TRP A 1 177 ? -18.672 11.609 7.574 1 76.5 177 TRP A O 1
ATOM 1423 N N . ASP A 1 178 ? -16.609 12.516 7.434 1 69.56 178 ASP A N 1
ATOM 1424 C CA . ASP A 1 178 ? -17.094 13.875 7.656 1 69.56 178 ASP A CA 1
ATOM 1425 C C . ASP A 1 178 ? -16.422 14.859 6.695 1 69.56 178 ASP A C 1
ATOM 1427 O O . ASP A 1 178 ? -16.281 14.578 5.504 1 69.56 178 ASP A O 1
ATOM 1431 N N . HIS A 1 179 ? -15.797 15.922 7.297 1 70.06 179 HIS A N 1
ATOM 1432 C CA . HIS A 1 179 ? -15.242 16.953 6.422 1 70.06 179 HIS A CA 1
ATOM 1433 C C . HIS A 1 179 ? -13.727 16.828 6.309 1 70.06 179 HIS A C 1
ATOM 1435 O O . HIS A 1 179 ? -13.125 17.406 5.402 1 70.06 179 HIS A O 1
ATOM 1441 N N . VAL A 1 180 ? -13.062 16 7.105 1 73.94 180 VAL A N 1
ATOM 1442 C CA . VAL A 1 180 ? -11.617 15.867 7.066 1 73.94 180 VAL A CA 1
ATOM 1443 C C . VAL A 1 180 ? -11.227 14.422 7.391 1 73.94 180 VAL A C 1
ATOM 1445 O O . VAL A 1 180 ? -10.133 13.969 7.027 1 73.94 180 VAL A O 1
ATOM 1448 N N . HIS A 1 181 ? -12.102 13.711 7.996 1 81.25 181 HIS A N 1
ATOM 1449 C CA . HIS A 1 181 ? -11.805 12.336 8.398 1 81.25 181 HIS A CA 1
ATOM 1450 C C . HIS A 1 181 ? -12.43 11.336 7.441 1 81.25 181 HIS A C 1
ATOM 1452 O O . HIS A 1 181 ? -13.391 11.656 6.734 1 81.25 181 HIS A O 1
ATOM 1458 N N . PHE A 1 182 ? -11.953 10.172 7.516 1 88.5 182 PHE A N 1
ATOM 1459 C CA . PHE A 1 182 ? -12.281 9.195 6.484 1 88.5 182 PHE A CA 1
ATOM 1460 C C . PHE A 1 182 ? -13.078 8.039 7.07 1 88.5 182 PHE A C 1
ATOM 1462 O O . PHE A 1 182 ? -13.062 7.809 8.281 1 88.5 182 PHE A O 1
ATOM 1469 N N . THR A 1 183 ? -13.797 7.402 6.148 1 90.31 183 THR A N 1
ATOM 1470 C CA . THR A 1 183 ? -14.531 6.199 6.531 1 90.31 183 THR A CA 1
ATOM 1471 C C . THR A 1 183 ? -13.562 5.102 6.98 1 90.31 183 THR A C 1
ATOM 1473 O O . THR A 1 183 ? -12.375 5.156 6.684 1 90.31 183 THR A O 1
ATOM 1476 N N . GLU A 1 184 ? -14.094 4.156 7.715 1 92 184 GLU A N 1
ATOM 1477 C CA . GLU A 1 184 ? -13.266 3.039 8.164 1 92 184 GLU A CA 1
ATOM 1478 C C . GLU A 1 184 ? -12.586 2.346 6.988 1 92 184 GLU A C 1
ATOM 1480 O O . GLU A 1 184 ? -11.414 1.973 7.07 1 92 184 GLU A O 1
ATOM 1485 N N . GLU A 1 185 ? -13.312 2.154 5.938 1 92.06 185 GLU A N 1
ATOM 1486 C CA . GLU A 1 185 ? -12.758 1.53 4.738 1 92.06 185 GLU A CA 1
ATOM 1487 C C . GLU A 1 185 ? -11.547 2.297 4.227 1 92.06 185 GLU A C 1
ATOM 1489 O O . GLU A 1 185 ? -10.508 1.7 3.926 1 92.06 185 GLU A O 1
ATOM 1494 N N . VAL A 1 186 ? -11.664 3.592 4.176 1 93.94 186 VAL A N 1
ATOM 1495 C CA . VAL A 1 186 ? -10.586 4.41 3.625 1 93.94 186 VAL A CA 1
ATOM 1496 C C . VAL A 1 186 ? -9.398 4.422 4.59 1 93.94 186 VAL A C 1
ATOM 1498 O O . VAL A 1 186 ? -8.242 4.41 4.16 1 93.94 186 VAL A O 1
ATOM 1501 N N . ARG A 1 187 ? -9.664 4.441 5.914 1 95.69 187 ARG A N 1
ATOM 1502 C CA . ARG A 1 187 ? -8.594 4.328 6.902 1 95.69 187 ARG A CA 1
ATOM 1503 C C . ARG A 1 187 ? -7.777 3.061 6.684 1 95.69 187 ARG A C 1
ATOM 1505 O O . ARG A 1 187 ? -6.547 3.084 6.77 1 95.69 187 ARG A O 1
ATOM 1512 N N . ARG A 1 188 ? -8.453 1.981 6.367 1 95.75 188 ARG A N 1
ATOM 1513 C CA . ARG A 1 188 ? -7.789 0.713 6.086 1 95.75 188 ARG A CA 1
ATOM 1514 C C . ARG A 1 188 ? -6.98 0.792 4.797 1 95.75 188 ARG A C 1
ATOM 1516 O O . ARG A 1 188 ? -5.867 0.271 4.723 1 95.75 188 ARG A O 1
ATOM 1523 N N . LEU A 1 189 ? -7.559 1.386 3.824 1 96.69 189 LEU A N 1
ATOM 1524 C CA . LEU A 1 189 ? -6.871 1.532 2.547 1 96.69 189 LEU A CA 1
ATOM 1525 C C . LEU A 1 189 ? -5.621 2.391 2.699 1 96.69 189 LEU A C 1
ATOM 1527 O O . LEU A 1 189 ? -4.582 2.092 2.105 1 96.69 189 LEU A O 1
ATOM 1531 N N . GLN A 1 190 ? -5.715 3.482 3.469 1 97.25 190 GLN A N 1
ATOM 1532 C CA . GLN A 1 190 ? -4.547 4.309 3.758 1 97.25 190 GLN A CA 1
ATOM 1533 C C . GLN A 1 190 ? -3.447 3.494 4.434 1 97.25 190 GLN A C 1
ATOM 1535 O O . GLN A 1 190 ? -2.277 3.59 4.055 1 97.25 190 GLN A O 1
ATOM 1540 N N . ALA A 1 191 ? -3.822 2.73 5.391 1 98 191 ALA A N 1
ATOM 1541 C CA . ALA A 1 191 ? -2.867 1.89 6.109 1 98 191 ALA A CA 1
ATOM 1542 C C . ALA A 1 191 ? -2.197 0.894 5.164 1 98 191 ALA A C 1
ATOM 1544 O O . ALA A 1 191 ? -0.983 0.69 5.227 1 98 191 ALA A O 1
ATOM 1545 N N . ALA A 1 192 ? -2.959 0.268 4.305 1 97.94 192 ALA A N 1
ATOM 1546 C CA . ALA A 1 192 ? -2.424 -0.692 3.34 1 97.94 192 ALA A CA 1
ATOM 1547 C C . ALA A 1 192 ? -1.44 -0.021 2.385 1 97.94 192 ALA A C 1
ATOM 1549 O O . ALA A 1 192 ? -0.38 -0.574 2.086 1 97.94 192 ALA A O 1
ATOM 1550 N N . TYR A 1 193 ? -1.818 1.147 1.914 1 98 193 TYR A N 1
ATOM 1551 C CA . TYR A 1 193 ? -0.98 1.952 1.032 1 98 193 TYR A CA 1
ATOM 1552 C C . TYR A 1 193 ? 0.364 2.256 1.684 1 98 193 TYR A C 1
ATOM 1554 O O . TYR A 1 193 ? 1.415 2.066 1.067 1 98 193 TYR A O 1
ATOM 1562 N N . ILE A 1 194 ? 0.338 2.621 2.922 1 98.25 194 ILE A N 1
ATOM 1563 C CA . ILE A 1 194 ? 1.551 2.93 3.672 1 98.25 194 ILE A CA 1
ATOM 1564 C C . ILE A 1 194 ? 2.348 1.649 3.916 1 98.25 194 ILE A C 1
ATOM 1566 O O . ILE A 1 194 ? 3.568 1.629 3.746 1 98.25 194 ILE A O 1
ATOM 1570 N N . ALA A 1 195 ? 1.684 0.552 4.297 1 97.69 195 ALA A N 1
ATOM 1571 C CA . ALA A 1 195 ? 2.346 -0.728 4.539 1 97.69 195 ALA A CA 1
ATOM 1572 C C . ALA A 1 195 ? 3.105 -1.192 3.299 1 97.69 195 ALA A C 1
ATOM 1574 O O . ALA A 1 195 ? 4.223 -1.702 3.404 1 97.69 195 ALA A O 1
ATOM 1575 N N . GLY A 1 196 ? 2.447 -1.026 2.117 1 97.5 196 GLY A N 1
ATOM 1576 C CA . GLY A 1 196 ? 3.117 -1.373 0.874 1 97.5 196 GLY A CA 1
ATOM 1577 C C . GLY A 1 196 ? 4.41 -0.609 0.659 1 97.5 196 GLY A C 1
ATOM 1578 O O . GLY A 1 196 ? 5.43 -1.196 0.294 1 97.5 196 GLY A O 1
ATOM 1579 N N . TYR A 1 197 ? 4.348 0.672 0.919 1 96.75 197 TYR A N 1
ATOM 1580 C CA . TYR A 1 197 ? 5.527 1.512 0.747 1 96.75 197 TYR A CA 1
ATOM 1581 C C . TYR A 1 197 ? 6.648 1.075 1.685 1 96.75 197 TYR A C 1
ATOM 1583 O O . TYR A 1 197 ? 7.824 1.12 1.318 1 96.75 197 TYR A O 1
ATOM 1591 N N . LEU A 1 198 ? 6.332 0.634 2.854 1 96.31 198 LEU A N 1
ATOM 1592 C CA . LEU A 1 198 ? 7.297 0.319 3.9 1 96.31 198 LEU A CA 1
ATOM 1593 C C . LEU A 1 198 ? 8.023 -0.988 3.598 1 96.31 198 LEU A C 1
ATOM 1595 O O . LEU A 1 198 ? 9.047 -1.29 4.211 1 96.31 198 LEU A O 1
ATOM 1599 N N . GLU A 1 199 ? 7.531 -1.737 2.609 1 91.81 199 GLU A N 1
ATOM 1600 C CA . GLU A 1 199 ? 8.172 -2.996 2.242 1 91.81 199 GLU A CA 1
ATOM 1601 C C . GLU A 1 199 ? 9.609 -2.77 1.782 1 91.81 199 GLU A C 1
ATOM 1603 O O . GLU A 1 199 ? 10.461 -3.652 1.925 1 91.81 199 GLU A O 1
ATOM 1608 N N . ARG A 1 200 ? 9.852 -1.651 1.353 1 87.38 200 ARG A N 1
ATOM 1609 C CA . ARG A 1 200 ? 11.188 -1.347 0.859 1 87.38 200 ARG A CA 1
ATOM 1610 C C . ARG A 1 200 ? 12.188 -1.262 2.008 1 87.38 200 ARG A C 1
ATOM 1612 O O . ARG A 1 200 ? 13.398 -1.276 1.784 1 87.38 200 ARG A O 1
ATOM 1619 N N . TYR A 1 201 ? 11.664 -1.141 3.162 1 87.94 201 TYR A N 1
ATOM 1620 C CA . TYR A 1 201 ? 12.531 -0.985 4.324 1 87.94 201 TYR A CA 1
ATOM 1621 C C . TYR A 1 201 ? 12.625 -2.283 5.117 1 87.94 201 TYR A C 1
ATOM 1623 O O . TYR A 1 201 ? 13.336 -2.357 6.121 1 87.94 201 TYR A O 1
ATOM 1631 N N . GLY A 1 202 ? 11.844 -3.289 4.75 1 76.62 202 GLY A N 1
ATOM 1632 C CA . GLY A 1 202 ? 11.82 -4.539 5.492 1 76.62 202 GLY A CA 1
ATOM 1633 C C . GLY A 1 202 ? 12.797 -5.566 4.961 1 76.62 202 GLY A C 1
ATOM 1634 O O . GLY A 1 202 ? 13.305 -5.43 3.844 1 76.62 202 GLY A O 1
ATOM 1635 N N . MET B 1 1 ? 4.398 8.781 -19.031 1 82.81 1 MET B N 1
ATOM 1636 C CA . MET B 1 1 ? 4.168 8.078 -17.781 1 82.81 1 MET B CA 1
ATOM 1637 C C . MET B 1 1 ? 4.645 6.629 -17.875 1 82.81 1 MET B C 1
ATOM 1639 O O . MET B 1 1 ? 4.488 5.988 -18.906 1 82.81 1 MET B O 1
ATOM 1643 N N . ARG B 1 2 ? 5.16 6.055 -16.75 1 92.12 2 ARG B N 1
ATOM 1644 C CA . ARG B 1 2 ? 5.559 4.652 -16.719 1 92.12 2 ARG B CA 1
ATOM 1645 C C . ARG B 1 2 ? 4.34 3.736 -16.781 1 92.12 2 ARG B C 1
ATOM 1647 O O . ARG B 1 2 ? 3.26 4.105 -16.312 1 92.12 2 ARG B O 1
ATOM 1654 N N . SER B 1 3 ? 4.566 2.605 -17.359 1 94.75 3 SER B N 1
ATOM 1655 C CA . SER B 1 3 ? 3.471 1.646 -17.453 1 94.75 3 SER B CA 1
ATOM 1656 C C . SER B 1 3 ? 3.656 0.498 -16.469 1 94.75 3 SER B C 1
ATOM 1658 O O . SER B 1 3 ? 4.785 0.101 -16.172 1 94.75 3 SER B O 1
ATOM 1660 N N . ILE B 1 4 ? 2.543 0.043 -15.914 1 96.12 4 ILE B N 1
ATOM 1661 C CA . ILE B 1 4 ? 2.479 -1.181 -15.125 1 96.12 4 ILE B CA 1
ATOM 1662 C C . ILE B 1 4 ? 1.777 -2.275 -15.922 1 96.12 4 ILE B C 1
ATOM 1664 O O . ILE B 1 4 ? 0.678 -2.066 -16.438 1 96.12 4 ILE B O 1
ATOM 1668 N N . PHE B 1 5 ? 2.41 -3.379 -16.094 1 97.19 5 PHE B N 1
ATOM 1669 C CA . PHE B 1 5 ? 1.785 -4.547 -16.703 1 97.19 5 PHE B CA 1
ATOM 1670 C C . PHE B 1 5 ? 1.674 -5.688 -15.695 1 97.19 5 PHE B C 1
ATOM 1672 O O . PHE B 1 5 ? 2.676 -6.113 -15.117 1 97.19 5 PHE B O 1
ATOM 1679 N N . VAL B 1 6 ? 0.435 -6.141 -15.516 1 97.38 6 VAL B N 1
ATOM 1680 C CA . VAL B 1 6 ? 0.196 -7.184 -14.523 1 97.38 6 VAL B CA 1
ATOM 1681 C C . VAL B 1 6 ? -0.002 -8.523 -15.219 1 97.38 6 VAL B C 1
ATOM 1683 O O . VAL B 1 6 ? -0.852 -8.656 -16.109 1 97.38 6 VAL B O 1
ATOM 1686 N N . LEU B 1 7 ? 0.807 -9.484 -14.891 1 96.75 7 LEU B N 1
ATOM 1687 C CA . LEU B 1 7 ? 0.689 -10.875 -15.312 1 96.75 7 LEU B CA 1
ATOM 1688 C C . LEU B 1 7 ? 0.571 -11.805 -14.102 1 96.75 7 LEU B C 1
ATOM 1690 O O . LEU B 1 7 ? 1.565 -12.078 -13.43 1 96.75 7 LEU B O 1
ATOM 1694 N N . GLY B 1 8 ? -0.625 -12.203 -13.812 1 95.25 8 GLY B N 1
ATOM 1695 C CA . GLY B 1 8 ? -0.914 -13.047 -12.664 1 95.25 8 GLY B CA 1
ATOM 1696 C C . GLY B 1 8 ? -2.215 -13.82 -12.805 1 95.25 8 GLY B C 1
ATOM 1697 O O . GLY B 1 8 ? -2.777 -13.906 -13.891 1 95.25 8 GLY B O 1
ATOM 1698 N N . ASP B 1 9 ? -2.6 -14.461 -11.727 1 92.56 9 ASP B N 1
ATOM 1699 C CA . ASP B 1 9 ? -3.773 -15.336 -11.766 1 92.56 9 ASP B CA 1
ATOM 1700 C C . ASP B 1 9 ? -5.047 -14.547 -11.453 1 92.56 9 ASP B C 1
ATOM 1702 O O . ASP B 1 9 ? -5.133 -13.352 -11.75 1 92.56 9 ASP B O 1
ATOM 1706 N N . SER B 1 10 ? -6.047 -15.234 -11.008 1 90.81 10 SER B N 1
ATOM 1707 C CA . SER B 1 10 ? -7.352 -14.617 -10.773 1 90.81 10 SER B CA 1
ATOM 1708 C C . SER B 1 10 ? -7.273 -13.57 -9.664 1 90.81 10 SER B C 1
ATOM 1710 O O . SER B 1 10 ? -8.039 -12.602 -9.664 1 90.81 10 SER B O 1
ATOM 1712 N N . ILE B 1 11 ? -6.395 -13.773 -8.758 1 92.38 11 ILE B N 1
ATOM 1713 C CA . ILE B 1 11 ? -6.215 -12.812 -7.684 1 92.38 11 ILE B CA 1
ATOM 1714 C C . ILE B 1 11 ? -5.855 -11.445 -8.266 1 92.38 11 ILE B C 1
ATOM 1716 O O . ILE B 1 11 ? -6.422 -10.422 -7.867 1 92.38 11 ILE B O 1
ATOM 1720 N N . SER B 1 12 ? -4.957 -11.453 -9.266 1 95.06 12 SER B N 1
ATOM 1721 C CA . SER B 1 12 ? -4.527 -10.211 -9.906 1 95.06 12 SER B CA 1
ATOM 1722 C C . SER B 1 12 ? -5.656 -9.594 -10.727 1 95.06 12 SER B C 1
ATOM 1724 O O . SER B 1 12 ? -5.77 -8.375 -10.82 1 95.06 12 SER B O 1
ATOM 1726 N N . ILE B 1 13 ? -6.453 -10.438 -11.312 1 91.94 13 ILE B N 1
ATOM 1727 C CA . ILE B 1 13 ? -7.598 -9.945 -12.07 1 91.94 13 ILE B CA 1
ATOM 1728 C C . ILE B 1 13 ? -8.562 -9.211 -11.133 1 91.94 13 ILE B C 1
ATOM 1730 O O . ILE B 1 13 ? -9.117 -8.172 -11.492 1 91.94 13 ILE B O 1
ATOM 1734 N N . GLN B 1 14 ? -8.68 -9.75 -9.938 1 91.81 14 GLN B N 1
ATOM 1735 C CA . GLN B 1 14 ? -9.664 -9.227 -8.992 1 91.81 14 GLN B CA 1
ATOM 1736 C C . GLN B 1 14 ? -9.188 -7.914 -8.375 1 91.81 14 GLN B C 1
ATOM 1738 O O . GLN B 1 14 ? -9.969 -6.984 -8.188 1 91.81 14 GLN B O 1
ATOM 1743 N N . TYR B 1 15 ? -7.852 -7.805 -8.062 1 95.5 15 TYR B N 1
ATOM 1744 C CA . TYR B 1 15 ? -7.418 -6.531 -7.5 1 95.5 15 TYR B CA 1
ATOM 1745 C C . TYR B 1 15 ? -7.098 -5.527 -8.602 1 95.5 15 TYR B C 1
ATOM 1747 O O . TYR B 1 15 ? -6.918 -4.34 -8.328 1 95.5 15 TYR B O 1
ATOM 1755 N N . GLY B 1 16 ? -7.059 -5.934 -9.875 1 95.38 16 GLY B N 1
ATOM 1756 C CA . GLY B 1 16 ? -6.621 -5.16 -11.023 1 95.38 16 GLY B CA 1
ATOM 1757 C C . GLY B 1 16 ? -7.367 -3.85 -11.18 1 95.38 16 GLY B C 1
ATOM 1758 O O . GLY B 1 16 ? -6.75 -2.785 -11.266 1 95.38 16 GLY B O 1
ATOM 1759 N N . PRO B 1 17 ? -8.711 -3.902 -11.164 1 94.44 17 PRO B N 1
ATOM 1760 C CA . PRO B 1 17 ? -9.477 -2.666 -11.359 1 94.44 17 PRO B CA 1
ATOM 1761 C C . PRO B 1 17 ? -9.195 -1.63 -10.266 1 94.44 17 PRO B C 1
ATOM 1763 O O . PRO B 1 17 ? -9.164 -0.429 -10.547 1 94.44 17 PRO B O 1
ATOM 1766 N N . TYR B 1 18 ? -9.008 -2.037 -9.07 1 95.62 18 TYR B N 1
ATOM 1767 C CA . TYR B 1 18 ? -8.742 -1.13 -7.961 1 95.62 18 TYR B CA 1
ATOM 1768 C C . TYR B 1 18 ? -7.328 -0.563 -8.055 1 95.62 18 TYR B C 1
ATOM 1770 O O . TYR B 1 18 ? -7.109 0.621 -7.785 1 95.62 18 TYR B O 1
ATOM 1778 N N . LEU B 1 19 ? -6.367 -1.43 -8.414 1 96.94 19 LEU B N 1
ATOM 1779 C CA . LEU B 1 19 ? -5 -0.962 -8.617 1 96.94 19 LEU B CA 1
ATOM 1780 C C . LEU B 1 19 ? -4.941 0.091 -9.719 1 96.94 19 LEU B C 1
ATOM 1782 O O . LEU B 1 19 ? -4.266 1.113 -9.578 1 96.94 19 LEU B O 1
ATOM 1786 N N . LYS B 1 20 ? -5.664 -0.17 -10.836 1 95.44 20 LYS B N 1
ATOM 1787 C CA . LYS B 1 20 ? -5.75 0.788 -11.938 1 95.44 20 LYS B CA 1
ATOM 1788 C C . LYS B 1 20 ? -6.234 2.148 -11.445 1 95.44 20 LYS B C 1
ATOM 1790 O O . LYS B 1 20 ? -5.613 3.176 -11.727 1 95.44 20 LYS B O 1
ATOM 1795 N N . ARG B 1 21 ? -7.242 2.117 -10.625 1 94.19 21 ARG B N 1
ATOM 1796 C CA . ARG B 1 21 ? -7.828 3.355 -10.117 1 94.19 21 ARG B CA 1
ATOM 1797 C C . ARG B 1 21 ? -6.871 4.059 -9.156 1 94.19 21 ARG B C 1
ATOM 1799 O O . ARG B 1 21 ? -6.68 5.273 -9.242 1 94.19 21 ARG B O 1
ATOM 1806 N N . MET B 1 22 ? -6.23 3.311 -8.344 1 95.44 22 MET B N 1
ATOM 1807 C CA . MET B 1 22 ? -5.406 3.861 -7.27 1 95.44 22 MET B CA 1
ATOM 1808 C C . MET B 1 22 ? -4.09 4.398 -7.816 1 95.44 22 MET B C 1
ATOM 1810 O O . MET B 1 22 ? -3.391 5.152 -7.137 1 95.44 22 MET B O 1
ATOM 1814 N N . THR B 1 23 ? -3.73 3.996 -9.016 1 94.94 23 THR B N 1
ATOM 1815 C CA . THR B 1 23 ? -2.463 4.434 -9.594 1 94.94 23 THR B CA 1
ATOM 1816 C C . THR B 1 23 ? -2.699 5.363 -10.773 1 94.94 23 THR B C 1
ATOM 1818 O O . THR B 1 23 ? -1.754 5.75 -11.469 1 94.94 23 THR B O 1
ATOM 1821 N N . GLU B 1 24 ? -3.951 5.707 -10.906 1 91.88 24 GLU B N 1
ATOM 1822 C CA . GLU B 1 24 ? -4.309 6.578 -12.023 1 91.88 24 GLU B CA 1
ATOM 1823 C C . GLU B 1 24 ? -3.572 7.91 -11.938 1 91.88 24 GLU B C 1
ATOM 1825 O O . GLU B 1 24 ? -3.426 8.477 -10.852 1 91.88 24 GLU B O 1
ATOM 1830 N N . GLY B 1 25 ? -3.098 8.445 -13.062 1 88.25 25 GLY B N 1
ATOM 1831 C CA . GLY B 1 25 ? -2.387 9.719 -13.102 1 88.25 25 GLY B CA 1
ATOM 1832 C C . GLY B 1 25 ? -0.892 9.57 -12.891 1 88.25 25 GLY B C 1
ATOM 1833 O O . GLY B 1 25 ? -0.124 10.484 -13.203 1 88.25 25 GLY B O 1
ATOM 1834 N N . ARG B 1 26 ? -0.509 8.445 -12.32 1 91.31 26 ARG B N 1
ATOM 1835 C CA . ARG B 1 26 ? 0.912 8.219 -12.078 1 91.31 26 ARG B CA 1
ATOM 1836 C C . ARG B 1 26 ? 1.461 7.133 -13 1 91.31 26 ARG B C 1
ATOM 1838 O O . ARG B 1 26 ? 2.617 7.195 -13.422 1 91.31 26 ARG B O 1
ATOM 1845 N N . PHE B 1 27 ? 0.614 6.125 -13.227 1 94.06 27 PHE B N 1
ATOM 1846 C CA . PHE B 1 27 ? 1.004 5.004 -14.07 1 94.06 27 PHE B CA 1
ATOM 1847 C C . PHE B 1 27 ? -0.072 4.707 -15.109 1 94.06 27 PHE B C 1
ATOM 1849 O O . PHE B 1 27 ? -1.25 5 -14.891 1 94.06 27 PHE B O 1
ATOM 1856 N N . VAL B 1 28 ? 0.376 4.203 -16.203 1 94.88 28 VAL B N 1
ATOM 1857 C CA . VAL B 1 28 ? -0.545 3.584 -17.141 1 94.88 28 VAL B CA 1
ATOM 1858 C C . VAL B 1 28 ? -0.677 2.094 -16.844 1 94.88 28 VAL B C 1
ATOM 1860 O O . VAL B 1 28 ? 0.318 1.364 -16.828 1 94.88 28 VAL B O 1
ATOM 1863 N N . TYR B 1 29 ? -1.848 1.694 -16.562 1 95.06 29 TYR B N 1
ATOM 1864 C CA . TYR B 1 29 ? -2.107 0.322 -16.141 1 95.06 29 TYR B CA 1
ATOM 1865 C C . TYR B 1 29 ? -2.514 -0.543 -17.328 1 95.06 29 TYR B C 1
ATOM 1867 O O . TYR B 1 29 ? -3.332 -0.132 -18.156 1 95.06 29 TYR B O 1
ATOM 1875 N N . ASP B 1 30 ? -1.948 -1.688 -17.391 1 93.06 30 ASP B N 1
ATOM 1876 C CA . ASP B 1 30 ? -2.355 -2.707 -18.359 1 93.06 30 ASP B CA 1
ATOM 1877 C C . ASP B 1 30 ? -2.139 -4.109 -17.797 1 93.06 30 ASP B C 1
ATOM 1879 O O . ASP B 1 30 ? -1.429 -4.285 -16.797 1 93.06 30 ASP B O 1
ATOM 1883 N N . ARG B 1 31 ? -2.805 -5.059 -18.391 1 92.94 31 ARG B N 1
ATOM 1884 C CA . ARG B 1 31 ? -2.627 -6.461 -18.031 1 92.94 31 ARG B CA 1
ATOM 1885 C C . ARG B 1 31 ? -2.887 -7.367 -19.234 1 92.94 31 ARG B C 1
ATOM 1887 O O . ARG B 1 31 ? -3.334 -6.902 -20.281 1 92.94 31 ARG B O 1
ATOM 1894 N N . LYS B 1 32 ? -2.477 -8.617 -19.016 1 86.88 32 LYS B N 1
ATOM 1895 C CA . LYS B 1 32 ? -2.818 -9.625 -20.016 1 86.88 32 LYS B CA 1
ATOM 1896 C C . LYS B 1 32 ? -4.305 -9.586 -20.359 1 86.88 32 LYS B C 1
ATOM 1898 O O . LYS B 1 32 ? -5.148 -9.508 -19.453 1 86.88 32 LYS B O 1
ATOM 1903 N N . ARG B 1 33 ? -4.617 -9.633 -21.625 1 82.06 33 ARG B N 1
ATOM 1904 C CA . ARG B 1 33 ? -5.969 -9.414 -22.109 1 82.06 33 ARG B CA 1
ATOM 1905 C C . ARG B 1 33 ? -6.84 -10.648 -21.906 1 82.06 33 ARG B C 1
ATOM 1907 O O . ARG B 1 33 ? -6.328 -11.734 -21.641 1 82.06 33 ARG B O 1
ATOM 1914 N N . GLY B 1 34 ? -8.172 -10.445 -22 1 81.31 34 GLY B N 1
ATOM 1915 C CA . GLY B 1 34 ? -9.141 -11.523 -21.906 1 81.31 34 GLY B CA 1
ATOM 1916 C C . GLY B 1 34 ? -9.703 -11.695 -20.5 1 81.31 34 GLY B C 1
ATOM 1917 O O . GLY B 1 34 ? -9.828 -12.82 -20.016 1 81.31 34 GLY B O 1
ATOM 1918 N N . GLU B 1 35 ? -9.969 -10.57 -19.844 1 80.62 35 GLU B N 1
ATOM 1919 C CA . GLU B 1 35 ? -10.438 -10.602 -18.453 1 80.62 35 GLU B CA 1
ATOM 1920 C C . GLU B 1 35 ? -11.797 -11.289 -18.344 1 80.62 35 GLU B C 1
ATOM 1922 O O . GLU B 1 35 ? -12.031 -12.055 -17.422 1 80.62 35 GLU B O 1
ATOM 1927 N N . GLU B 1 36 ? -12.625 -10.961 -19.312 1 71.25 36 GLU B N 1
ATOM 1928 C CA . GLU B 1 36 ? -13.953 -11.57 -19.297 1 71.25 36 GLU B CA 1
ATOM 1929 C C . GLU B 1 36 ? -13.859 -13.094 -19.359 1 71.25 36 GLU B C 1
ATOM 1931 O O . GLU B 1 36 ? -14.516 -13.789 -18.578 1 71.25 36 GLU B O 1
ATOM 1936 N N . GLU B 1 37 ? -13.094 -13.586 -20.281 1 70.94 37 GLU B N 1
ATOM 1937 C CA . GLU B 1 37 ? -12.898 -15.023 -20.406 1 70.94 37 GLU B CA 1
ATOM 1938 C C . GLU B 1 37 ? -12.258 -15.609 -19.156 1 70.94 37 GLU B C 1
ATOM 1940 O O . GLU B 1 37 ? -12.625 -16.703 -18.719 1 70.94 37 GLU B O 1
ATOM 1945 N N . ALA B 1 38 ? -11.352 -14.922 -18.562 1 80.5 38 ALA B N 1
ATOM 1946 C CA . ALA B 1 38 ? -10.609 -15.383 -17.391 1 80.5 38 ALA B CA 1
ATOM 1947 C C . ALA B 1 38 ? -11.508 -15.461 -16.172 1 80.5 38 ALA B C 1
ATOM 1949 O O . ALA B 1 38 ? -11.336 -16.344 -15.32 1 80.5 38 ALA B O 1
ATOM 1950 N N . LEU B 1 39 ? -12.469 -14.531 -16.078 1 76.69 39 LEU B N 1
ATOM 1951 C CA . LEU B 1 39 ? -13.305 -14.438 -14.898 1 76.69 39 LEU B CA 1
ATOM 1952 C C . LEU B 1 39 ? -14.453 -15.438 -14.961 1 76.69 39 LEU B C 1
ATOM 1954 O O . LEU B 1 39 ? -15.102 -15.719 -13.953 1 76.69 39 LEU B O 1
ATOM 1958 N N . ALA B 1 40 ? -14.758 -16.047 -16.203 1 65.56 40 ALA B N 1
ATOM 1959 C CA . ALA B 1 40 ? -15.844 -17.016 -16.391 1 65.56 40 ALA B CA 1
ATOM 1960 C C . ALA B 1 40 ? -15.586 -18.297 -15.617 1 65.56 40 ALA B C 1
ATOM 1962 O O . ALA B 1 40 ? -16.516 -18.906 -15.086 1 65.56 40 ALA B O 1
ATOM 1963 N N . ASP B 1 41 ? -14.344 -18.656 -15.547 1 65.81 41 ASP B N 1
ATOM 1964 C CA . ASP B 1 41 ? -13.922 -19.828 -14.789 1 65.81 41 ASP B CA 1
ATOM 1965 C C . ASP B 1 41 ? -12.547 -19.609 -14.164 1 65.81 41 ASP B C 1
ATOM 1967 O O . ASP B 1 41 ? -11.523 -19.797 -14.828 1 65.81 41 ASP B O 1
ATOM 1971 N N . LEU B 1 42 ? -12.477 -19.375 -12.883 1 73.38 42 LEU B N 1
ATOM 1972 C CA . LEU B 1 42 ? -11.258 -18.953 -12.188 1 73.38 42 LEU B CA 1
ATOM 1973 C C . LEU B 1 42 ? -10.352 -20.156 -11.922 1 73.38 42 LEU B C 1
ATOM 1975 O O . LEU B 1 42 ? -9.164 -19.984 -11.648 1 73.38 42 LEU B O 1
ATOM 1979 N N . ASP B 1 43 ? -10.898 -21.344 -11.992 1 70.94 43 ASP B N 1
ATOM 1980 C CA . ASP B 1 43 ? -10.133 -22.562 -11.719 1 70.94 43 ASP B CA 1
ATOM 1981 C C . ASP B 1 43 ? -9.406 -23.047 -12.969 1 70.94 43 ASP B C 1
ATOM 1983 O O . ASP B 1 43 ? -8.477 -23.859 -12.875 1 70.94 43 ASP B O 1
ATOM 1987 N N . HIS B 1 44 ? -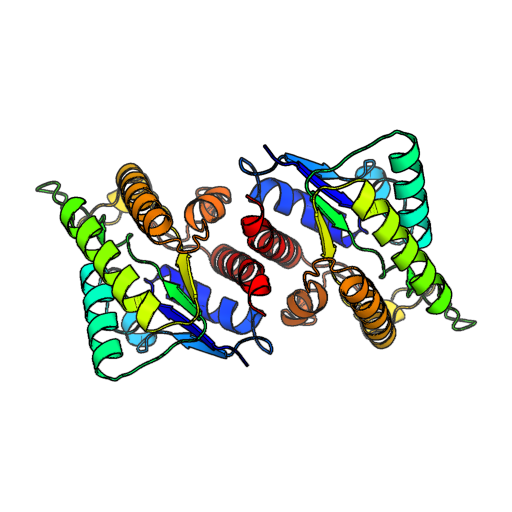9.906 -22.609 -14.078 1 74.12 44 HIS B N 1
ATOM 1988 C CA . HIS B 1 44 ? -9.266 -22.938 -15.344 1 74.12 44 HIS B CA 1
ATOM 1989 C C . HIS B 1 44 ? -8.734 -21.688 -16.047 1 74.12 44 HIS B C 1
ATOM 1991 O O . HIS B 1 44 ? -9.5 -20.938 -16.641 1 74.12 44 HIS B O 1
ATOM 1997 N N . PRO B 1 45 ? -7.441 -21.5 -15.977 1 82.75 45 PRO B N 1
ATOM 1998 C CA . PRO B 1 45 ? -6.859 -20.25 -16.453 1 82.75 45 PRO B CA 1
ATOM 1999 C C . PRO B 1 45 ? -6.91 -20.109 -17.969 1 82.75 45 PRO B C 1
ATOM 2001 O O . PRO B 1 45 ? -6.375 -20.969 -18.688 1 82.75 45 PRO B O 1
ATOM 2004 N N . VAL B 1 46 ? -7.562 -19.109 -18.438 1 75.75 46 VAL B N 1
ATOM 2005 C CA . VAL B 1 46 ? -7.629 -18.719 -19.828 1 75.75 46 VAL B CA 1
ATOM 2006 C C . VAL B 1 46 ? -7.566 -17.188 -19.938 1 75.75 46 VAL B C 1
ATOM 2008 O O . VAL B 1 46 ? -7.727 -16.484 -18.938 1 75.75 46 VAL B O 1
ATOM 2011 N N . GLY B 1 47 ? -7.188 -16.656 -21.078 1 80.06 47 GLY B N 1
ATOM 2012 C CA . GLY B 1 47 ? -7.215 -15.211 -21.281 1 80.06 47 GLY B CA 1
ATOM 2013 C C . GLY B 1 47 ? -6.262 -14.461 -20.375 1 80.06 47 GLY B C 1
ATOM 2014 O O . GLY B 1 47 ? -5.07 -14.781 -20.312 1 80.06 47 GLY B O 1
ATOM 2015 N N . ALA B 1 48 ? -6.816 -13.578 -19.531 1 83.38 48 ALA B N 1
ATOM 2016 C CA . ALA B 1 48 ? -6.02 -12.695 -18.688 1 83.38 48 ALA B CA 1
ATOM 2017 C C . ALA B 1 48 ? -5.422 -13.453 -17.5 1 83.38 48 ALA B C 1
ATOM 2019 O O . ALA B 1 48 ? -4.523 -12.945 -16.828 1 83.38 48 ALA B O 1
ATOM 2020 N N . ASN B 1 49 ? -5.984 -14.547 -17.219 1 84.38 49 ASN B N 1
ATOM 2021 C CA . ASN B 1 49 ? -5.449 -15.383 -16.156 1 84.38 49 ASN B CA 1
ATOM 2022 C C . ASN B 1 49 ? -4.109 -15.992 -16.531 1 84.38 49 ASN B C 1
ATOM 2024 O O . ASN B 1 49 ? -4.023 -16.75 -17.5 1 84.38 49 ASN B O 1
ATOM 2028 N N . GLY B 1 50 ? -3.139 -15.75 -15.867 1 91.06 50 GLY B N 1
ATOM 2029 C CA . GLY B 1 50 ? -1.793 -16.219 -16.172 1 91.06 50 GLY B CA 1
ATOM 2030 C C . GLY B 1 50 ? -1.614 -17.703 -15.984 1 91.06 50 GLY B C 1
ATOM 2031 O O . GLY B 1 50 ? -0.733 -18.312 -16.594 1 91.06 50 GLY B O 1
ATOM 2032 N N . GLY B 1 51 ? -2.455 -18.25 -15.023 1 93.88 51 GLY B N 1
ATOM 2033 C CA . GLY B 1 51 ? -2.402 -19.672 -14.781 1 93.88 51 GLY B CA 1
ATOM 2034 C C . GLY B 1 51 ? -1.177 -20.109 -14 1 93.88 51 GLY B C 1
ATOM 2035 O O . GLY B 1 51 ? -0.786 -19.438 -13.039 1 93.88 51 GLY B O 1
ATOM 2036 N N . ASP B 1 52 ? -0.665 -21.344 -14.352 1 96.19 52 ASP B N 1
ATOM 2037 C CA . ASP B 1 52 ? 0.495 -21.859 -13.633 1 96.19 52 ASP B CA 1
ATOM 2038 C C . ASP B 1 52 ? 1.795 -21.328 -14.234 1 96.19 52 ASP B C 1
ATOM 2040 O O . ASP B 1 52 ? 1.771 -20.562 -15.195 1 96.19 52 ASP B O 1
ATOM 2044 N N . SER B 1 53 ? 2.918 -21.656 -13.625 1 98.38 53 SER B N 1
ATOM 2045 C CA . SER B 1 53 ? 4.219 -21.109 -13.992 1 98.38 53 SER B CA 1
ATOM 2046 C C . SER B 1 53 ? 4.582 -21.438 -15.43 1 98.38 53 SER B C 1
ATOM 2048 O O . SER B 1 53 ? 5.23 -20.656 -16.125 1 98.38 53 SER B O 1
ATOM 2050 N N . ALA B 1 54 ? 4.16 -22.609 -15.945 1 97.69 54 ALA B N 1
ATOM 2051 C CA . ALA B 1 54 ? 4.434 -22.984 -17.328 1 97.69 54 ALA B CA 1
ATOM 2052 C C . ALA B 1 54 ? 3.689 -22.078 -18.297 1 97.69 54 ALA B C 1
ATOM 2054 O O . ALA B 1 54 ? 4.238 -21.672 -19.328 1 97.69 54 ALA B O 1
ATOM 2055 N N . MET B 1 55 ? 2.473 -21.797 -18 1 96.56 55 MET B N 1
ATOM 2056 C CA . MET B 1 55 ? 1.651 -20.922 -18.828 1 96.56 55 MET B CA 1
ATOM 2057 C C . MET B 1 55 ? 2.207 -19.516 -18.844 1 96.56 55 MET B C 1
ATOM 2059 O O . MET B 1 55 ? 2.242 -18.859 -19.875 1 96.56 55 MET B O 1
ATOM 2063 N N . VAL B 1 56 ? 2.629 -19 -17.672 1 97.62 56 VAL B N 1
ATOM 2064 C CA . VAL B 1 56 ? 3.23 -17.672 -17.562 1 97.62 56 VAL B CA 1
ATOM 2065 C C . VAL B 1 56 ? 4.508 -17.609 -18.406 1 97.62 56 VAL B C 1
ATOM 2067 O O . VAL B 1 56 ? 4.742 -16.641 -19.125 1 97.62 56 VAL B O 1
ATOM 2070 N N . LEU B 1 57 ? 5.324 -18.672 -18.297 1 98 57 LEU B N 1
ATOM 2071 C CA . LEU B 1 57 ? 6.559 -18.75 -19.078 1 98 57 LEU B CA 1
ATOM 2072 C C . LEU B 1 57 ? 6.266 -18.688 -20.578 1 98 57 LEU B C 1
ATOM 2074 O O . LEU B 1 57 ? 6.902 -17.922 -21.297 1 98 57 LEU B O 1
ATOM 2078 N N . ASP B 1 58 ? 5.281 -19.469 -20.984 1 97.06 58 ASP B N 1
ATOM 2079 C CA . ASP B 1 58 ? 4.906 -19.5 -22.391 1 97.06 58 ASP B CA 1
ATOM 2080 C C . ASP B 1 58 ? 4.457 -18.125 -22.875 1 97.06 58 ASP B C 1
ATOM 2082 O O . ASP B 1 58 ? 4.82 -17.703 -23.969 1 97.06 58 ASP B O 1
ATOM 2086 N N . TYR B 1 59 ? 3.699 -17.438 -22.094 1 96.12 59 TYR B N 1
ATOM 2087 C CA . TYR B 1 59 ? 3.229 -16.094 -22.438 1 96.12 59 TYR B CA 1
ATOM 2088 C C . TYR B 1 59 ? 4.398 -15.133 -22.594 1 96.12 59 TYR B C 1
ATOM 2090 O O . TYR B 1 59 ? 4.465 -14.398 -23.578 1 96.12 59 TYR B O 1
ATOM 2098 N N . LEU B 1 60 ? 5.328 -15.172 -21.656 1 97.25 60 LEU B N 1
ATOM 2099 C CA . LEU B 1 60 ? 6.461 -14.258 -21.688 1 97.25 60 LEU B CA 1
ATOM 2100 C C . LEU B 1 60 ? 7.359 -14.531 -22.891 1 97.25 60 LEU B C 1
ATOM 2102 O O . LEU B 1 60 ? 7.871 -13.609 -23.516 1 97.25 60 LEU B O 1
ATOM 2106 N N . LYS B 1 61 ? 7.5 -15.82 -23.188 1 97.06 61 LYS B N 1
ATOM 2107 C CA . LYS B 1 61 ? 8.281 -16.188 -24.359 1 97.06 61 LYS B CA 1
ATOM 2108 C C . LYS B 1 61 ? 7.645 -15.625 -25.641 1 97.06 61 LYS B C 1
ATOM 2110 O O . LYS B 1 61 ? 8.344 -15.109 -26.516 1 97.06 61 LYS B O 1
ATOM 2115 N N . SER B 1 62 ? 6.367 -15.797 -25.672 1 96.44 62 SER B N 1
ATOM 2116 C CA . SER B 1 62 ? 5.637 -15.273 -26.828 1 96.44 62 SER B CA 1
ATOM 2117 C C . SER B 1 62 ? 5.785 -13.758 -26.938 1 96.44 62 SER B C 1
ATOM 2119 O O . SER B 1 62 ? 6.012 -13.234 -28.031 1 96.44 62 SER B O 1
ATOM 2121 N N . GLU B 1 63 ? 5.664 -13.031 -25.844 1 95.81 63 GLU B N 1
ATOM 2122 C CA . GLU B 1 63 ? 5.812 -11.578 -25.828 1 95.81 63 GLU B CA 1
ATOM 2123 C C . GLU B 1 63 ? 7.246 -11.164 -26.156 1 95.81 63 GLU B C 1
ATOM 2125 O O . GLU B 1 63 ? 7.461 -10.164 -26.844 1 95.81 63 GLU B O 1
ATOM 2130 N N . GLN B 1 64 ? 8.141 -11.891 -25.641 1 95.69 64 GLN B N 1
ATOM 2131 C CA . GLN B 1 64 ? 9.547 -11.625 -25.953 1 95.69 64 GLN B CA 1
ATOM 2132 C C . GLN B 1 64 ? 9.797 -11.719 -27.453 1 95.69 64 GLN B C 1
ATOM 2134 O O . GLN B 1 64 ? 10.477 -10.867 -28.031 1 95.69 64 GLN B O 1
ATOM 2139 N N . ALA B 1 65 ? 9.289 -12.742 -28.078 1 96.06 65 ALA B N 1
ATOM 2140 C CA . ALA B 1 65 ? 9.453 -12.961 -29.5 1 96.06 65 ALA B CA 1
ATOM 2141 C C . ALA B 1 65 ? 8.859 -11.812 -30.312 1 96.06 65 ALA B C 1
ATOM 2143 O O . ALA B 1 65 ? 9.328 -11.508 -31.406 1 96.06 65 ALA B O 1
ATOM 2144 N N . ARG B 1 66 ? 7.883 -11.188 -29.781 1 95.88 66 ARG B N 1
ATOM 2145 C CA . ARG B 1 66 ? 7.203 -10.078 -30.453 1 95.88 66 ARG B CA 1
ATOM 2146 C C . ARG B 1 66 ? 7.934 -8.766 -30.203 1 95.88 66 ARG B C 1
ATOM 2148 O O . ARG B 1 66 ? 7.547 -7.719 -30.734 1 95.88 66 ARG B O 1
ATOM 2155 N N . GLY B 1 67 ? 8.961 -8.781 -29.25 1 95.12 67 GLY B N 1
ATOM 2156 C CA . GLY B 1 67 ? 9.719 -7.582 -28.953 1 95.12 67 GLY B CA 1
ATOM 2157 C C . GLY B 1 67 ? 9.039 -6.68 -27.938 1 95.12 67 GLY B C 1
ATOM 2158 O O . GLY B 1 67 ? 9.359 -5.492 -27.844 1 95.12 67 GLY B O 1
ATOM 2159 N N . THR B 1 68 ? 8.094 -7.238 -27.219 1 94.75 68 THR B N 1
ATOM 2160 C CA . THR B 1 68 ? 7.371 -6.461 -26.219 1 94.75 68 THR B CA 1
ATOM 2161 C C . THR B 1 68 ? 8.297 -6.012 -25.094 1 94.75 68 THR B C 1
ATOM 2163 O O . THR B 1 68 ? 9.18 -6.77 -24.672 1 94.75 68 THR B O 1
ATOM 2166 N N . ARG B 1 69 ? 8.109 -4.805 -24.672 1 95.5 69 ARG B N 1
ATOM 2167 C CA . ARG B 1 69 ? 8.836 -4.262 -23.531 1 95.5 69 ARG B CA 1
ATOM 2168 C C . ARG B 1 69 ? 7.883 -3.643 -22.516 1 95.5 69 ARG B C 1
ATOM 2170 O O . ARG B 1 69 ? 6.859 -3.064 -22.875 1 95.5 69 ARG B O 1
ATOM 2177 N N . TYR B 1 70 ? 8.219 -3.762 -21.266 1 94.88 70 TYR B N 1
ATOM 2178 C CA . TYR B 1 70 ? 7.438 -3.176 -20.188 1 94.88 70 TYR B CA 1
ATOM 2179 C C . TYR B 1 70 ? 8.297 -2.236 -19.344 1 94.88 70 TYR B C 1
ATOM 2181 O O . TYR B 1 70 ? 9.516 -2.404 -19.266 1 94.88 70 TYR B O 1
ATOM 2189 N N . ASP B 1 71 ? 7.684 -1.183 -18.781 1 96.81 71 ASP B N 1
ATOM 2190 C CA . ASP B 1 71 ? 8.383 -0.411 -17.766 1 96.81 71 ASP B CA 1
ATOM 2191 C C . ASP B 1 71 ? 8.43 -1.171 -16.438 1 96.81 71 ASP B C 1
ATOM 2193 O O . ASP B 1 71 ? 9.508 -1.525 -15.953 1 96.81 71 ASP B O 1
ATOM 2197 N N . LEU B 1 72 ? 7.262 -1.455 -15.867 1 97.31 72 LEU B N 1
ATOM 2198 C CA . LEU B 1 72 ? 7.121 -2.25 -14.648 1 97.31 72 LEU B CA 1
ATOM 2199 C C . LEU B 1 72 ? 6.273 -3.492 -14.906 1 97.31 72 LEU B C 1
ATOM 2201 O O . LEU B 1 72 ? 5.164 -3.395 -15.438 1 97.31 72 LEU B O 1
ATOM 2205 N N . LEU B 1 73 ? 6.812 -4.629 -14.602 1 97.88 73 LEU B N 1
ATOM 2206 C CA . LEU B 1 73 ? 6.09 -5.891 -14.727 1 97.88 73 LEU B CA 1
ATOM 2207 C C . LEU B 1 73 ? 5.809 -6.496 -13.359 1 97.88 73 LEU B C 1
ATOM 2209 O O . LEU B 1 73 ? 6.742 -6.848 -12.625 1 97.88 73 LEU B O 1
ATOM 2213 N N . LEU B 1 74 ? 4.543 -6.52 -12.961 1 98.12 74 LEU B N 1
ATOM 2214 C CA . LEU B 1 74 ? 4.102 -7.246 -11.773 1 98.12 74 LEU B CA 1
ATOM 2215 C C . LEU B 1 74 ? 3.775 -8.695 -12.117 1 98.12 74 LEU B C 1
ATOM 2217 O O . LEU B 1 74 ? 2.92 -8.961 -12.961 1 98.12 74 LEU B O 1
ATOM 2221 N N . LEU B 1 75 ? 4.414 -9.578 -11.422 1 98.06 75 LEU B N 1
ATOM 2222 C CA . LEU B 1 75 ? 4.379 -10.977 -11.828 1 98.06 75 LEU B CA 1
ATOM 2223 C C . LEU B 1 75 ? 4.012 -11.875 -10.648 1 98.06 75 LEU B C 1
ATOM 2225 O O . LEU B 1 75 ? 4.508 -11.68 -9.539 1 98.06 75 LEU B O 1
ATOM 2229 N N . ASN B 1 76 ? 3.166 -12.766 -10.914 1 97.44 76 ASN B N 1
ATOM 2230 C CA . ASN B 1 76 ? 2.877 -13.82 -9.953 1 97.44 76 ASN B CA 1
ATOM 2231 C C . ASN B 1 76 ? 2.4 -15.102 -10.641 1 97.44 76 ASN B C 1
ATOM 2233 O O . ASN B 1 76 ? 1.64 -15.039 -11.602 1 97.44 76 ASN B O 1
ATOM 2237 N N . CYS B 1 77 ? 2.863 -16.219 -10.211 1 97.12 77 CYS B N 1
ATOM 2238 C CA . CYS B 1 77 ? 2.305 -17.547 -10.469 1 97.12 77 CYS B CA 1
ATOM 2239 C C . CYS B 1 77 ? 2.627 -18.5 -9.328 1 97.12 77 CYS B C 1
ATOM 2241 O O . CYS B 1 77 ? 3.697 -18.422 -8.727 1 97.12 77 CYS B O 1
ATOM 2243 N N . GLY B 1 78 ? 1.738 -19.344 -9.016 1 96.38 78 GLY B N 1
ATOM 2244 C CA . GLY B 1 78 ? 1.969 -20.281 -7.934 1 96.38 78 GLY B CA 1
ATOM 2245 C C . GLY B 1 78 ? 0.711 -21.016 -7.492 1 96.38 78 GLY B C 1
ATOM 2246 O O . GLY B 1 78 ? 0.726 -22.234 -7.297 1 96.38 78 GLY B O 1
ATOM 2247 N N . LEU B 1 79 ? -0.412 -20.328 -7.406 1 93.62 79 LEU B N 1
ATOM 2248 C CA . LEU B 1 79 ? -1.65 -20.891 -6.871 1 93.62 79 LEU B CA 1
ATOM 2249 C C . LEU B 1 79 ? -2.148 -22.047 -7.738 1 93.62 79 LEU B C 1
ATOM 2251 O O . LEU B 1 79 ? -2.74 -23 -7.23 1 93.62 79 LEU B O 1
ATOM 2255 N N . HIS B 1 80 ? -1.986 -21.891 -9.016 1 93.69 80 HIS B N 1
ATOM 2256 C CA . HIS B 1 80 ? -2.365 -22.984 -9.906 1 93.69 80 HIS B CA 1
ATOM 2257 C C . HIS B 1 80 ? -1.322 -24.094 -9.891 1 93.69 80 HIS B C 1
ATOM 2259 O O . HIS B 1 80 ? -1.657 -25.266 -10.078 1 93.69 80 HIS B O 1
ATOM 2265 N N . ASP B 1 81 ? -0.08 -23.75 -9.656 1 97.38 81 ASP B N 1
ATOM 2266 C CA . ASP B 1 81 ? 1.008 -24.719 -9.609 1 97.38 81 ASP B CA 1
ATOM 2267 C C . ASP B 1 81 ? 0.812 -25.703 -8.461 1 97.38 81 ASP B C 1
ATOM 2269 O O . ASP B 1 81 ? 1.081 -26.906 -8.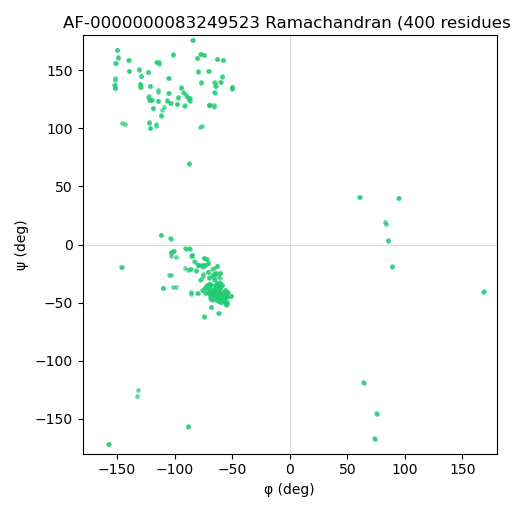609 1 97.38 81 ASP B O 1
ATOM 2273 N N . VAL B 1 82 ? 0.265 -25.25 -7.359 1 95.44 82 VAL B N 1
ATOM 2274 C CA . VAL B 1 82 ? 0.214 -26.062 -6.145 1 95.44 82 VAL B CA 1
ATOM 2275 C C . VAL B 1 82 ? -1.039 -26.938 -6.156 1 95.44 82 VAL B C 1
ATOM 2277 O O . VAL B 1 82 ? -1.286 -27.688 -5.211 1 95.44 82 VAL B O 1
ATOM 2280 N N . LYS B 1 83 ? -1.89 -26.781 -7.211 1 93.56 83 LYS B N 1
ATOM 2281 C CA . LYS B 1 83 ? -3.02 -27.688 -7.312 1 93.56 83 LYS B CA 1
ATOM 2282 C C . LYS B 1 83 ? -2.564 -29.141 -7.18 1 93.56 83 LYS B C 1
ATOM 2284 O O . LYS B 1 83 ? -1.557 -29.531 -7.77 1 93.56 83 LYS B O 1
ATOM 2289 N N . THR B 1 84 ? -3.322 -29.875 -6.402 1 93.19 84 THR B N 1
ATOM 2290 C CA . THR B 1 84 ? -2.939 -31.25 -6.07 1 93.19 84 THR B CA 1
ATOM 2291 C C . THR B 1 84 ? -4.031 -32.219 -6.488 1 93.19 84 THR B C 1
ATOM 2293 O O . THR B 1 84 ? -5.203 -32.031 -6.152 1 93.19 84 THR B O 1
ATOM 2296 N N . ASP B 1 85 ? -3.613 -33.219 -7.234 1 92.81 85 ASP B N 1
ATOM 2297 C CA . ASP B 1 85 ? -4.527 -34.312 -7.543 1 92.81 85 ASP B CA 1
ATOM 2298 C C . ASP B 1 85 ? -4.887 -35.094 -6.285 1 92.81 85 ASP B C 1
ATOM 2300 O O . ASP B 1 85 ? -4.012 -35.656 -5.629 1 92.81 85 ASP B O 1
ATOM 2304 N N . PRO B 1 86 ? -6.156 -35.062 -6 1 88.88 86 PRO B N 1
ATOM 2305 C CA . PRO B 1 86 ? -6.531 -35.688 -4.734 1 88.88 86 PRO B CA 1
ATOM 2306 C C . PRO B 1 86 ? -6.293 -37.219 -4.746 1 88.88 86 PRO B C 1
ATOM 2308 O O . PRO B 1 86 ? -6.156 -37.812 -3.684 1 88.88 86 PRO B O 1
ATOM 2311 N N . GLU B 1 87 ? -6.207 -37.812 -5.871 1 91.69 87 GLU B N 1
ATOM 2312 C CA . GLU B 1 87 ? -6.02 -39.25 -5.984 1 91.69 87 GLU B CA 1
ATOM 2313 C C . GLU B 1 87 ? -4.539 -39.625 -5.918 1 91.69 87 GLU B C 1
ATOM 2315 O O . GLU B 1 87 ? -4.156 -40.531 -5.195 1 91.69 87 GLU B O 1
ATOM 2320 N N . THR B 1 88 ? -3.734 -38.906 -6.555 1 93.81 88 THR B N 1
ATOM 2321 C CA . THR B 1 88 ? -2.336 -39.281 -6.695 1 93.81 88 THR B CA 1
ATOM 2322 C C . THR B 1 88 ? -1.449 -38.469 -5.766 1 93.81 88 THR B C 1
ATOM 2324 O O . THR B 1 88 ? -0.313 -38.844 -5.48 1 93.81 88 THR B O 1
ATOM 2327 N N . GLY B 1 89 ? -1.913 -37.25 -5.414 1 92.75 89 GLY B N 1
ATOM 2328 C CA . GLY B 1 89 ? -1.113 -36.344 -4.613 1 92.75 89 GLY B CA 1
ATOM 2329 C C . GLY B 1 89 ? -0.157 -35.5 -5.441 1 92.75 89 GLY B C 1
ATOM 2330 O O . GLY B 1 89 ? 0.577 -34.688 -4.898 1 92.75 89 GLY B O 1
ATOM 2331 N N . GLU B 1 90 ? -0.253 -35.688 -6.746 1 95.25 90 GLU B N 1
ATOM 2332 C CA . GLU B 1 90 ? 0.676 -35 -7.625 1 95.25 90 GLU B CA 1
ATOM 2333 C C . GLU B 1 90 ? 0.285 -33.531 -7.781 1 95.25 90 GLU B C 1
ATOM 2335 O O . GLU B 1 90 ? -0.897 -33.219 -7.922 1 95.25 90 GLU B O 1
ATOM 2340 N N . LYS B 1 91 ? 1.298 -32.719 -7.766 1 97 91 LYS B N 1
ATOM 2341 C CA . LYS B 1 91 ? 1.075 -31.281 -8.008 1 97 91 LYS B CA 1
ATOM 2342 C C . LYS B 1 91 ? 0.917 -31 -9.5 1 97 91 LYS B C 1
ATOM 2344 O O . LYS B 1 91 ? 1.523 -31.672 -10.336 1 97 91 LYS B O 1
ATOM 2349 N N . GLN B 1 92 ? 0.114 -29.984 -9.789 1 96.31 92 GLN B N 1
ATOM 2350 C CA . GLN B 1 92 ? -0.038 -29.562 -11.18 1 96.31 92 GLN B CA 1
ATOM 2351 C C . GLN B 1 92 ? 1.314 -29.25 -11.812 1 96.31 92 GLN B C 1
ATOM 2353 O O . GLN B 1 92 ? 1.601 -29.672 -12.93 1 96.31 92 GLN B O 1
ATOM 2358 N N . VAL B 1 93 ? 2.141 -28.438 -11.125 1 98.06 93 VAL B N 1
ATOM 2359 C CA . VAL B 1 93 ? 3.545 -28.219 -11.453 1 98.06 93 VAL B CA 1
ATOM 2360 C C . VAL B 1 93 ? 4.418 -28.578 -10.25 1 98.06 93 VAL B C 1
ATOM 2362 O O . VAL B 1 93 ? 4.477 -27.828 -9.273 1 98.06 93 VAL B O 1
ATOM 2365 N N . PRO B 1 94 ? 5.078 -29.703 -10.312 1 98.19 94 PRO B N 1
ATOM 2366 C CA . PRO B 1 94 ? 5.93 -30.094 -9.188 1 98.19 94 PRO B CA 1
ATOM 2367 C C . PRO B 1 94 ? 7.008 -29.062 -8.867 1 98.19 94 PRO B C 1
ATOM 2369 O O . PRO B 1 94 ? 7.328 -28.219 -9.711 1 98.19 94 PRO B O 1
ATOM 2372 N N . PRO B 1 95 ? 7.539 -29.109 -7.617 1 98.19 95 PRO B N 1
ATOM 2373 C CA . PRO B 1 95 ? 8.477 -28.094 -7.152 1 98.19 95 PRO B CA 1
ATOM 2374 C C . PRO B 1 95 ? 9.672 -27.906 -8.086 1 98.19 95 PRO B C 1
ATOM 2376 O O . PRO B 1 95 ? 10.086 -26.781 -8.359 1 98.19 95 PRO B O 1
ATOM 2379 N N . ASP B 1 96 ? 10.211 -28.969 -8.617 1 98.31 96 ASP B N 1
ATOM 2380 C CA . ASP B 1 96 ? 11.398 -28.859 -9.453 1 98.31 96 ASP B CA 1
ATOM 2381 C C . ASP B 1 96 ? 11.078 -28.156 -10.773 1 98.31 96 ASP B C 1
ATOM 2383 O O . ASP B 1 96 ? 11.742 -27.188 -11.148 1 98.31 96 ASP B O 1
ATOM 2387 N N . PRO B 1 97 ? 10.086 -28.672 -11.484 1 98.5 97 PRO B N 1
ATOM 2388 C CA . PRO B 1 97 ? 9.695 -27.922 -12.68 1 98.5 97 PRO B CA 1
ATOM 2389 C C . PRO B 1 97 ? 9.312 -26.469 -12.367 1 98.5 97 PRO B C 1
ATOM 2391 O O . PRO B 1 97 ? 9.586 -25.578 -13.164 1 98.5 97 PRO B O 1
ATOM 2394 N N . TYR B 1 98 ? 8.617 -26.203 -11.258 1 98.69 98 TYR B N 1
ATOM 2395 C CA . TYR B 1 98 ? 8.266 -24.844 -10.836 1 98.69 98 TYR B CA 1
ATOM 2396 C C . TYR B 1 98 ? 9.508 -23.969 -10.711 1 98.69 98 TYR B C 1
ATOM 2398 O O . TYR B 1 98 ? 9.539 -22.844 -11.219 1 98.69 98 TYR B O 1
ATOM 2406 N N . ARG B 1 99 ? 10.508 -24.531 -10.086 1 98.75 99 ARG B N 1
ATOM 2407 C CA . ARG B 1 99 ? 11.773 -23.828 -9.922 1 98.75 99 ARG B CA 1
ATOM 2408 C C . ARG B 1 99 ? 12.367 -23.453 -11.281 1 98.75 99 ARG B C 1
ATOM 2410 O O . ARG B 1 99 ? 12.773 -22.312 -11.5 1 98.75 99 ARG B O 1
ATOM 2417 N N . ARG B 1 100 ? 12.414 -24.391 -12.156 1 98.62 100 ARG B N 1
ATOM 2418 C CA . ARG B 1 100 ? 12.984 -24.156 -13.484 1 98.62 100 ARG B CA 1
ATOM 2419 C C . ARG B 1 100 ? 12.18 -23.109 -14.25 1 98.62 100 ARG B C 1
ATOM 2421 O O . ARG B 1 100 ? 12.75 -22.234 -14.898 1 98.62 100 ARG B O 1
ATOM 2428 N N . ASN B 1 101 ? 10.867 -23.281 -14.188 1 98.69 101 ASN B N 1
ATOM 2429 C CA . ASN B 1 101 ? 10.016 -22.312 -14.844 1 98.69 101 ASN B CA 1
ATOM 2430 C C . ASN B 1 101 ? 10.273 -20.891 -14.328 1 98.69 101 ASN B C 1
ATOM 2432 O O . ASN B 1 101 ? 10.414 -19.953 -15.109 1 98.69 101 ASN B O 1
ATOM 2436 N N . LEU B 1 102 ? 10.344 -20.719 -12.961 1 98.69 102 LEU B N 1
ATOM 2437 C CA . LEU B 1 102 ? 10.539 -19.391 -12.367 1 98.69 102 LEU B CA 1
ATOM 2438 C C . LEU B 1 102 ? 11.883 -18.812 -12.781 1 98.69 102 LEU B C 1
ATOM 2440 O O . LEU B 1 102 ? 11.992 -17.609 -13.031 1 98.69 102 LEU B O 1
ATOM 2444 N N . GLU B 1 103 ? 12.875 -19.641 -12.836 1 98.56 103 GLU B N 1
ATOM 2445 C CA . GLU B 1 103 ? 14.188 -19.141 -13.258 1 98.56 103 GLU B CA 1
ATOM 2446 C C . GLU B 1 103 ? 14.148 -18.609 -14.688 1 98.56 103 GLU B C 1
ATOM 2448 O O . GLU B 1 103 ? 14.641 -17.516 -14.953 1 98.56 103 GLU B O 1
ATOM 2453 N N . GLU B 1 104 ? 13.578 -19.375 -15.539 1 98.56 104 GLU B N 1
ATOM 2454 C CA . GLU B 1 104 ? 13.461 -18.938 -16.922 1 98.56 104 GLU B CA 1
ATOM 2455 C C . GLU B 1 104 ? 12.594 -17.688 -17.031 1 98.56 104 GLU B C 1
ATOM 2457 O O . GLU B 1 104 ? 12.898 -16.766 -17.797 1 98.56 104 GLU B O 1
ATOM 2462 N N . ILE B 1 105 ? 11.5 -17.641 -16.297 1 98.62 105 ILE B N 1
ATOM 2463 C CA . ILE B 1 105 ? 10.602 -16.5 -16.25 1 98.62 105 ILE B CA 1
ATOM 2464 C C . ILE B 1 105 ? 11.375 -15.234 -15.883 1 98.62 105 ILE B C 1
ATOM 2466 O O . ILE B 1 105 ? 11.266 -14.203 -16.547 1 98.62 105 ILE B O 1
ATOM 2470 N N . VAL B 1 106 ? 12.141 -15.336 -14.805 1 98.31 106 VAL B N 1
ATOM 2471 C CA . VAL B 1 106 ? 12.859 -14.172 -14.305 1 98.31 106 VAL B CA 1
ATOM 2472 C C . VAL B 1 106 ? 13.883 -13.703 -15.344 1 98.31 106 VAL B C 1
ATOM 2474 O O . VAL B 1 106 ? 14.039 -12.5 -15.578 1 98.31 106 VAL B O 1
ATOM 2477 N N . ILE B 1 107 ? 14.562 -14.633 -15.992 1 97.88 107 ILE B N 1
ATOM 2478 C CA . ILE B 1 107 ? 15.57 -14.305 -17 1 97.88 107 ILE B CA 1
ATOM 2479 C C . ILE B 1 107 ? 14.914 -13.562 -18.156 1 97.88 107 ILE B C 1
ATOM 2481 O O . ILE B 1 107 ? 15.383 -12.492 -18.562 1 97.88 107 ILE B O 1
ATOM 2485 N N . ILE B 1 108 ? 13.836 -14.062 -18.656 1 98.06 108 ILE B N 1
ATOM 2486 C CA . ILE B 1 108 ? 13.133 -13.461 -19.781 1 98.06 108 ILE B CA 1
ATOM 2487 C C . ILE B 1 108 ? 12.539 -12.117 -19.359 1 98.06 108 ILE B C 1
ATOM 2489 O O . ILE B 1 108 ? 12.664 -11.125 -20.078 1 98.06 108 ILE B O 1
ATOM 2493 N N . ALA B 1 109 ? 11.852 -12.062 -18.188 1 97.81 109 ALA B N 1
ATOM 2494 C CA . ALA B 1 109 ? 11.188 -10.859 -17.703 1 97.81 109 ALA B CA 1
ATOM 2495 C C . ALA B 1 109 ? 12.188 -9.711 -17.547 1 97.81 109 ALA B C 1
ATOM 2497 O O . ALA B 1 109 ? 11.883 -8.57 -17.891 1 97.81 109 ALA B O 1
ATOM 2498 N N . ARG B 1 110 ? 13.336 -10 -17.047 1 96.88 110 ARG B N 1
ATOM 2499 C CA . ARG B 1 110 ? 14.336 -8.969 -16.797 1 96.88 110 ARG B CA 1
ATOM 2500 C C . ARG B 1 110 ? 14.844 -8.367 -18.094 1 96.88 110 ARG B C 1
ATOM 2502 O O . ARG B 1 110 ? 15.242 -7.203 -18.141 1 96.88 110 ARG B O 1
ATOM 2509 N N . GLU B 1 111 ? 14.789 -9.164 -19.141 1 95.56 111 GLU B N 1
ATOM 2510 C CA . GLU B 1 111 ? 15.211 -8.672 -20.453 1 95.56 111 GLU B CA 1
ATOM 2511 C C . GLU B 1 111 ? 14.164 -7.754 -21.062 1 95.56 111 GLU B C 1
ATOM 2513 O O . GLU B 1 111 ? 14.492 -6.875 -21.859 1 95.56 111 GLU B O 1
ATOM 2518 N N . MET B 1 112 ? 12.977 -7.965 -20.641 1 95.69 112 MET B N 1
ATOM 2519 C CA . MET B 1 112 ? 11.859 -7.305 -21.312 1 95.69 112 MET B CA 1
ATOM 2520 C C . MET B 1 112 ? 11.383 -6.094 -20.516 1 95.69 112 MET B C 1
ATOM 2522 O O . MET B 1 112 ? 10.492 -5.363 -20.969 1 95.69 112 MET B O 1
ATOM 2526 N N . THR B 1 113 ? 11.867 -5.812 -19.344 1 95.88 113 THR B N 1
ATOM 2527 C CA . THR B 1 113 ? 11.258 -4.848 -18.438 1 95.88 113 THR B CA 1
ATOM 2528 C C . THR B 1 113 ? 12.328 -4.004 -17.75 1 95.88 113 THR B C 1
ATOM 2530 O O . THR B 1 113 ? 13.453 -4.457 -17.547 1 95.88 113 THR B O 1
ATOM 2533 N N . GLN B 1 114 ? 12.008 -2.775 -17.422 1 94.06 114 GLN B N 1
ATOM 2534 C CA . GLN B 1 114 ? 12.906 -1.942 -16.625 1 94.06 114 GLN B CA 1
ATOM 2535 C C . GLN B 1 114 ? 12.984 -2.441 -15.18 1 94.06 114 GLN B C 1
ATOM 2537 O O . GLN B 1 114 ? 14.047 -2.367 -14.547 1 94.06 114 GLN B O 1
ATOM 2542 N N . ALA B 1 115 ? 11.828 -2.973 -14.711 1 96.12 115 ALA B N 1
ATOM 2543 C CA . ALA B 1 115 ? 11.797 -3.547 -13.375 1 96.12 115 ALA B CA 1
ATOM 2544 C C . ALA B 1 115 ? 10.742 -4.648 -13.273 1 96.12 115 ALA B C 1
ATOM 2546 O O . ALA B 1 115 ? 9.633 -4.504 -13.789 1 96.12 115 ALA B O 1
ATOM 2547 N N . VAL B 1 116 ? 11.094 -5.727 -12.68 1 97.31 116 VAL B N 1
ATOM 2548 C CA . VAL B 1 116 ? 10.195 -6.828 -12.359 1 97.31 116 VAL B CA 1
ATOM 2549 C C . VAL B 1 116 ? 9.898 -6.836 -10.859 1 97.31 116 VAL B C 1
ATOM 2551 O O . VAL B 1 116 ? 10.812 -6.719 -10.039 1 97.31 116 VAL B O 1
ATOM 2554 N N . ILE B 1 117 ? 8.641 -6.91 -10.562 1 97.75 117 ILE B N 1
ATOM 2555 C CA . ILE B 1 117 ? 8.211 -7.055 -9.18 1 97.75 117 ILE B CA 1
ATOM 2556 C C . ILE B 1 117 ? 7.438 -8.367 -9.016 1 97.75 117 ILE B C 1
ATOM 2558 O O . ILE B 1 117 ? 6.402 -8.562 -9.648 1 97.75 117 ILE B O 1
ATOM 2562 N N . TRP B 1 118 ? 7.961 -9.234 -8.211 1 98.44 118 TRP B N 1
ATOM 2563 C CA . TRP B 1 118 ? 7.316 -10.508 -7.906 1 98.44 118 TRP B CA 1
ATOM 2564 C C . TRP B 1 118 ? 6.348 -10.367 -6.734 1 98.44 118 TRP B C 1
ATOM 2566 O O . TRP B 1 118 ? 6.707 -9.828 -5.688 1 98.44 118 TRP B O 1
ATOM 2576 N N . LEU B 1 119 ? 5.129 -10.758 -6.914 1 98.38 119 LEU B N 1
ATOM 2577 C CA . LEU B 1 119 ? 4.156 -10.82 -5.828 1 98.38 119 LEU B CA 1
ATOM 2578 C C . LEU B 1 119 ? 4.047 -12.242 -5.285 1 98.38 119 LEU B C 1
ATOM 2580 O O . LEU B 1 119 ? 3.689 -13.164 -6.02 1 98.38 119 LEU B O 1
ATOM 2584 N N . ARG B 1 120 ? 4.332 -12.43 -3.969 1 98 120 ARG B N 1
ATOM 2585 C CA . ARG B 1 120 ? 4.211 -13.758 -3.373 1 98 120 ARG B CA 1
ATOM 2586 C C . ARG B 1 120 ? 2.789 -14.297 -3.518 1 98 120 ARG B C 1
ATOM 2588 O O . ARG B 1 120 ? 1.821 -13.539 -3.42 1 98 120 ARG B O 1
ATOM 2595 N N . THR B 1 121 ? 2.721 -15.562 -3.699 1 97.44 121 THR B N 1
ATOM 2596 C CA . THR B 1 121 ? 1.445 -16.25 -3.871 1 97.44 121 THR B CA 1
ATOM 2597 C C . THR B 1 121 ? 0.616 -16.172 -2.592 1 97.44 121 THR B C 1
ATOM 2599 O O . THR B 1 121 ? 1.127 -16.438 -1.5 1 97.44 121 THR B O 1
ATOM 2602 N N . THR B 1 122 ? -0.638 -15.781 -2.758 1 94.38 122 THR B N 1
ATOM 2603 C CA . THR B 1 122 ? -1.542 -15.711 -1.617 1 94.38 122 THR B CA 1
ATOM 2604 C C . THR B 1 122 ? -1.972 -17.109 -1.178 1 94.38 122 THR B C 1
ATOM 2606 O O . THR B 1 122 ? -1.832 -18.062 -1.934 1 94.38 122 THR B O 1
ATOM 2609 N N . ASP B 1 123 ? -2.477 -17.141 0.009 1 89.69 123 ASP B N 1
ATOM 2610 C CA . ASP B 1 123 ? -2.764 -18.406 0.666 1 89.69 123 ASP B CA 1
ATOM 2611 C C . ASP B 1 123 ? -4.086 -19 0.177 1 89.69 123 ASP B C 1
ATOM 2613 O O . ASP B 1 123 ? -4.855 -18.328 -0.51 1 89.69 123 ASP B O 1
ATOM 2617 N N . ALA B 1 124 ? -4.23 -20.281 0.396 1 81.81 124 ALA B N 1
ATOM 2618 C CA . ALA B 1 124 ? -5.492 -20.984 0.22 1 81.81 124 ALA B CA 1
ATOM 2619 C C . ALA B 1 124 ? -6.016 -21.516 1.554 1 81.81 124 ALA B C 1
ATOM 2621 O O . ALA B 1 124 ? -5.234 -21.938 2.408 1 81.81 124 ALA B O 1
ATOM 2622 N N . VAL B 1 125 ? -7.293 -21.281 1.791 1 76.31 125 VAL B N 1
ATOM 2623 C CA . VAL B 1 125 ? -7.895 -21.859 2.986 1 76.31 125 VAL B CA 1
ATOM 2624 C C . VAL B 1 125 ? -8.203 -23.344 2.744 1 76.31 125 VAL B C 1
ATOM 2626 O O . VAL B 1 125 ? -9.234 -23.672 2.166 1 76.31 125 VAL B O 1
ATOM 2629 N N . GLU B 1 126 ? -7.344 -24.125 3.254 1 74.12 126 GLU B N 1
ATOM 2630 C CA . GLU B 1 126 ? -7.328 -25.562 2.975 1 74.12 126 GLU B CA 1
ATOM 2631 C C . GLU B 1 126 ? -8.672 -26.203 3.307 1 74.12 126 GLU B C 1
ATOM 2633 O O . GLU B 1 126 ? -9.25 -26.906 2.48 1 74.12 126 GLU B O 1
ATOM 2638 N N . ASP B 1 127 ? -9.102 -25.891 4.52 1 70.06 127 ASP B N 1
ATOM 2639 C CA . ASP B 1 127 ? -10.297 -26.594 5.004 1 70.06 127 ASP B CA 1
ATOM 2640 C C . ASP B 1 127 ? -11.516 -26.25 4.152 1 70.06 127 ASP B C 1
ATOM 2642 O O . ASP B 1 127 ? -12.328 -27.125 3.842 1 70.06 127 ASP B O 1
ATOM 2646 N N . ILE B 1 128 ? -11.531 -25.047 3.771 1 67.56 128 ILE B N 1
ATOM 2647 C CA . ILE B 1 128 ? -12.672 -24.609 2.975 1 67.56 128 ILE B CA 1
ATOM 2648 C C . ILE B 1 128 ? -12.492 -25.062 1.525 1 67.56 128 ILE B C 1
ATOM 2650 O O . ILE B 1 128 ? -13.414 -25.609 0.917 1 67.56 128 ILE B O 1
ATOM 2654 N N . HIS B 1 129 ? -11.312 -24.938 1.021 1 70.75 129 HIS B N 1
ATOM 2655 C CA . HIS B 1 129 ? -11.016 -25.266 -0.367 1 70.75 129 HIS B CA 1
ATOM 2656 C C . HIS B 1 129 ? -11.211 -26.766 -0.624 1 70.75 129 HIS B C 1
ATOM 2658 O O . HIS B 1 129 ? -11.922 -27.156 -1.553 1 70.75 129 HIS B O 1
ATOM 2664 N N . ASN B 1 130 ? -10.688 -27.547 0.236 1 72.06 130 ASN B N 1
ATOM 2665 C CA . ASN B 1 130 ? -10.633 -28.984 -0.017 1 72.06 130 ASN B CA 1
ATOM 2666 C C . ASN B 1 130 ? -11.969 -29.656 0.281 1 72.06 130 ASN B C 1
ATOM 2668 O O . ASN B 1 130 ? -12.211 -30.781 -0.16 1 72.06 130 ASN B O 1
ATOM 2672 N N . ALA B 1 131 ? -12.797 -28.938 1.042 1 68.44 131 ALA B N 1
ATOM 2673 C CA . ALA B 1 131 ? -14.141 -29.453 1.287 1 68.44 131 ALA B CA 1
ATOM 2674 C C . ALA B 1 131 ? -15.07 -29.141 0.116 1 68.44 131 ALA B C 1
ATOM 2676 O O . ALA B 1 131 ? -16.047 -29.859 -0.113 1 68.44 131 ALA B O 1
ATOM 2677 N N . ARG B 1 132 ? -14.688 -28.172 -0.612 1 65.94 132 ARG B N 1
ATOM 2678 C CA . ARG B 1 132 ? -15.617 -27.672 -1.621 1 65.94 132 ARG B CA 1
ATOM 2679 C C . ARG B 1 132 ? -15.25 -28.188 -3.008 1 65.94 132 ARG B C 1
ATOM 2681 O O . ARG B 1 132 ? -16.125 -28.391 -3.854 1 65.94 132 ARG B O 1
ATOM 2688 N N . ILE B 1 133 ? -13.945 -28.297 -3.262 1 66.69 133 ILE B N 1
ATOM 2689 C CA . ILE B 1 133 ? -13.477 -28.656 -4.594 1 66.69 133 ILE B CA 1
ATOM 2690 C C . ILE B 1 133 ? -12.914 -30.078 -4.582 1 66.69 133 ILE B C 1
ATOM 2692 O O . ILE B 1 133 ? -11.922 -30.359 -3.906 1 66.69 133 ILE B O 1
ATOM 2696 N N . ALA B 1 134 ? -13.578 -30.891 -5.367 1 70.94 134 ALA B N 1
ATOM 2697 C CA . ALA B 1 134 ? -13.172 -32.281 -5.418 1 70.94 134 ALA B CA 1
ATOM 2698 C C . ALA B 1 134 ? -12.141 -32.531 -6.512 1 70.94 134 ALA B C 1
ATOM 2700 O O . ALA B 1 134 ? -11.359 -33.469 -6.441 1 70.94 134 ALA B O 1
ATOM 2701 N N . ALA B 1 135 ? -12.141 -31.609 -7.418 1 77.81 135 ALA B N 1
ATOM 2702 C CA . ALA B 1 135 ? -11.305 -31.859 -8.594 1 77.81 135 ALA B CA 1
ATOM 2703 C C . ALA B 1 135 ? -9.828 -31.688 -8.266 1 77.81 135 ALA B C 1
ATOM 2705 O O . ALA B 1 135 ? -8.977 -32.375 -8.828 1 77.81 135 ALA B O 1
ATOM 2706 N N . PHE B 1 136 ? -9.453 -30.766 -7.469 1 83.94 136 PHE B N 1
ATOM 2707 C CA . PHE B 1 136 ? -8.086 -30.578 -7 1 83.94 136 PHE B CA 1
ATOM 2708 C C . PHE B 1 136 ? -8.078 -29.938 -5.617 1 83.94 136 PHE B C 1
ATOM 2710 O O . PHE B 1 136 ? -9.039 -29.266 -5.23 1 83.94 136 PHE B O 1
ATOM 2717 N N . HIS B 1 137 ? -7.02 -30.156 -4.938 1 86.5 137 HIS B N 1
ATOM 2718 C CA . HIS B 1 137 ? -6.832 -29.609 -3.602 1 86.5 137 HIS B CA 1
ATOM 2719 C C . HIS B 1 137 ? -5.695 -28.594 -3.584 1 86.5 137 HIS B C 1
ATOM 2721 O O . HIS B 1 137 ? -4.875 -28.547 -4.504 1 86.5 137 HIS B O 1
ATOM 2727 N N . ARG B 1 138 ? -5.75 -27.734 -2.656 1 89.19 138 ARG B N 1
ATOM 2728 C CA . ARG B 1 138 ? -4.648 -26.828 -2.326 1 89.19 138 ARG B CA 1
ATOM 2729 C C . ARG B 1 138 ? -4.344 -26.859 -0.832 1 89.19 138 ARG B C 1
ATOM 2731 O O . ARG B 1 138 ? -5.258 -26.922 -0.007 1 89.19 138 ARG B O 1
ATOM 2738 N N . TYR B 1 139 ? -3.082 -26.859 -0.569 1 90 139 TYR B N 1
ATOM 2739 C CA . TYR B 1 139 ? -2.645 -26.938 0.82 1 90 139 TYR B CA 1
ATOM 2740 C C . TYR B 1 139 ? -1.783 -25.734 1.191 1 90 139 TYR B C 1
ATOM 2742 O O . TYR B 1 139 ? -0.94 -25.297 0.404 1 90 139 TYR B O 1
ATOM 2750 N N . HIS B 1 140 ? -2.057 -25.219 2.348 1 90.88 140 HIS B N 1
ATOM 2751 C CA . HIS B 1 140 ? -1.284 -24.109 2.877 1 90.88 140 HIS B CA 1
ATOM 2752 C C . HIS B 1 140 ? 0.212 -24.391 2.826 1 90.88 140 HIS B C 1
ATOM 2754 O O . HIS B 1 140 ? 1 -23.547 2.406 1 90.88 140 HIS B O 1
ATOM 2760 N N . ASP B 1 141 ? 0.611 -25.625 3.225 1 93.94 141 ASP B N 1
ATOM 2761 C CA . ASP B 1 141 ? 2.021 -25.984 3.279 1 93.94 141 ASP B CA 1
ATOM 2762 C C . ASP B 1 141 ? 2.658 -25.938 1.892 1 93.94 141 ASP B C 1
ATOM 2764 O O . ASP B 1 141 ? 3.844 -25.625 1.758 1 93.94 141 ASP B O 1
ATOM 2768 N N . ASP B 1 142 ? 1.885 -26.266 0.886 1 95.19 142 ASP B N 1
ATOM 2769 C CA . ASP B 1 142 ? 2.391 -26.172 -0.48 1 95.19 142 ASP B CA 1
ATOM 2770 C C . ASP B 1 142 ? 2.625 -24.719 -0.885 1 95.19 142 ASP B C 1
ATOM 2772 O O . ASP B 1 142 ? 3.637 -24.391 -1.513 1 95.19 142 ASP B O 1
ATOM 2776 N N . VAL B 1 143 ? 1.718 -23.844 -0.519 1 95.62 143 VAL B N 1
ATOM 2777 C CA . VAL B 1 143 ? 1.87 -22.422 -0.822 1 95.62 143 VAL B CA 1
ATOM 2778 C C . VAL B 1 143 ? 3.141 -21.891 -0.165 1 95.62 143 VAL B C 1
ATOM 2780 O O . VAL B 1 143 ? 3.922 -21.172 -0.8 1 95.62 143 VAL B O 1
ATOM 2783 N N . VAL B 1 144 ? 3.359 -22.266 1.07 1 97 144 VAL B N 1
ATOM 2784 C CA . VAL B 1 144 ? 4.543 -21.844 1.81 1 97 144 VAL B CA 1
ATOM 2785 C C . VAL B 1 144 ? 5.801 -22.359 1.104 1 97 144 VAL B C 1
ATOM 2787 O O . VAL B 1 144 ? 6.75 -21.594 0.894 1 97 144 VAL B O 1
ATOM 2790 N N . ALA B 1 145 ? 5.785 -23.594 0.703 1 97.88 145 ALA B N 1
ATOM 2791 C CA . ALA B 1 145 ? 6.941 -24.203 0.051 1 97.88 145 ALA B CA 1
ATOM 2792 C C . ALA B 1 145 ? 7.223 -23.531 -1.293 1 97.88 145 ALA B C 1
ATOM 2794 O O . ALA B 1 145 ? 8.383 -23.281 -1.631 1 97.88 145 ALA B O 1
ATOM 2795 N N . TYR B 1 146 ? 6.23 -23.297 -2.055 1 98.44 146 TYR B N 1
ATOM 2796 C CA . TYR B 1 146 ? 6.406 -22.688 -3.371 1 98.44 146 TYR B CA 1
ATOM 2797 C C . TYR B 1 146 ? 6.84 -21.234 -3.252 1 98.44 146 TYR B C 1
ATOM 2799 O O . TYR B 1 146 ? 7.652 -20.75 -4.047 1 98.44 146 TYR B O 1
ATOM 2807 N N . ASN B 1 147 ? 6.32 -20.5 -2.281 1 98.5 147 ASN B N 1
ATOM 2808 C CA . ASN B 1 147 ? 6.816 -19.141 -2.006 1 98.5 147 ASN B CA 1
ATOM 2809 C C . ASN B 1 147 ? 8.289 -19.156 -1.616 1 98.5 147 ASN B C 1
ATOM 2811 O O . ASN B 1 147 ? 9.039 -18.25 -1.986 1 98.5 147 ASN B O 1
ATOM 2815 N N . ALA B 1 148 ? 8.672 -20.188 -0.889 1 98.56 148 ALA B N 1
ATOM 2816 C CA . ALA B 1 148 ? 10.078 -20.297 -0.507 1 98.56 148 ALA B CA 1
ATOM 2817 C C . ALA B 1 148 ? 10.961 -20.5 -1.732 1 98.56 148 ALA B C 1
ATOM 2819 O O . ALA B 1 148 ? 12.047 -19.922 -1.825 1 98.56 148 ALA B O 1
ATOM 2820 N N . ILE B 1 149 ? 10.508 -21.312 -2.635 1 98.75 149 ILE B N 1
ATOM 2821 C CA . ILE B 1 149 ? 11.227 -21.516 -3.889 1 98.75 149 ILE B CA 1
ATOM 2822 C C . ILE B 1 149 ? 11.336 -20.203 -4.645 1 98.75 149 ILE B C 1
ATOM 2824 O O . ILE B 1 149 ? 12.414 -19.828 -5.109 1 98.75 149 ILE B O 1
ATOM 2828 N N . ALA B 1 150 ? 10.227 -19.531 -4.773 1 98.75 150 ALA B N 1
ATOM 2829 C CA . ALA B 1 150 ? 10.203 -18.25 -5.465 1 98.75 150 ALA B CA 1
ATOM 2830 C C . ALA B 1 150 ? 11.156 -17.25 -4.805 1 98.75 150 ALA B C 1
ATOM 2832 O O . ALA B 1 150 ? 11.891 -16.531 -5.488 1 98.75 150 ALA B O 1
ATOM 2833 N N . ASP B 1 151 ? 11.141 -17.234 -3.463 1 98.31 151 ASP B N 1
ATOM 2834 C CA . ASP B 1 151 ? 12.023 -16.328 -2.725 1 98.31 151 ASP B CA 1
ATOM 2835 C C . ASP B 1 151 ? 13.484 -16.578 -3.082 1 98.31 151 ASP B C 1
ATOM 2837 O O . ASP B 1 151 ? 14.25 -15.633 -3.279 1 98.31 151 ASP B O 1
ATOM 2841 N N . GLU B 1 152 ? 13.859 -17.797 -3.148 1 98.44 152 GLU B N 1
ATOM 2842 C CA . GLU B 1 152 ? 15.227 -18.172 -3.482 1 98.44 152 GLU B CA 1
ATOM 2843 C C . GLU B 1 152 ? 15.609 -17.672 -4.875 1 98.44 152 GLU B C 1
ATOM 2845 O O . GLU B 1 152 ? 16.672 -17.078 -5.059 1 98.44 152 GLU B O 1
ATOM 2850 N N . ILE B 1 153 ? 14.773 -17.891 -5.781 1 98.56 153 ILE B N 1
ATOM 2851 C CA . ILE B 1 153 ? 15.047 -17.531 -7.168 1 98.56 153 ILE B CA 1
ATOM 2852 C C . ILE B 1 153 ? 15.07 -16.016 -7.316 1 98.56 153 ILE B C 1
ATOM 2854 O O . ILE B 1 153 ? 15.977 -15.453 -7.941 1 98.56 153 ILE B O 1
ATOM 2858 N N . MET B 1 154 ? 14.078 -15.305 -6.742 1 98.19 154 MET B N 1
ATOM 2859 C CA . MET B 1 154 ? 14.023 -13.852 -6.852 1 98.19 154 MET B CA 1
ATOM 2860 C C . MET B 1 154 ? 15.234 -13.211 -6.191 1 98.19 154 MET B C 1
ATOM 2862 O O . MET B 1 154 ? 15.781 -12.227 -6.703 1 98.19 154 MET B O 1
ATOM 2866 N N . SER B 1 155 ? 15.617 -13.758 -5.105 1 97.5 155 SER B N 1
ATOM 2867 C CA . SER B 1 155 ? 16.812 -13.266 -4.426 1 97.5 155 SER B CA 1
ATOM 2868 C C . SER B 1 155 ? 18.062 -13.461 -5.281 1 97.5 155 SER B C 1
ATOM 2870 O O . SER B 1 155 ? 18.875 -12.555 -5.41 1 97.5 155 SER B O 1
ATOM 2872 N N . ARG B 1 156 ? 18.203 -14.594 -5.867 1 97.62 156 ARG B N 1
ATOM 2873 C CA . ARG B 1 156 ? 19.359 -14.93 -6.695 1 97.62 156 ARG B CA 1
ATOM 2874 C C . ARG B 1 156 ? 19.5 -13.953 -7.863 1 97.62 156 ARG B C 1
ATOM 2876 O O . ARG B 1 156 ? 20.609 -13.594 -8.25 1 97.62 156 ARG B O 1
ATOM 2883 N N . TYR B 1 157 ? 18.438 -13.531 -8.359 1 97.31 157 TYR B N 1
ATOM 2884 C CA . TYR B 1 157 ? 18.453 -12.688 -9.547 1 97.31 157 TYR B CA 1
ATOM 2885 C C . TYR B 1 157 ? 18.203 -11.234 -9.188 1 97.31 157 TYR B C 1
ATOM 2887 O O . TYR B 1 157 ? 18.016 -10.391 -10.07 1 97.31 157 TYR B O 1
ATOM 2895 N N . ASP B 1 158 ? 18.109 -10.898 -7.875 1 96.19 158 ASP B N 1
ATOM 2896 C CA . ASP B 1 158 ? 17.922 -9.547 -7.359 1 96.19 158 ASP B CA 1
ATOM 2897 C C . ASP B 1 158 ? 16.609 -8.938 -7.867 1 96.19 158 ASP B C 1
ATOM 2899 O O . ASP B 1 158 ? 16.609 -7.809 -8.367 1 96.19 158 ASP B O 1
ATOM 2903 N N . VAL B 1 159 ? 15.633 -9.758 -7.883 1 97 159 VAL B N 1
ATOM 2904 C CA . VAL B 1 159 ? 14.297 -9.305 -8.25 1 97 159 VAL B CA 1
ATOM 2905 C C . VAL B 1 159 ? 13.531 -8.891 -6.996 1 97 159 VAL B C 1
ATOM 2907 O O . VAL B 1 159 ? 13.492 -9.625 -6.008 1 97 159 VAL B O 1
ATOM 2910 N N . ALA B 1 160 ? 12.914 -7.699 -7.012 1 95.81 160 ALA B N 1
ATOM 2911 C CA . ALA B 1 160 ? 12.117 -7.199 -5.895 1 95.81 160 ALA B CA 1
ATOM 2912 C C . ALA B 1 160 ? 10.891 -8.078 -5.652 1 95.81 160 ALA B C 1
ATOM 2914 O O . ALA B 1 160 ? 10.234 -8.508 -6.602 1 95.81 160 ALA B O 1
ATOM 2915 N N . THR B 1 161 ? 10.625 -8.375 -4.387 1 96.62 161 THR B N 1
ATOM 2916 C CA . THR B 1 161 ? 9.484 -9.203 -4.012 1 96.62 161 THR B CA 1
ATOM 2917 C C . THR B 1 161 ? 8.555 -8.445 -3.062 1 96.62 161 THR B C 1
ATOM 2919 O O . THR B 1 161 ? 9.008 -7.867 -2.074 1 96.62 161 THR B O 1
ATOM 2922 N N . LEU B 1 162 ? 7.305 -8.344 -3.426 1 97 162 LEU B N 1
ATOM 2923 C CA . LEU B 1 162 ? 6.266 -7.824 -2.547 1 97 162 LEU B CA 1
ATOM 2924 C C . LEU B 1 162 ? 5.508 -8.961 -1.867 1 97 162 LEU B C 1
ATOM 2926 O O . LEU B 1 162 ? 4.992 -9.859 -2.539 1 97 162 LEU B O 1
ATOM 2930 N N . ASP B 1 163 ? 5.41 -8.945 -0.558 1 96.75 163 ASP B N 1
ATOM 2931 C CA . ASP B 1 163 ? 4.895 -10.078 0.202 1 96.75 163 ASP B CA 1
ATOM 2932 C C . ASP B 1 163 ? 3.375 -10 0.338 1 96.75 163 ASP B C 1
ATOM 2934 O O . ASP B 1 163 ? 2.852 -9.883 1.447 1 96.75 163 ASP B O 1
ATOM 2938 N N . LEU B 1 164 ? 2.707 -10.211 -0.788 1 97 164 LEU B N 1
ATOM 2939 C CA . LEU B 1 164 ? 1.249 -10.188 -0.817 1 97 164 LEU B CA 1
ATOM 2940 C C . LEU B 1 164 ? 0.675 -11.328 0.021 1 97 164 LEU B C 1
ATOM 2942 O O . LEU B 1 164 ? -0.448 -11.234 0.521 1 97 164 LEU B O 1
ATOM 2946 N N . TYR B 1 165 ? 1.433 -12.422 0.224 1 95.81 165 TYR B N 1
ATOM 2947 C CA . TYR B 1 165 ? 1.038 -13.555 1.055 1 95.81 165 TYR B CA 1
ATOM 2948 C C . TYR B 1 165 ? 0.835 -13.125 2.502 1 95.81 165 TYR B C 1
ATOM 2950 O O . TYR B 1 165 ? -0.268 -13.242 3.041 1 95.81 165 TYR B O 1
ATOM 2958 N N . ALA B 1 166 ? 1.889 -12.578 3.08 1 93.75 166 ALA B N 1
ATOM 2959 C CA . ALA B 1 166 ? 1.83 -12.203 4.492 1 93.75 166 ALA B CA 1
ATOM 2960 C C . ALA B 1 166 ? 0.83 -11.07 4.715 1 93.75 166 ALA B C 1
ATOM 2962 O O . ALA B 1 166 ? 0.097 -11.07 5.707 1 93.75 166 ALA B O 1
ATOM 2963 N N . PHE B 1 167 ? 0.805 -10.117 3.791 1 94.81 167 PHE B N 1
ATOM 2964 C CA . PHE B 1 167 ? -0.13 -9 3.895 1 94.81 167 PHE B CA 1
ATOM 2965 C C . PHE B 1 167 ? -1.567 -9.508 3.949 1 94.81 167 PHE B C 1
ATOM 2967 O O . PHE B 1 167 ? -2.342 -9.094 4.816 1 94.81 167 PHE B O 1
ATOM 2974 N N . THR B 1 168 ? -1.9 -10.414 3.039 1 94.12 168 THR B N 1
ATOM 2975 C CA . THR B 1 168 ? -3.273 -10.898 2.924 1 94.12 168 THR B CA 1
ATOM 2976 C C . THR B 1 168 ? -3.629 -11.805 4.098 1 94.12 168 THR B C 1
ATOM 2978 O O . THR B 1 168 ? -4.75 -11.758 4.605 1 94.12 168 THR B O 1
ATOM 2981 N N . ARG B 1 169 ? -2.711 -12.523 4.535 1 90.69 169 ARG B N 1
ATOM 2982 C CA . ARG B 1 169 ? -2.941 -13.445 5.645 1 90.69 169 ARG B CA 1
ATOM 2983 C C . ARG B 1 169 ? -3.268 -12.68 6.926 1 90.69 169 ARG B C 1
ATOM 2985 O O . ARG B 1 169 ? -3.955 -13.203 7.805 1 90.69 169 ARG B O 1
ATOM 2992 N N . ALA B 1 170 ? -2.809 -11.469 7 1 89.62 170 ALA B N 1
ATOM 2993 C CA . ALA B 1 170 ? -3.014 -10.641 8.188 1 89.62 170 ALA B CA 1
ATOM 2994 C C . ALA B 1 170 ? -4.496 -10.375 8.422 1 89.62 170 ALA B C 1
ATOM 2996 O O . ALA B 1 170 ? -4.906 -10.023 9.531 1 89.62 170 ALA B O 1
ATOM 2997 N N . PHE B 1 171 ? -5.285 -10.562 7.391 1 90.94 171 PHE B N 1
ATOM 2998 C CA . PHE B 1 171 ? -6.707 -10.258 7.504 1 90.94 171 PHE B CA 1
ATOM 2999 C C . PHE B 1 171 ? -7.484 -11.484 7.977 1 90.94 171 PHE B C 1
ATOM 3001 O O . PHE B 1 171 ? -8.695 -11.406 8.203 1 90.94 171 PHE B O 1
ATOM 3008 N N . GLY B 1 172 ? -6.758 -12.633 8.117 1 86.06 172 GLY B N 1
ATOM 3009 C CA . GLY B 1 172 ? -7.387 -13.836 8.641 1 86.06 172 GLY B CA 1
ATOM 3010 C C . GLY B 1 172 ? -8.312 -14.508 7.637 1 86.06 172 GLY B C 1
ATOM 3011 O O . GLY B 1 172 ? -8.297 -14.164 6.453 1 86.06 172 GLY B O 1
ATOM 3012 N N . THR B 1 173 ? -9.07 -15.406 8.102 1 82.06 173 THR B N 1
ATOM 3013 C CA . THR B 1 173 ? -9.93 -16.219 7.254 1 82.06 173 THR B CA 1
ATOM 3014 C C . THR B 1 173 ? -11.117 -15.422 6.75 1 82.06 173 THR B C 1
ATOM 3016 O O . THR B 1 173 ? -11.727 -15.766 5.73 1 82.06 173 THR B O 1
ATOM 3019 N N . ASP B 1 174 ? -11.391 -14.266 7.434 1 81.12 174 ASP B N 1
ATOM 3020 C CA . ASP B 1 174 ? -12.5 -13.406 7.039 1 81.12 174 ASP B CA 1
ATOM 3021 C C . ASP B 1 174 ? -12.195 -12.664 5.738 1 81.12 174 ASP B C 1
ATOM 3023 O O . ASP B 1 174 ? -13.094 -12.117 5.102 1 81.12 174 ASP B O 1
ATOM 3027 N N . ALA B 1 175 ? -10.961 -12.742 5.402 1 84.31 175 ALA B N 1
ATOM 3028 C CA . ALA B 1 175 ? -10.523 -12.07 4.184 1 84.31 175 ALA B CA 1
ATOM 3029 C C . ALA B 1 175 ? -11.047 -12.789 2.943 1 84.31 175 ALA B C 1
ATOM 3031 O O . ALA B 1 175 ? -11.211 -12.18 1.884 1 84.31 175 ALA B O 1
ATOM 3032 N N . PHE B 1 176 ? -11.352 -14.109 3.127 1 77.25 176 PHE B N 1
ATOM 3033 C CA . PHE B 1 176 ? -11.648 -14.938 1.969 1 77.25 176 PHE B CA 1
ATOM 3034 C C . PHE B 1 176 ? -13.141 -14.906 1.649 1 77.25 176 PHE B C 1
ATOM 3036 O O . PHE B 1 176 ? -13.977 -14.992 2.551 1 77.25 176 PHE B O 1
ATOM 3043 N N . TRP B 1 177 ? -13.555 -14.617 0.391 1 76.56 177 TRP B N 1
ATOM 3044 C CA . TRP B 1 177 ? -14.914 -14.734 -0.124 1 76.56 177 TRP B CA 1
ATOM 3045 C C . TRP B 1 177 ? -15.312 -16.203 -0.293 1 76.56 177 TRP B C 1
ATOM 3047 O O . TRP B 1 177 ? -16.469 -16.562 -0.055 1 76.56 177 TRP B O 1
ATOM 3057 N N . ASP B 1 178 ? -14.344 -16.891 -0.779 1 70.94 178 ASP B N 1
ATOM 3058 C CA . ASP B 1 178 ? -14.477 -18.344 -0.866 1 70.94 178 ASP B CA 1
ATOM 3059 C C . ASP B 1 178 ? -13.227 -19.047 -0.336 1 70.94 178 ASP B C 1
ATOM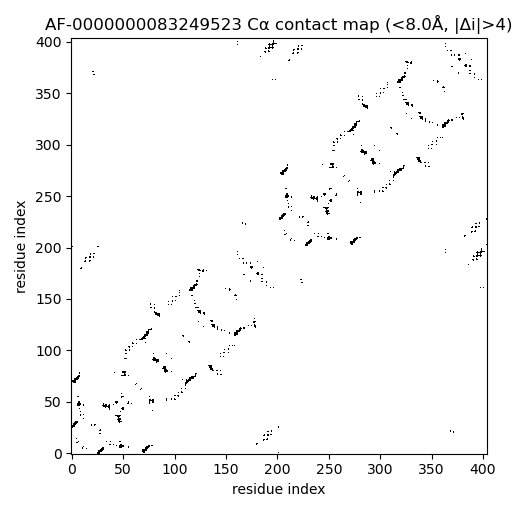 3061 O O . ASP B 1 178 ? -12.672 -18.641 0.688 1 70.94 178 ASP B O 1
ATOM 3065 N N . HIS B 1 179 ? -12.695 -20 -1.134 1 70.38 179 HIS B N 1
ATOM 3066 C CA . HIS B 1 179 ? -11.578 -20.781 -0.618 1 70.38 179 HIS B CA 1
ATOM 3067 C C . HIS B 1 179 ? -10.242 -20.25 -1.121 1 70.38 179 HIS B C 1
ATOM 3069 O O . HIS B 1 179 ? -9.188 -20.578 -0.575 1 70.38 179 HIS B O 1
ATOM 3075 N N . VAL B 1 180 ? -10.211 -19.344 -2.08 1 74.5 180 VAL B N 1
ATOM 3076 C CA . VAL B 1 180 ? -8.961 -18.828 -2.625 1 74.5 180 VAL B CA 1
ATOM 3077 C C . VAL B 1 180 ? -9.125 -17.359 -2.996 1 74.5 180 VAL B C 1
ATOM 3079 O O . VAL B 1 180 ? -8.141 -16.609 -3.078 1 74.5 180 VAL B O 1
ATOM 3082 N N . HIS B 1 181 ? -10.328 -16.922 -3.158 1 82.94 181 HIS B N 1
ATOM 3083 C CA . HIS B 1 181 ? -10.586 -15.539 -3.574 1 82.94 181 HIS B CA 1
ATOM 3084 C C . HIS B 1 181 ? -11 -14.68 -2.389 1 82.94 181 HIS B C 1
ATOM 3086 O O . HIS B 1 181 ? -11.469 -15.195 -1.371 1 82.94 181 HIS B O 1
ATOM 3092 N N . PHE B 1 182 ? -10.922 -13.438 -2.592 1 89.25 182 PHE B N 1
ATOM 3093 C CA . PHE B 1 182 ? -11.039 -12.523 -1.464 1 89.25 182 PHE B CA 1
ATOM 3094 C C . PHE B 1 182 ? -12.273 -11.641 -1.602 1 89.25 182 PHE B C 1
ATOM 3096 O O . PHE B 1 182 ? -12.805 -11.477 -2.703 1 89.25 182 PHE B O 1
ATOM 3103 N N . THR B 1 183 ? -12.703 -11.156 -0.44 1 90.75 183 THR B N 1
ATOM 3104 C CA . THR B 1 183 ? -13.805 -10.203 -0.423 1 90.75 183 THR B CA 1
ATOM 3105 C C . THR B 1 183 ? -13.422 -8.922 -1.163 1 90.75 183 THR B C 1
ATOM 3107 O O . THR B 1 183 ? -12.242 -8.648 -1.382 1 90.75 183 THR B O 1
ATOM 3110 N N . GLU B 1 184 ? -14.422 -8.188 -1.57 1 92.31 184 GLU B N 1
ATOM 3111 C CA . GLU B 1 184 ? -14.164 -6.922 -2.256 1 92.31 184 GLU B CA 1
ATOM 3112 C C . GLU B 1 184 ? -13.266 -6.012 -1.419 1 92.31 184 GLU B C 1
ATOM 3114 O O . GLU B 1 184 ? -12.367 -5.359 -1.95 1 92.31 184 GLU B O 1
ATOM 3119 N N . GLU B 1 185 ? -13.531 -5.957 -0.15 1 92.38 185 GLU B N 1
ATOM 3120 C CA . GLU B 1 185 ? -12.719 -5.148 0.754 1 92.38 185 GLU B CA 1
ATOM 3121 C C . GLU B 1 185 ? -11.25 -5.547 0.684 1 92.38 185 GLU B C 1
ATOM 3123 O O . GLU B 1 185 ? -10.367 -4.691 0.573 1 92.38 185 GLU B O 1
ATOM 3128 N N . VAL B 1 186 ? -11 -6.824 0.708 1 94.19 186 VAL B N 1
ATOM 3129 C CA . VAL B 1 186 ? -9.617 -7.309 0.728 1 94.19 186 VAL B CA 1
ATOM 3130 C C . VAL B 1 186 ? -8.969 -7.07 -0.632 1 94.19 186 VAL B C 1
ATOM 3132 O O . VAL B 1 186 ? -7.781 -6.742 -0.71 1 94.19 186 VAL B O 1
ATOM 3135 N N . ARG B 1 187 ? -9.727 -7.223 -1.742 1 95.81 187 ARG B N 1
ATOM 3136 C CA . ARG B 1 187 ? -9.219 -6.895 -3.07 1 95.81 187 ARG B CA 1
ATOM 3137 C C . ARG B 1 187 ? -8.734 -5.449 -3.133 1 95.81 187 ARG B C 1
ATOM 3139 O O . ARG B 1 187 ? -7.688 -5.164 -3.713 1 95.81 187 ARG B O 1
ATOM 3146 N N . ARG B 1 188 ? -9.484 -4.562 -2.514 1 95.88 188 ARG B N 1
ATOM 3147 C CA . ARG B 1 188 ? -9.117 -3.154 -2.457 1 95.88 188 ARG B CA 1
ATOM 3148 C C . ARG B 1 188 ? -7.859 -2.951 -1.611 1 95.88 188 ARG B C 1
ATOM 3150 O O . ARG B 1 188 ? -6.984 -2.16 -1.969 1 95.88 188 ARG B O 1
ATOM 3157 N N . LEU B 1 189 ? -7.824 -3.619 -0.521 1 96.75 189 LEU B N 1
ATOM 3158 C CA . LEU B 1 189 ? -6.664 -3.514 0.356 1 96.75 189 LEU B CA 1
ATOM 3159 C C . LEU B 1 189 ? -5.406 -4.031 -0.34 1 96.75 189 LEU B C 1
ATOM 3161 O O . LEU B 1 189 ? -4.332 -3.445 -0.203 1 96.75 189 LEU B O 1
ATOM 3165 N N . GLN B 1 190 ? -5.523 -5.156 -1.057 1 97.38 190 GLN B N 1
ATOM 3166 C CA . GLN B 1 190 ? -4.406 -5.676 -1.84 1 97.38 190 GLN B CA 1
ATOM 3167 C C . GLN B 1 190 ? -3.922 -4.645 -2.855 1 97.38 190 GLN B C 1
ATOM 3169 O O . GLN B 1 190 ? -2.719 -4.414 -2.99 1 97.38 190 GLN B O 1
ATOM 3174 N N . ALA B 1 191 ? -4.832 -4.051 -3.547 1 98.06 191 ALA B N 1
ATOM 3175 C CA . ALA B 1 191 ? -4.5 -3.031 -4.539 1 98.06 191 ALA B CA 1
ATOM 3176 C C . ALA B 1 191 ? -3.783 -1.849 -3.895 1 98.06 191 ALA B C 1
ATOM 3178 O O . ALA B 1 191 ? -2.793 -1.347 -4.434 1 98.06 191 ALA B O 1
ATOM 3179 N N . ALA B 1 192 ? -4.262 -1.383 -2.758 1 97.94 192 ALA B N 1
ATOM 3180 C CA . ALA B 1 192 ? -3.645 -0.268 -2.043 1 97.94 192 ALA B CA 1
ATOM 3181 C C . ALA B 1 192 ? -2.225 -0.614 -1.607 1 97.94 192 ALA B C 1
ATOM 3183 O O . ALA B 1 192 ? -1.312 0.206 -1.733 1 97.94 192 ALA B O 1
ATOM 3184 N N . TYR B 1 193 ? -2.072 -1.815 -1.092 1 98.06 193 TYR B N 1
ATOM 3185 C CA . TYR B 1 193 ? -0.775 -2.332 -0.67 1 98.06 193 TYR B CA 1
ATOM 3186 C C . TYR B 1 193 ? 0.218 -2.318 -1.826 1 98.06 193 TYR B C 1
ATOM 3188 O O . TYR B 1 193 ? 1.343 -1.834 -1.68 1 98.06 193 TYR B O 1
ATOM 3196 N N . ILE B 1 194 ? -0.212 -2.754 -2.969 1 98.25 194 ILE B N 1
ATOM 3197 C CA . ILE B 1 194 ? 0.625 -2.787 -4.164 1 98.25 194 ILE B CA 1
ATOM 3198 C C . ILE B 1 194 ? 0.899 -1.362 -4.641 1 98.25 194 ILE B C 1
ATOM 3200 O O . ILE B 1 194 ? 2.035 -1.023 -4.984 1 98.25 194 ILE B O 1
ATOM 3204 N N . ALA B 1 195 ? -0.113 -0.487 -4.656 1 97.69 195 ALA B N 1
ATOM 3205 C CA . ALA B 1 195 ? 0.045 0.904 -5.07 1 97.69 195 ALA B CA 1
ATOM 3206 C C . ALA B 1 195 ? 1.098 1.614 -4.227 1 97.69 195 ALA B C 1
ATOM 3208 O O . ALA B 1 195 ? 1.906 2.385 -4.746 1 97.69 195 ALA B O 1
ATOM 3209 N N . GLY B 1 196 ? 1.039 1.354 -2.883 1 97.56 196 GLY B N 1
ATOM 3210 C CA . GLY B 1 196 ? 2.043 1.927 -2.002 1 97.56 196 GLY B CA 1
ATOM 3211 C C . GLY B 1 196 ? 3.461 1.534 -2.377 1 97.56 196 GLY B C 1
ATOM 3212 O O . GLY B 1 196 ? 4.352 2.383 -2.426 1 97.56 196 GLY B O 1
ATOM 3213 N N . TYR B 1 197 ? 3.631 0.266 -2.666 1 96.75 197 TYR B N 1
ATOM 3214 C CA . TYR B 1 197 ? 4.949 -0.232 -3.037 1 96.75 197 TYR B CA 1
ATOM 3215 C C . TYR B 1 197 ? 5.438 0.422 -4.324 1 96.75 197 TYR B C 1
ATOM 3217 O O . TYR B 1 197 ? 6.633 0.698 -4.473 1 96.75 197 TYR B O 1
ATOM 3225 N N . LEU B 1 198 ? 4.574 0.7 -5.238 1 96.31 198 LEU B N 1
ATOM 3226 C CA . LEU B 1 198 ? 4.914 1.189 -6.57 1 96.31 198 LEU B CA 1
ATOM 3227 C C . LEU B 1 198 ? 5.34 2.652 -6.52 1 96.31 198 LEU B C 1
ATOM 3229 O 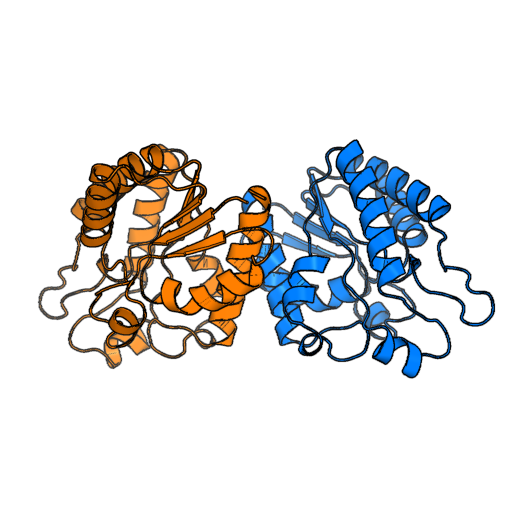O . LEU B 1 198 ? 5.91 3.172 -7.484 1 96.31 198 LEU B O 1
ATOM 3233 N N . GLU B 1 199 ? 5.121 3.309 -5.375 1 91.81 199 GLU B N 1
ATOM 3234 C CA . GLU B 1 199 ? 5.504 4.711 -5.234 1 91.81 199 GLU B CA 1
ATOM 3235 C C . GLU B 1 199 ? 7.008 4.891 -5.418 1 91.81 199 GLU B C 1
ATOM 3237 O O . GLU B 1 199 ? 7.461 5.953 -5.848 1 91.81 199 GLU B O 1
ATOM 3242 N N . ARG B 1 200 ? 7.688 3.9 -5.184 1 87.5 200 ARG B N 1
ATOM 3243 C CA . ARG B 1 200 ? 9.141 3.988 -5.301 1 87.5 200 ARG B CA 1
ATOM 3244 C C . ARG B 1 200 ? 9.57 4.094 -6.762 1 87.5 200 ARG B C 1
ATOM 3246 O O . ARG B 1 200 ? 10.719 4.438 -7.055 1 87.5 200 ARG B O 1
ATOM 3253 N N . TYR B 1 201 ? 8.672 3.768 -7.605 1 88.19 201 TYR B N 1
ATOM 3254 C CA . TYR B 1 201 ? 9 3.773 -9.031 1 88.19 201 TYR B CA 1
ATOM 3255 C C . TYR B 1 201 ? 8.422 5.008 -9.711 1 88.19 201 TYR B C 1
ATOM 3257 O O . TYR B 1 201 ? 8.609 5.199 -10.922 1 88.19 201 TYR B O 1
ATOM 3265 N N . GLY B 1 202 ? 7.621 5.797 -9.008 1 76.75 202 GLY B N 1
ATOM 3266 C CA . GLY B 1 202 ? 6.977 6.953 -9.602 1 76.75 202 GLY B CA 1
ATOM 3267 C C . GLY B 1 202 ? 7.793 8.227 -9.477 1 76.75 202 GLY B C 1
ATOM 3268 O O . GLY B 1 202 ? 8.742 8.281 -8.688 1 76.75 202 GLY B O 1
#

Solvent-accessible surface area (backbone atoms only — not comparable to full-atom values): 20430 Å² total; per-residue (Å²): 123,53,37,39,36,42,44,16,32,58,68,48,62,62,18,38,66,47,31,42,56,59,32,55,94,59,39,44,70,47,56,53,60,43,54,70,63,14,67,75,37,68,88,57,58,34,61,23,21,30,29,28,40,66,50,41,37,52,51,50,50,54,38,51,74,72,64,51,71,40,47,30,34,41,36,37,58,39,71,51,17,47,27,19,36,73,85,78,63,47,44,70,41,44,71,65,62,42,49,55,32,52,51,52,36,51,56,54,46,56,73,31,25,77,37,53,37,36,39,42,54,57,69,43,44,32,74,55,28,46,72,69,34,79,80,40,30,48,47,49,69,47,48,54,50,51,42,49,52,49,49,52,52,31,56,74,68,71,41,50,72,45,61,46,26,63,50,52,54,62,54,47,76,79,31,40,64,59,38,68,44,56,28,71,67,45,27,42,31,52,16,25,20,51,48,22,42,49,52,80,76,102,123,52,37,39,36,42,44,18,31,57,68,47,60,63,18,39,66,47,31,43,57,57,32,53,94,59,39,44,70,47,55,55,59,43,55,69,63,16,68,75,37,69,89,55,60,35,60,21,21,28,31,28,42,65,51,40,34,51,51,50,52,54,38,50,76,72,65,51,72,42,47,29,35,39,36,38,57,38,70,51,17,46,27,19,36,73,86,78,63,48,43,70,41,44,70,66,61,42,49,52,33,49,50,52,36,51,58,54,48,57,73,31,24,78,39,54,36,37,41,42,52,55,67,43,43,32,73,57,31,46,73,70,35,79,81,40,31,47,47,47,70,49,46,54,52,51,40,51,51,49,51,53,50,30,56,75,69,71,41,52,72,45,61,46,24,65,50,52,53,64,55,45,78,78,29,39,66,57,36,68,44,56,29,70,69,45,26,44,32,52,16,26,20,52,48,23,42,49,52,79,77,102

Organism: NCBI:txid582686

Nearest PDB structures (foldseek):
  4h08-assembly1_A-2  TM=7.919E-01  e=1.649E-09  Bacteroides thetaiotaomicron VPI-5482
  5hoe-assembly1_A  TM=6.664E-01  e=6.480E-09  Sinorhizobium meliloti 1021
  2q0q-assembly1_G  TM=6.467E-01  e=3.475E-08  Mycolicibacterium smegmatis
  7pzh-assembly4_GGG  TM=7.669E-01  e=1.979E-05  Phocaeicola vulgatus
  7pzg-assembly1_AAA  TM=7.613E-01  e=1.748E-05  Phocaeicola vulgatus

Foldseek 3Di:
DAEEEEQAAVLCLLLQVLLCVLCPPPYHYYYFADSVVCVVDRLDGDTRGQAALVSVLVVLVVCVVVLAAHAEYEDEHQQNQQWAAPVPRDGPNDLVNSLVSLLSNVVSNVVRYNAYEYEQAAAFQQVQQVVVDVRTGGDRVSSVVNSVSNVVSCVVSVHHYDHLHVVQCVVPPQQAPGGRYGDSVSSNVSSVSVSVVCVVVD/DAEEEEQAAVLCLLLQVLLCVLCPPPYHYYYFADSVVCVVDRLDGDTRGCAALVSVLVVLVVCVVVLAAHAEYEDEHQQNQQWAAPVPRDGPNDLVNSLVSLLSNVVSNVVRYNAYEYEQAAAFQQVQQVVVDNGTGGDRVSSVVNSVSNVVSCVVSVHHYDHLHVVQCVVPPQQAPGGRYGDSVSSNVSSVSVSVVCVVVD

InterPro domains:
  IPR013830 SGNH hydrolase-type esterase domain [PF13472] (6-185)
  IPR036514 SGNH hydrolase superfamily [G3DSA:3.40.50.1110] (1-201)

Radius of gyration: 22.92 Å; Cα contacts (8 Å, |Δi|>4): 779; chains: 2; bounding box: 40×77×56 Å